Protein AF-0000000078947211 (afdb_homodimer)

Structure (mmCIF, N/CA/C/O backbone):
data_AF-0000000078947211-model_v1
#
loop_
_entity.id
_entity.type
_entity.pdbx_description
1 polymer 'BH2771 protein'
#
loop_
_atom_site.group_PDB
_atom_site.id
_atom_site.type_symbol
_atom_site.label_atom_id
_atom_site.label_alt_id
_atom_site.label_comp_id
_atom_site.label_asym_id
_atom_site.label_entity_id
_atom_site.label_seq_id
_atom_site.pdbx_PDB_ins_code
_atom_site.Cartn_x
_atom_site.Cartn_y
_atom_site.Cartn_z
_atom_site.occupancy
_atom_site.B_iso_or_equiv
_atom_site.auth_seq_id
_atom_site.auth_comp_id
_atom_site.auth_asym_id
_atom_site.auth_atom_id
_atom_site.pdbx_PDB_model_num
ATOM 1 N N . MET A 1 1 ? -11.117 28.406 33 1 51.12 1 MET A N 1
ATOM 2 C CA . MET A 1 1 ? -10.555 28.547 31.656 1 51.12 1 MET A CA 1
ATOM 3 C C . MET A 1 1 ? -9.172 29.188 31.703 1 51.12 1 MET A C 1
ATOM 5 O O . MET A 1 1 ? -9 30.266 32.281 1 51.12 1 MET A O 1
ATOM 9 N N . GLY A 1 2 ? -8.133 28.375 31.625 1 71.12 2 GLY A N 1
ATOM 10 C CA . GLY A 1 2 ? -6.816 28.703 32.156 1 71.12 2 GLY A CA 1
ATOM 11 C C . GLY A 1 2 ? -6.125 29.812 31.375 1 71.12 2 GLY A C 1
ATOM 12 O O . GLY A 1 2 ? -6.551 30.156 30.266 1 71.12 2 GLY A O 1
ATOM 13 N N . ARG A 1 3 ? -5.562 30.703 32.062 1 88.75 3 ARG A N 1
ATOM 14 C CA . ARG A 1 3 ? -4.703 31.797 31.609 1 88.75 3 ARG A CA 1
ATOM 15 C C . ARG A 1 3 ? -3.422 31.281 30.969 1 88.75 3 ARG A C 1
ATOM 17 O O . ARG A 1 3 ? -2.742 30.422 31.547 1 88.75 3 ARG A O 1
ATOM 24 N N . ILE A 1 4 ? -3.225 31.703 29.562 1 95.69 4 ILE A N 1
ATOM 25 C CA . ILE A 1 4 ? -1.987 31.328 28.891 1 95.69 4 ILE A CA 1
ATOM 26 C C . ILE A 1 4 ? -1.256 32.594 28.438 1 95.69 4 ILE A C 1
ATOM 28 O O . ILE A 1 4 ? -1.828 33.438 27.734 1 95.69 4 ILE A O 1
ATOM 32 N N . GLU A 1 5 ? -0.087 32.75 28.906 1 96.12 5 GLU A N 1
ATOM 33 C CA . GLU A 1 5 ? 0.726 33.906 28.531 1 96.12 5 GLU A CA 1
ATOM 34 C C . GLU A 1 5 ? 2.035 33.469 27.875 1 96.12 5 GLU A C 1
ATOM 36 O O . GLU A 1 5 ? 2.59 32.406 28.219 1 96.12 5 GLU A O 1
ATOM 41 N N . GLY A 1 6 ? 2.506 34.219 26.891 1 95.94 6 GLY A N 1
ATOM 42 C CA . GLY A 1 6 ? 3.768 33.938 26.234 1 95.94 6 GLY A CA 1
ATOM 43 C C . GLY A 1 6 ? 4.023 34.781 25.016 1 95.94 6 GLY A C 1
ATOM 44 O O . GLY A 1 6 ? 3.227 35.688 24.688 1 95.94 6 GLY A O 1
ATOM 45 N N . THR A 1 7 ? 5.16 34.656 24.422 1 97.88 7 THR A N 1
ATOM 46 C CA . THR A 1 7 ? 5.504 35.375 23.203 1 97.88 7 THR A CA 1
ATOM 47 C C . THR A 1 7 ? 4.891 34.656 21.984 1 97.88 7 THR A C 1
ATOM 49 O O . THR A 1 7 ? 4.953 33.438 21.859 1 97.88 7 THR A O 1
ATOM 52 N N . ALA A 1 8 ? 4.316 35.469 21.109 1 98.25 8 ALA A N 1
ATOM 53 C CA . ALA A 1 8 ? 3.68 34.938 19.906 1 98.25 8 ALA A CA 1
ATOM 54 C C . ALA A 1 8 ? 4.637 34.969 18.719 1 98.25 8 ALA A C 1
ATOM 56 O O . ALA A 1 8 ? 5.398 35.938 18.562 1 98.25 8 ALA A O 1
ATOM 57 N N . TYR A 1 9 ? 4.594 33.938 18.016 1 98.5 9 TYR A N 1
ATOM 58 C CA . TYR A 1 9 ? 5.293 33.844 16.734 1 98.5 9 TYR A CA 1
ATOM 59 C C . TYR A 1 9 ? 4.32 33.562 15.602 1 98.5 9 TYR A C 1
ATOM 61 O O . TYR A 1 9 ? 3.508 32.625 15.703 1 98.5 9 TYR A O 1
ATOM 69 N N . GLN A 1 10 ? 4.414 34.406 14.57 1 97.88 10 GLN A N 1
ATOM 70 C CA . GLN A 1 10 ? 3.404 34.344 13.523 1 97.88 10 GLN A CA 1
ATOM 71 C C . GLN A 1 10 ? 4.043 34.188 12.148 1 97.88 10 GLN A C 1
ATOM 73 O O . GLN A 1 10 ? 5.09 34.781 11.867 1 97.88 10 GLN A O 1
ATOM 78 N N . HIS A 1 11 ? 3.471 33.312 11.344 1 95.38 11 HIS A N 1
ATOM 79 C CA . HIS A 1 11 ? 3.793 33.188 9.93 1 95.38 11 HIS A CA 1
ATOM 80 C C . HIS A 1 11 ? 2.6 32.656 9.133 1 95.38 11 HIS A C 1
ATOM 82 O O . HIS A 1 11 ? 1.823 31.844 9.633 1 95.38 11 HIS A O 1
ATOM 88 N N . ARG A 1 12 ? 2.486 33.125 7.945 1 93 12 ARG A N 1
ATOM 89 C CA . ARG A 1 12 ? 1.36 32.719 7.105 1 93 12 ARG A CA 1
ATOM 90 C C . ARG A 1 12 ? 1.461 31.25 6.715 1 93 12 ARG A C 1
ATOM 92 O O . ARG A 1 12 ? 0.443 30.594 6.52 1 93 12 ARG A O 1
ATOM 99 N N . LYS A 1 13 ? 2.66 30.781 6.516 1 92.19 13 LYS A N 1
ATOM 100 C CA . LYS A 1 13 ? 2.916 29.375 6.207 1 92.19 13 LYS A CA 1
ATOM 101 C C . LYS A 1 13 ? 3.395 28.609 7.445 1 92.19 13 LYS A C 1
ATOM 103 O O . LYS A 1 13 ? 4.484 28.875 7.957 1 92.19 13 LYS A O 1
ATOM 108 N N . THR A 1 14 ? 2.578 27.656 7.855 1 94.31 14 THR A N 1
ATOM 109 C CA . THR A 1 14 ? 2.867 26.906 9.07 1 94.31 14 THR A CA 1
ATOM 110 C C . THR A 1 14 ? 4.215 26.203 8.961 1 94.31 14 THR A C 1
ATOM 112 O O . THR A 1 14 ? 4.98 26.156 9.93 1 94.31 14 THR A O 1
ATOM 115 N N . LYS A 1 15 ? 4.496 25.703 7.75 1 87.5 15 LYS A N 1
ATOM 116 C CA . LYS A 1 15 ? 5.754 25 7.547 1 87.5 15 LYS A CA 1
ATOM 117 C C . LYS A 1 15 ? 6.949 25.906 7.809 1 87.5 15 LYS A C 1
ATOM 119 O O . LYS A 1 15 ? 7.965 25.453 8.352 1 87.5 15 LYS A O 1
ATOM 124 N N . LYS A 1 16 ? 6.895 27.094 7.461 1 88.38 16 LYS A N 1
ATOM 125 C CA . LYS A 1 16 ? 7.969 28.062 7.684 1 88.38 16 LYS A CA 1
ATOM 126 C C . LYS A 1 16 ? 8.047 28.469 9.148 1 88.38 16 LYS A C 1
ATOM 128 O O . LYS A 1 16 ? 9.141 28.641 9.695 1 88.38 16 LYS A O 1
ATOM 133 N N . LEU A 1 17 ? 6.918 28.609 9.75 1 95.19 17 LEU A N 1
ATOM 134 C CA . LEU A 1 17 ? 6.883 28.953 11.172 1 95.19 17 LEU A CA 1
ATOM 135 C C . LEU A 1 17 ? 7.598 27.891 12.008 1 95.19 17 LEU A C 1
ATOM 137 O O . LEU A 1 17 ? 8.359 28.234 12.914 1 95.19 17 LEU A O 1
ATOM 141 N N . LEU A 1 18 ? 7.391 26.672 11.648 1 92.25 18 LEU A N 1
ATOM 142 C CA . LEU A 1 18 ? 7.895 25.547 12.43 1 92.25 18 LEU A CA 1
ATOM 143 C C . LEU A 1 18 ? 9.414 25.469 12.352 1 92.25 18 LEU A C 1
ATOM 145 O O . LEU A 1 18 ? 10.055 24.859 13.211 1 92.25 18 LEU A O 1
ATOM 149 N N . GLU A 1 19 ? 9.961 26.109 11.398 1 85.62 19 GLU A N 1
ATOM 150 C CA . GLU A 1 19 ? 11.414 26.109 11.25 1 85.62 19 GLU A CA 1
ATOM 151 C C . GLU A 1 19 ? 12.078 26.953 12.336 1 85.62 19 GLU A C 1
ATOM 153 O O . GLU A 1 19 ? 13.211 26.688 12.727 1 85.62 19 GLU A O 1
ATOM 158 N N . THR A 1 20 ? 11.359 27.953 12.828 1 91.12 20 THR A N 1
ATOM 159 C CA . THR A 1 20 ? 12 28.906 13.734 1 91.12 20 THR A CA 1
ATOM 160 C C . THR A 1 20 ? 11.211 29.016 15.039 1 91.12 20 THR A C 1
ATOM 162 O O . THR A 1 20 ? 11.617 29.734 15.953 1 91.12 20 THR A O 1
ATOM 165 N N . LEU A 1 21 ? 10.242 28.312 15.172 1 96.38 21 LEU A N 1
ATOM 166 C CA . LEU A 1 21 ? 9.344 28.422 16.312 1 96.38 21 LEU A CA 1
ATOM 167 C C . LEU A 1 21 ? 10.016 27.938 17.594 1 96.38 21 LEU A C 1
ATOM 169 O O . LEU A 1 21 ? 10.391 26.766 17.703 1 96.38 21 LEU A O 1
ATOM 173 N N . PRO A 1 22 ? 10.164 28.797 18.578 1 96.69 22 PRO A N 1
ATOM 174 C CA . PRO A 1 22 ? 10.742 28.375 19.859 1 96.69 22 PRO A CA 1
ATOM 175 C C . PRO A 1 22 ? 9.812 27.453 20.641 1 96.69 22 PRO A C 1
ATOM 177 O O . PRO A 1 22 ? 8.594 27.516 20.484 1 96.69 22 PRO A O 1
ATOM 180 N N . GLU A 1 23 ? 10.422 26.656 21.5 1 96.19 23 GLU A N 1
ATOM 181 C CA . GLU A 1 23 ? 9.617 25.828 22.391 1 96.19 23 GLU A CA 1
ATOM 182 C C . GLU A 1 23 ? 8.844 26.672 23.391 1 96.19 23 GLU A C 1
ATOM 184 O O . GLU A 1 23 ? 9.281 27.766 23.766 1 96.19 23 GLU A O 1
ATOM 189 N N . ARG A 1 24 ? 7.691 26.203 23.766 1 95.56 24 ARG A N 1
ATOM 190 C CA . ARG A 1 24 ? 6.855 26.781 24.812 1 95.56 24 ARG A CA 1
ATOM 191 C C . ARG A 1 24 ? 6.434 28.203 24.453 1 95.56 24 ARG A C 1
ATOM 193 O O . ARG A 1 24 ? 6.418 29.094 25.312 1 95.56 24 ARG A O 1
ATOM 200 N N . SER A 1 25 ? 6.305 28.469 23.219 1 97.75 25 SER A N 1
ATOM 201 C CA . SER A 1 25 ? 5.773 29.719 22.703 1 97.75 25 SER A CA 1
ATOM 202 C C . SER A 1 25 ? 4.32 29.578 22.266 1 97.75 25 SER A C 1
ATOM 204 O O . SER A 1 25 ? 3.721 28.516 22.438 1 97.75 25 SER A O 1
ATOM 206 N N . ILE A 1 26 ? 3.771 30.703 21.859 1 98.31 26 ILE A N 1
ATOM 207 C CA . ILE A 1 26 ? 2.428 30.688 21.281 1 98.31 26 ILE A CA 1
ATOM 208 C C . ILE A 1 26 ? 2.512 30.797 19.766 1 98.31 26 ILE A C 1
ATOM 210 O O . ILE A 1 26 ? 3.092 31.75 19.234 1 98.31 26 ILE A O 1
ATOM 214 N N . ALA A 1 27 ? 1.953 29.812 19.078 1 98.62 27 ALA A N 1
ATOM 215 C CA . ALA A 1 27 ? 1.996 29.797 17.609 1 98.62 27 ALA A CA 1
ATOM 216 C C . ALA A 1 27 ? 0.772 30.484 17.016 1 98.62 27 ALA A C 1
ATOM 218 O O . ALA A 1 27 ? -0.364 30.156 17.359 1 98.62 27 ALA A O 1
ATOM 219 N N . VAL A 1 28 ? 0.993 31.469 16.188 1 98.5 28 VAL A N 1
ATOM 220 C CA . VAL A 1 28 ? -0.066 32.125 15.43 1 98.5 28 VAL A CA 1
ATOM 221 C C . VAL A 1 28 ? 0.025 31.719 13.961 1 98.5 28 VAL A C 1
ATOM 223 O O . VAL A 1 28 ? 0.979 32.094 13.266 1 98.5 28 VAL A O 1
ATOM 226 N N . ILE A 1 29 ? -1.052 31 13.516 1 98.06 29 ILE A N 1
ATOM 227 C CA . ILE A 1 29 ? -0.973 30.406 12.188 1 98.06 29 ILE A CA 1
ATOM 228 C C . ILE A 1 29 ? -2.199 30.797 11.367 1 98.06 29 ILE A C 1
ATOM 230 O O . ILE A 1 29 ? -3.146 31.375 11.906 1 98.06 29 ILE A O 1
ATOM 234 N N . SER A 1 30 ? -2.074 30.688 10.07 1 96.94 30 SER A N 1
ATOM 235 C CA . SER A 1 30 ? -3.17 30.766 9.117 1 96.94 30 SER A CA 1
ATOM 236 C C . SER A 1 30 ? -3.27 29.484 8.289 1 96.94 30 SER A C 1
ATOM 238 O O . SER A 1 30 ? -2.775 29.422 7.16 1 96.94 30 SER A 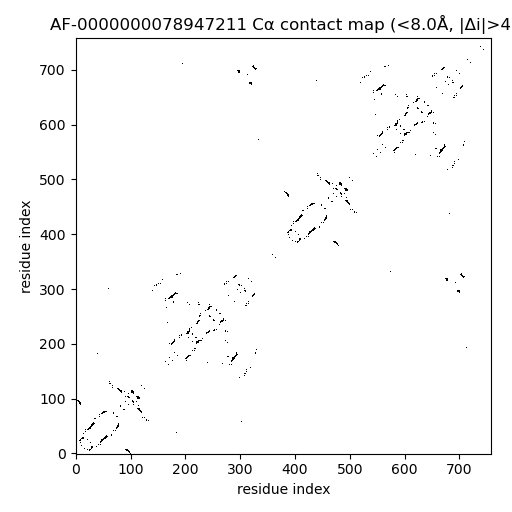O 1
ATOM 240 N N . HIS A 1 31 ? -3.936 28.516 8.914 1 96.25 31 HIS A N 1
ATOM 241 C CA . HIS A 1 31 ? -3.939 27.156 8.375 1 96.25 31 HIS A CA 1
ATOM 242 C C . HIS A 1 31 ? -5.32 26.531 8.484 1 96.25 31 HIS A C 1
ATOM 244 O O . HIS A 1 31 ? -5.691 26.016 9.547 1 96.25 31 HIS A O 1
ATOM 250 N N . GLU A 1 32 ? -6.008 26.594 7.367 1 94.94 32 GLU A N 1
ATOM 251 C CA . GLU A 1 32 ? -7.332 25.984 7.367 1 94.94 32 GLU A CA 1
ATOM 252 C C . GLU A 1 32 ? -7.234 24.469 7.418 1 94.94 32 GLU A C 1
ATOM 254 O O . GLU A 1 32 ? -6.477 23.859 6.66 1 94.94 32 GLU A O 1
ATOM 259 N N . ASN A 1 33 ? -8.008 23.891 8.383 1 94.69 33 ASN A N 1
ATOM 260 C CA . ASN A 1 33 ? -8.023 22.438 8.539 1 94.69 33 ASN A CA 1
ATOM 261 C C . ASN A 1 33 ? -6.625 21.891 8.82 1 94.69 33 ASN A C 1
ATOM 263 O O . ASN A 1 33 ? -6.066 21.156 8 1 94.69 33 ASN A O 1
ATOM 267 N N . LEU A 1 34 ? -6.223 22.219 9.992 1 95.62 34 LEU A N 1
ATOM 268 C CA . LEU A 1 34 ? -4.875 21.859 10.422 1 95.62 34 LEU A CA 1
ATOM 269 C C . LEU A 1 34 ? -4.609 20.375 10.227 1 95.62 34 LEU A C 1
ATOM 271 O O . LEU A 1 34 ? -5.383 19.531 10.688 1 95.62 34 LEU A O 1
ATOM 275 N N . ASP A 1 35 ? -3.521 20.047 9.492 1 93.44 35 ASP A N 1
ATOM 276 C CA . ASP A 1 35 ? -3.271 18.672 9.109 1 93.44 35 ASP A CA 1
ATOM 277 C C . ASP A 1 35 ? -2.332 17.984 10.094 1 93.44 35 ASP A C 1
ATOM 279 O O . ASP A 1 35 ? -1.853 18.609 11.039 1 93.44 35 ASP A O 1
ATOM 283 N N . SER A 1 36 ? -2.158 16.688 9.891 1 94.06 36 SER A N 1
ATOM 284 C CA . SER A 1 36 ? -1.403 15.859 10.82 1 94.06 36 SER A CA 1
ATOM 285 C C . SER A 1 36 ? 0.063 16.281 10.875 1 94.06 36 SER A C 1
ATOM 287 O O . SER A 1 36 ? 0.688 16.25 11.938 1 94.06 36 SER A O 1
ATOM 289 N N . LEU A 1 37 ? 0.599 16.688 9.742 1 91.06 37 LEU A N 1
ATOM 290 C CA . LEU A 1 37 ? 1.995 17.109 9.688 1 91.06 37 LEU A CA 1
ATOM 291 C C . LEU A 1 37 ? 2.223 18.359 10.539 1 91.06 37 LEU A C 1
ATOM 293 O O . LEU A 1 37 ? 3.195 18.438 11.289 1 91.06 37 LEU A O 1
ATOM 297 N N . ALA A 1 38 ? 1.366 19.281 10.359 1 94.31 38 ALA A N 1
ATOM 298 C CA . ALA A 1 38 ? 1.45 20.516 11.156 1 94.31 38 ALA A CA 1
ATOM 299 C C . ALA A 1 38 ? 1.294 20.203 12.641 1 94.31 38 ALA A C 1
ATOM 301 O O . ALA A 1 38 ? 2.023 20.766 13.469 1 94.31 38 ALA A O 1
ATOM 302 N N . VAL A 1 39 ? 0.391 19.375 12.961 1 96.81 39 VAL A N 1
ATOM 303 C CA . VAL A 1 39 ? 0.134 19 14.352 1 96.81 39 VAL A CA 1
ATOM 304 C C . VAL A 1 39 ? 1.38 18.344 14.945 1 96.81 39 VAL A C 1
ATOM 306 O O . VAL A 1 39 ? 1.782 18.672 16.062 1 96.81 39 VAL A O 1
ATOM 309 N N . GLU A 1 40 ? 1.954 17.453 14.211 1 94.31 40 GLU A N 1
ATOM 310 C CA . GLU A 1 40 ? 3.18 16.797 14.664 1 94.31 40 GLU A CA 1
ATOM 311 C C . GLU A 1 40 ? 4.277 17.828 14.938 1 94.31 40 GLU A C 1
ATOM 313 O O . GLU A 1 40 ? 4.992 17.734 15.938 1 94.31 40 GLU A O 1
ATOM 318 N N . GLY A 1 41 ? 4.418 18.781 14.086 1 93.56 41 GLY A N 1
ATOM 319 C CA . GLY A 1 41 ? 5.41 19.828 14.266 1 93.56 41 GLY A CA 1
ATOM 320 C C . GLY A 1 41 ? 5.156 20.688 15.492 1 93.56 41 GLY A C 1
ATOM 321 O O . GLY A 1 41 ? 6.086 21 16.234 1 93.56 41 GLY A O 1
ATOM 322 N N . LEU A 1 42 ? 3.932 21 15.68 1 97.19 42 LEU A N 1
ATOM 323 C CA . LEU A 1 42 ? 3.549 21.859 16.812 1 97.19 42 LEU A CA 1
ATOM 324 C C . LEU A 1 42 ? 3.713 21.109 18.125 1 97.19 42 LEU A C 1
ATOM 326 O O . LEU A 1 42 ? 4.133 21.703 19.125 1 97.19 42 LEU A O 1
ATOM 330 N N . LEU A 1 43 ? 3.41 19.844 18.109 1 96.25 43 LEU A N 1
ATOM 331 C CA . LEU A 1 43 ? 3.627 19.016 19.297 1 96.25 43 LEU A CA 1
ATOM 332 C C . LEU A 1 43 ? 5.109 18.938 19.641 1 96.25 43 LEU A C 1
ATOM 334 O O . LEU A 1 43 ? 5.492 19.047 20.797 1 96.25 43 LEU A O 1
ATOM 338 N N . ALA A 1 44 ? 5.875 18.766 18.609 1 93.25 44 ALA A N 1
ATOM 339 C CA . ALA A 1 44 ? 7.32 18.641 18.797 1 93.25 44 ALA A CA 1
ATOM 340 C C . ALA A 1 44 ? 7.902 19.906 19.422 1 93.25 44 ALA A C 1
ATOM 342 O O . ALA A 1 44 ? 8.867 19.844 20.188 1 93.25 44 ALA A O 1
ATOM 343 N N . ARG A 1 45 ? 7.277 21.031 19.156 1 95.81 45 ARG A N 1
ATOM 344 C CA . ARG A 1 45 ? 7.75 22.312 19.672 1 95.81 45 ARG A CA 1
ATOM 345 C C . ARG A 1 45 ? 7.129 22.609 21.031 1 95.81 45 ARG A C 1
ATOM 347 O O . ARG A 1 45 ? 7.434 23.641 21.656 1 95.81 45 ARG A O 1
ATOM 354 N N . GLN A 1 46 ? 6.266 21.766 21.484 1 96.5 46 GLN A N 1
ATOM 355 C CA . GLN A 1 46 ? 5.609 21.906 22.781 1 96.5 46 GLN A CA 1
ATOM 356 C C . GLN A 1 46 ? 5.031 23.312 22.953 1 96.5 46 GLN A C 1
ATOM 358 O O . GLN A 1 46 ? 5.277 23.969 23.969 1 96.5 46 GLN A O 1
ATOM 363 N N . VAL A 1 47 ? 4.395 23.766 22.016 1 97.94 47 VAL A N 1
ATOM 364 C CA . VAL A 1 47 ? 3.834 25.109 22.094 1 97.94 47 VAL A CA 1
ATOM 365 C C . VAL A 1 47 ? 2.822 25.172 23.234 1 97.94 47 VAL A C 1
ATOM 367 O O . VAL A 1 47 ? 2.217 24.172 23.609 1 97.94 47 VAL A O 1
ATOM 370 N N . LYS A 1 48 ? 2.641 26.391 23.75 1 97.19 48 LYS A N 1
ATOM 371 C CA . LYS A 1 48 ? 1.674 26.594 24.828 1 97.19 48 LYS A CA 1
ATOM 372 C C . LYS A 1 48 ? 0.25 26.656 24.281 1 97.19 48 LYS A C 1
ATOM 374 O O . LYS A 1 48 ? -0.691 26.203 24.938 1 97.19 48 LYS A O 1
ATOM 379 N N . ALA A 1 49 ? 0.173 27.297 23.188 1 98.12 49 ALA A N 1
ATOM 380 C CA . ALA A 1 49 ? -1.133 27.469 22.562 1 98.12 49 ALA A CA 1
ATOM 381 C C . ALA A 1 49 ? -0.986 27.75 21.062 1 98.12 49 ALA A C 1
ATOM 383 O O . ALA A 1 49 ? 0.092 28.125 20.594 1 98.12 49 ALA A O 1
ATOM 384 N N . ILE A 1 50 ? -2.043 27.484 20.391 1 98.5 50 ILE A N 1
ATOM 385 C CA . ILE A 1 50 ? -2.143 27.75 18.969 1 98.5 50 ILE A CA 1
ATOM 386 C C . ILE A 1 50 ? -3.297 28.719 18.703 1 98.5 50 ILE A C 1
ATOM 388 O O . ILE A 1 50 ? -4.426 28.484 19.141 1 98.5 50 ILE A O 1
ATOM 392 N N . VAL A 1 51 ? -3.016 29.812 18.094 1 98.25 51 VAL A N 1
ATOM 393 C CA . VAL A 1 51 ? -4.023 30.75 17.625 1 98.25 51 VAL A CA 1
ATOM 394 C C . VAL A 1 51 ? -4.082 30.734 16.094 1 98.25 51 VAL A C 1
ATOM 396 O O . VAL A 1 51 ? -3.117 31.109 15.422 1 98.25 51 VAL A O 1
ATOM 399 N N . ASN A 1 52 ? -5.215 30.281 15.586 1 98.31 52 ASN A N 1
ATOM 400 C CA . ASN A 1 52 ? -5.379 30.141 14.141 1 98.31 52 ASN A CA 1
ATOM 401 C C . ASN A 1 52 ? -6.266 31.25 13.578 1 98.31 52 ASN A C 1
ATOM 403 O O . ASN A 1 52 ? -7.348 31.516 14.102 1 98.31 52 ASN A O 1
ATOM 407 N N . LEU A 1 53 ? -5.797 31.859 12.555 1 97 53 LEU A N 1
ATOM 408 C CA . LEU A 1 53 ? -6.547 32.938 11.906 1 97 53 LEU A CA 1
ATOM 409 C C . LEU A 1 53 ? -7.621 32.375 10.984 1 97 53 LEU A C 1
ATOM 411 O O . LEU A 1 53 ? -8.523 33.094 10.555 1 97 53 LEU A O 1
ATOM 415 N N . CYS A 1 54 ? -7.535 31.062 10.672 1 95.81 54 CYS A N 1
ATOM 416 C CA . CYS A 1 54 ? -8.523 30.297 9.906 1 95.81 54 CYS A CA 1
ATOM 417 C C . CYS A 1 54 ? -9.188 29.234 10.781 1 95.81 54 CYS A C 1
ATOM 419 O O . CYS A 1 54 ? -8.859 29.109 11.961 1 95.81 54 CYS A O 1
ATOM 421 N N . SER A 1 55 ? -10.164 28.562 10.203 1 96.44 55 SER A N 1
ATOM 422 C CA . SER A 1 55 ? -10.781 27.469 10.938 1 96.44 55 SER A CA 1
ATOM 423 C C . SER A 1 55 ? -9.828 26.281 11.078 1 96.44 55 SER A C 1
ATOM 425 O O . SER A 1 55 ? -9.406 25.688 10.086 1 96.44 55 SER A O 1
ATOM 427 N N . THR A 1 56 ? -9.555 26 12.352 1 97.62 56 THR A N 1
ATOM 428 C CA . THR A 1 56 ? -8.641 24.891 12.633 1 97.62 56 THR A CA 1
ATOM 429 C C . THR A 1 56 ? -9.234 23.562 12.164 1 97.62 56 THR A C 1
ATOM 431 O O . THR A 1 56 ? -8.508 22.688 11.68 1 97.62 56 THR A O 1
ATOM 434 N N . MET A 1 57 ? -10.516 23.344 12.359 1 96.81 57 MET A N 1
ATOM 435 C CA . MET A 1 57 ? -11.297 22.203 11.883 1 96.81 57 MET A CA 1
ATOM 436 C C . MET A 1 57 ? -12.555 22.656 11.156 1 96.81 57 MET A C 1
ATOM 438 O O . MET A 1 57 ? -13.312 23.469 11.672 1 96.81 57 MET A O 1
ATOM 442 N N . ASN A 1 58 ? -12.75 22.141 9.953 1 93.31 58 ASN A N 1
ATOM 443 C CA . ASN A 1 58 ? -13.922 22.594 9.211 1 93.31 58 ASN A CA 1
ATOM 444 C C . ASN A 1 58 ? -14.906 21.453 8.969 1 93.31 58 ASN A C 1
ATOM 446 O O . ASN A 1 58 ? -15.914 21.641 8.281 1 93.31 58 ASN A O 1
ATOM 450 N N . GLY A 1 59 ? -14.555 20.219 9.398 1 94.06 59 GLY A N 1
ATOM 451 C CA . GLY A 1 59 ? -15.5 19.109 9.336 1 94.06 59 GLY A CA 1
ATOM 452 C C . GLY A 1 59 ? -15.469 18.375 8.016 1 94.06 59 GLY A C 1
ATOM 453 O O . GLY A 1 59 ? -16.391 17.609 7.703 1 94.06 59 GLY A O 1
ATOM 454 N N . THR A 1 60 ? -14.469 18.562 7.234 1 94.19 60 THR A N 1
ATOM 455 C CA . THR A 1 60 ? -14.352 17.891 5.945 1 94.19 60 THR A CA 1
ATOM 456 C C . THR A 1 60 ? -14.188 16.391 6.129 1 94.19 60 THR A C 1
ATOM 458 O O . THR A 1 60 ? -14.727 15.602 5.352 1 94.19 60 THR A O 1
ATOM 461 N N . PHE A 1 61 ? -13.469 16.031 7.059 1 94.12 61 PHE A N 1
ATOM 462 C CA . PHE A 1 61 ? -13.297 14.633 7.418 1 94.12 61 PHE A CA 1
ATOM 463 C C . PHE A 1 61 ? -13.062 14.477 8.914 1 94.12 61 PHE A C 1
ATOM 465 O O . PHE A 1 61 ? -12.625 15.422 9.578 1 94.12 61 PHE A O 1
ATOM 472 N N . ARG A 1 62 ? -13.422 13.344 9.406 1 94.44 62 ARG A N 1
ATOM 473 C CA . ARG A 1 62 ? -13.195 13.055 10.82 1 94.44 62 ARG A CA 1
ATOM 474 C C . ARG A 1 62 ? -11.719 12.844 11.117 1 94.44 62 ARG A C 1
ATOM 476 O O . ARG A 1 62 ? -11.016 12.18 10.344 1 94.44 62 ARG A O 1
ATOM 483 N N . HIS A 1 63 ? -11.273 13.422 12.172 1 93.19 63 HIS A N 1
ATOM 484 C CA . HIS A 1 63 ? -9.922 13.164 12.656 1 93.19 63 HIS A CA 1
ATOM 485 C C . HIS A 1 63 ? -9.773 13.578 14.117 1 93.19 63 HIS A C 1
ATOM 487 O O . HIS A 1 63 ? -10.656 14.242 14.672 1 93.19 63 HIS A O 1
ATOM 493 N N . ASP A 1 64 ? -8.672 13.172 14.672 1 93.25 64 ASP A N 1
ATOM 494 C CA . ASP A 1 64 ? -8.438 13.461 16.094 1 93.25 64 ASP A CA 1
ATOM 495 C C . ASP A 1 64 ? -7.164 14.281 16.281 1 93.25 64 ASP A C 1
ATOM 497 O O . ASP A 1 64 ? -6.586 14.297 17.359 1 93.25 64 ASP A O 1
ATOM 501 N N . PHE A 1 65 ? -6.719 14.961 15.281 1 95.81 65 PHE A N 1
ATOM 502 C CA . PHE A 1 65 ? -5.457 15.688 15.336 1 95.81 65 PHE A CA 1
ATOM 503 C C . PHE A 1 65 ? -5.5 16.75 16.422 1 95.81 65 PHE A C 1
ATOM 505 O O . PHE A 1 65 ? -4.555 16.891 17.203 1 95.81 65 PHE A O 1
ATOM 512 N N . ILE A 1 66 ? -6.598 17.453 16.469 1 97.56 66 ILE A N 1
ATOM 513 C CA . ILE A 1 66 ? -6.738 18.562 17.406 1 97.56 66 ILE A CA 1
ATOM 514 C C . ILE A 1 66 ? -6.902 18.031 18.828 1 97.56 66 ILE A C 1
ATOM 516 O O . ILE A 1 66 ? -6.387 18.609 19.781 1 97.56 66 ILE A O 1
ATOM 520 N N . TYR A 1 67 ? -7.609 16.969 18.906 1 96.75 67 TYR A N 1
ATOM 521 C CA . TYR A 1 67 ? -7.77 16.312 20.203 1 96.75 67 TYR A CA 1
ATOM 522 C C . TYR A 1 67 ? -6.418 15.922 20.797 1 96.75 67 TYR A C 1
ATOM 524 O O . TYR A 1 67 ? -6.203 16.031 22 1 96.75 67 TYR A O 1
ATOM 532 N N . GLN A 1 68 ? -5.566 15.461 20 1 95.62 68 GLN A N 1
ATOM 533 C CA . GLN A 1 68 ? -4.219 15.109 20.438 1 95.62 68 GLN A CA 1
ATOM 534 C C . GLN A 1 68 ? -3.51 16.312 21.062 1 95.62 68 GLN A C 1
ATOM 536 O O . GLN A 1 68 ? -2.809 16.172 22.062 1 95.62 68 GLN A O 1
ATOM 541 N N . LEU A 1 69 ? -3.646 17.453 20.422 1 97.5 69 LEU A N 1
ATOM 542 C CA . LEU A 1 69 ? -3.055 18.672 20.969 1 97.5 69 LEU A CA 1
ATOM 543 C C . LEU A 1 69 ? -3.613 18.984 22.344 1 97.5 69 LEU A C 1
ATOM 545 O O . LEU A 1 69 ? -2.857 19.297 23.266 1 97.5 69 LEU A O 1
ATOM 549 N N . LEU A 1 70 ? -4.863 18.859 22.484 1 97.12 70 LEU A N 1
ATOM 550 C CA . LEU A 1 70 ? -5.527 19.141 23.75 1 97.12 70 LEU A CA 1
ATOM 551 C C . LEU A 1 70 ? -5.055 18.203 24.844 1 97.12 70 LEU A C 1
ATOM 553 O O . LEU A 1 70 ? -4.859 18.609 26 1 97.12 70 LEU A O 1
ATOM 557 N N . GLN A 1 71 ? -4.852 16.984 24.484 1 95.94 71 GLN A N 1
ATOM 558 C CA . GLN A 1 71 ? -4.406 15.977 25.438 1 95.94 71 GLN A CA 1
ATOM 559 C C . GLN A 1 71 ? -3.006 16.297 25.953 1 95.94 71 GLN A C 1
ATOM 561 O O . GLN A 1 71 ? -2.666 15.953 27.094 1 95.94 71 GLN A O 1
ATOM 566 N N . GLU A 1 72 ? -2.273 16.969 25.188 1 96.06 72 GLU A N 1
ATOM 567 C CA . GLU A 1 72 ? -0.916 17.328 25.578 1 96.06 72 GLU A CA 1
ATOM 568 C C . GLU A 1 72 ? -0.896 18.688 26.297 1 96.06 72 GLU A C 1
ATOM 570 O O . GLU A 1 72 ? 0.174 19.234 26.547 1 96.06 72 GLU A O 1
ATOM 575 N N . GLY A 1 73 ? -2.062 19.219 26.5 1 95.5 73 GLY A N 1
ATOM 576 C CA . GLY A 1 73 ? -2.172 20.453 27.266 1 95.5 73 GLY A CA 1
ATOM 577 C C . GLY A 1 73 ? -2.025 21.688 26.406 1 95.5 73 GLY A C 1
ATOM 578 O O . GLY A 1 73 ? -1.826 22.797 26.922 1 95.5 73 GLY A O 1
ATOM 579 N N . ILE A 1 74 ? -2.057 21.578 25.156 1 97.25 74 ILE A N 1
ATOM 580 C CA . ILE A 1 74 ? -1.911 22.703 24.234 1 97.25 74 ILE A CA 1
ATOM 581 C C . ILE A 1 74 ? -3.285 23.297 23.922 1 97.25 74 ILE A C 1
ATOM 583 O O . ILE A 1 74 ? -4.164 22.594 23.406 1 97.25 74 ILE A O 1
ATOM 587 N N . GLY A 1 75 ? -3.49 24.578 24.234 1 96.44 75 GLY A N 1
ATOM 588 C CA . GLY A 1 75 ? -4.734 25.234 23.859 1 96.44 75 GLY A CA 1
ATOM 589 C C . GLY A 1 75 ? -4.816 25.547 22.375 1 96.44 75 GLY A C 1
ATOM 590 O O . GLY A 1 75 ? -3.816 25.922 21.766 1 96.44 75 GLY A O 1
ATOM 591 N N . VAL A 1 76 ? -5.996 25.328 21.812 1 98.06 76 VAL A N 1
ATOM 592 C CA . VAL A 1 76 ? -6.211 25.625 20.391 1 98.06 76 VAL A CA 1
ATOM 593 C C . VAL A 1 76 ? -7.375 26.594 20.234 1 98.06 76 VAL A C 1
ATOM 595 O O . VAL A 1 76 ? -8.469 26.344 20.734 1 98.06 76 VAL A O 1
ATOM 598 N N . TYR A 1 77 ? -7.094 27.688 19.531 1 97.88 77 TYR A N 1
ATOM 599 C CA . TYR A 1 77 ? -8.07 28.766 19.391 1 97.88 77 TYR A CA 1
ATOM 600 C C . TYR A 1 77 ? -8.18 29.219 17.953 1 97.88 77 TYR A C 1
ATOM 602 O O . TYR A 1 77 ? -7.176 29.312 17.234 1 97.88 77 TYR A O 1
ATOM 610 N N . ASP A 1 78 ? -9.406 29.453 17.547 1 98.06 78 ASP A N 1
ATOM 611 C CA . ASP A 1 78 ? -9.641 30.188 16.297 1 98.06 78 ASP A CA 1
ATOM 612 C C . ASP A 1 78 ? -9.977 31.656 16.594 1 98.06 78 ASP A C 1
ATOM 614 O O . ASP A 1 78 ? -10.68 31.953 17.547 1 98.06 78 ASP A O 1
ATOM 618 N N . VAL A 1 79 ? -9.508 32.469 15.695 1 97.69 79 VAL A N 1
ATOM 619 C CA . VAL A 1 79 ? -9.898 33.875 15.805 1 97.69 79 VAL A CA 1
ATOM 620 C C . VAL A 1 79 ? -11.312 34.062 15.25 1 97.69 79 VAL A C 1
ATOM 622 O O . VAL A 1 79 ? -11.555 33.844 14.055 1 97.69 79 VAL A O 1
ATOM 625 N N . ALA A 1 80 ? -12.172 34.406 16.125 1 96.69 80 ALA A N 1
ATOM 626 C CA . ALA A 1 80 ? -13.562 34.625 15.727 1 96.69 80 ALA A CA 1
ATOM 627 C C . ALA A 1 80 ? -13.773 36.031 15.156 1 96.69 80 ALA A C 1
ATOM 629 O O . ALA A 1 80 ? -14.531 36.188 14.203 1 96.69 80 ALA A O 1
ATOM 630 N N . GLU A 1 81 ? -13.117 36.938 15.859 1 96.25 81 GLU A N 1
ATOM 631 C CA . GLU A 1 81 ? -13.266 38.344 15.469 1 96.25 81 GLU A CA 1
ATOM 632 C C . GLU A 1 81 ? -12.008 39.125 15.789 1 96.25 81 GLU A C 1
ATOM 634 O O . GLU A 1 81 ? -11.461 39.031 16.891 1 96.25 81 GLU A O 1
ATOM 639 N N . VAL A 1 82 ? -11.617 39.906 14.797 1 96.31 82 VAL A N 1
ATOM 640 C CA . VAL A 1 82 ? -10.484 40.812 15.016 1 96.31 82 VAL A CA 1
ATOM 641 C C . VAL A 1 82 ? -10.992 42.188 15.492 1 96.31 82 VAL A C 1
ATOM 643 O O . VAL A 1 82 ? -11.93 42.719 14.906 1 96.31 82 VAL A O 1
ATOM 646 N N . LEU A 1 83 ? -10.398 42.688 16.5 1 94.62 83 LEU A N 1
ATOM 647 C CA . LEU A 1 83 ? -10.898 43.906 17.125 1 94.62 83 LEU A CA 1
ATOM 648 C C . LEU A 1 83 ? -9.938 45.062 16.891 1 94.62 83 LEU A C 1
ATOM 650 O O . LEU A 1 83 ? -10.156 46.188 17.406 1 94.62 83 LEU A O 1
ATOM 654 N N . THR A 1 84 ? -8.93 44.875 16.125 1 91.88 84 THR A N 1
ATOM 655 C CA . THR A 1 84 ? -8.008 45.938 15.812 1 91.88 84 THR A CA 1
ATOM 656 C C . THR A 1 84 ? -8.625 46.906 14.781 1 91.88 84 THR A C 1
ATOM 658 O O . THR A 1 84 ? -9.453 46.469 13.969 1 91.88 84 THR A O 1
ATOM 661 N N . PRO A 1 85 ? -8.203 48.156 14.805 1 89.88 85 PRO A N 1
ATOM 662 C CA . PRO A 1 85 ? -8.789 49.125 13.898 1 89.88 85 PRO A CA 1
ATOM 663 C C . PRO A 1 85 ? -8.594 48.781 12.43 1 89.88 85 PRO A C 1
ATOM 665 O O . PRO A 1 85 ? -9.477 49.031 11.609 1 89.88 85 PRO A O 1
ATOM 668 N N . ASN A 1 86 ? -7.492 48.156 11.961 1 90.94 86 ASN A N 1
ATOM 669 C CA . ASN A 1 86 ? -7.227 47.812 10.562 1 90.94 86 ASN A CA 1
ATOM 670 C C . ASN A 1 86 ? -7.668 46.406 10.234 1 90.94 86 ASN A C 1
ATOM 672 O O . ASN A 1 86 ? -7.426 45.906 9.133 1 90.94 86 ASN A O 1
ATOM 676 N N . ASN A 1 87 ? -8.227 45.812 11.227 1 91 87 ASN A N 1
ATOM 677 C CA . ASN A 1 87 ? -8.742 44.438 11.078 1 91 87 ASN A CA 1
ATOM 678 C C . ASN A 1 87 ? -7.621 43.469 10.758 1 91 87 ASN A C 1
ATOM 680 O O . ASN A 1 87 ? -7.816 42.531 9.969 1 91 87 ASN A O 1
ATOM 684 N N . GLU A 1 88 ? -6.465 43.75 11.188 1 91.62 88 GLU A N 1
ATOM 685 C CA . GLU A 1 88 ? -5.309 42.875 11.016 1 91.62 88 GLU A CA 1
ATOM 686 C C . GLU A 1 88 ? -4.68 42.531 12.352 1 91.62 88 GLU A C 1
ATOM 688 O O . GLU A 1 88 ? -4.734 43.312 13.305 1 91.62 88 GLU A O 1
ATOM 693 N N . LEU A 1 89 ? -4.203 41.312 12.375 1 93.75 89 LEU A N 1
ATOM 694 C CA . LEU A 1 89 ? -3.525 40.875 13.586 1 93.75 89 LEU A CA 1
ATOM 695 C C . LEU A 1 89 ? -2.043 40.625 13.32 1 93.75 89 LEU A C 1
ATOM 697 O O . LEU A 1 89 ? -1.681 39.688 12.594 1 93.75 89 LEU A O 1
ATOM 701 N N . GLU A 1 90 ? -1.225 41.5 13.734 1 93.12 90 GLU A N 1
ATOM 702 C CA . GLU A 1 90 ? 0.226 41.344 13.695 1 93.12 90 GLU A CA 1
ATOM 703 C C . GLU A 1 90 ? 0.792 41.062 15.078 1 93.12 90 GLU A C 1
ATOM 705 O O . GLU A 1 90 ? 1.051 42 15.852 1 93.12 90 GLU A O 1
ATOM 710 N N . LEU A 1 91 ? 1.148 39.844 15.305 1 96 91 LEU A N 1
ATOM 711 C CA . LEU A 1 91 ? 1.464 39.438 16.672 1 96 91 LEU A CA 1
ATOM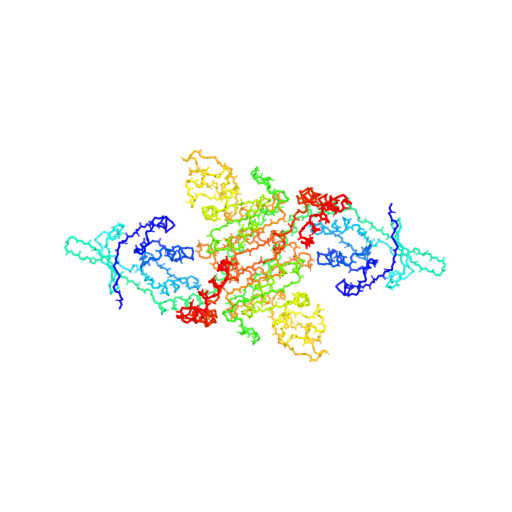 712 C C . LEU A 1 91 ? 2.896 38.906 16.766 1 96 91 LEU A C 1
ATOM 714 O O . LEU A 1 91 ? 3.377 38.594 17.859 1 96 91 LEU A O 1
ATOM 718 N N . ASN A 1 92 ? 3.588 38.812 15.648 1 97.12 92 ASN A N 1
ATOM 719 C CA . ASN A 1 92 ? 4.906 38.188 15.633 1 97.12 92 ASN A CA 1
ATOM 720 C C . ASN A 1 92 ? 5.871 38.906 16.578 1 97.12 92 ASN A C 1
ATOM 722 O O . ASN A 1 92 ? 6.129 40.094 16.438 1 97.12 92 ASN A O 1
ATOM 726 N N . GLY A 1 93 ? 6.359 38.156 17.516 1 96.12 93 GLY A N 1
ATOM 727 C CA . GLY A 1 93 ? 7.348 38.688 18.453 1 96.12 93 GLY A CA 1
ATOM 728 C C . GLY A 1 93 ? 6.73 39.406 19.641 1 96.12 93 GLY A C 1
ATOM 729 O O . GLY A 1 93 ? 7.441 39.844 20.547 1 96.12 93 GLY A O 1
ATOM 730 N N . LYS A 1 94 ? 5.5 39.438 19.75 1 96.31 94 LYS A N 1
ATOM 731 C CA . LYS A 1 94 ? 4.836 40.188 20.812 1 96.31 94 LYS A CA 1
ATOM 732 C C . LYS A 1 94 ? 4.414 39.281 21.953 1 96.31 94 LYS A C 1
ATOM 734 O O . LYS A 1 94 ? 4.168 38.094 21.734 1 96.31 94 LYS A O 1
ATOM 739 N N . LYS A 1 95 ? 4.367 39.875 23.047 1 97.12 95 LYS A N 1
ATOM 740 C CA . LYS A 1 95 ? 3.818 39.156 24.188 1 97.12 95 LYS A CA 1
ATOM 741 C C . LYS A 1 95 ? 2.293 39.219 24.188 1 97.12 95 LYS A C 1
ATOM 743 O O . LYS A 1 95 ? 1.698 40.281 24.047 1 97.12 95 LYS A O 1
ATOM 748 N N . VAL A 1 96 ? 1.707 38 24.359 1 97.5 96 VAL A N 1
ATOM 749 C CA . VAL A 1 96 ? 0.252 37.938 24.281 1 97.5 96 VAL A CA 1
ATOM 750 C C . VAL A 1 96 ? -0.302 37.156 25.469 1 97.5 96 VAL A C 1
ATOM 752 O O . VAL A 1 96 ? 0.434 36.438 26.125 1 97.5 96 VAL A O 1
ATOM 755 N N . LEU A 1 97 ? -1.522 37.469 25.719 1 96.88 97 LEU A N 1
ATOM 756 C CA . LEU A 1 97 ? -2.271 36.781 26.781 1 96.88 97 LEU A CA 1
ATOM 757 C C . LEU A 1 97 ? -3.604 36.25 26.266 1 96.88 97 LEU A C 1
ATOM 759 O O . LEU A 1 97 ? -4.344 36.969 25.594 1 96.88 97 LEU A O 1
ATOM 763 N N . LEU A 1 98 ? -3.805 34.969 26.438 1 96.88 98 LEU A N 1
ATOM 764 C CA . LEU A 1 98 ? -5.086 34.344 26.125 1 96.88 98 LEU A CA 1
ATOM 765 C C . LEU A 1 98 ? -5.906 34.125 27.391 1 96.88 98 LEU A C 1
ATOM 767 O O . LEU A 1 98 ? -5.477 33.406 28.297 1 96.88 98 LEU A O 1
ATOM 771 N N . ARG A 1 99 ? -7.074 34.75 27.453 1 94.06 99 ARG A N 1
ATOM 772 C CA . ARG A 1 99 ? -7.941 34.656 28.625 1 94.06 99 ARG A CA 1
ATOM 773 C C . ARG A 1 99 ? -9.406 34.844 28.234 1 94.06 99 ARG A C 1
ATOM 775 O O . ARG A 1 99 ? -9.75 35.75 27.484 1 94.06 99 ARG A O 1
ATOM 782 N N . GLU A 1 100 ? -10.32 34.031 28.828 1 86.5 100 GLU A N 1
ATOM 783 C CA . GLU A 1 100 ? -11.758 34.188 28.656 1 86.5 100 GLU A CA 1
ATOM 784 C C . GLU A 1 100 ? -12.133 34.312 27.172 1 86.5 100 GLU A C 1
ATOM 786 O O . GLU A 1 100 ? -12.852 35.219 26.781 1 86.5 100 GLU A O 1
ATOM 791 N N . ARG A 1 101 ? -11.57 33.594 26.297 1 91.44 101 ARG A N 1
ATOM 792 C CA . ARG A 1 101 ? -11.875 33.531 24.875 1 91.44 101 ARG A CA 1
ATOM 793 C C . ARG A 1 101 ? -11.477 34.844 24.172 1 91.44 101 ARG A C 1
ATOM 795 O O . ARG A 1 101 ? -12.18 35.312 23.266 1 91.44 101 ARG A O 1
ATOM 802 N N . SER A 1 102 ? -10.492 35.406 24.75 1 96.56 102 SER A N 1
ATOM 803 C CA . SER A 1 102 ? -9.992 36.656 24.156 1 96.56 102 SER A CA 1
ATOM 804 C C . SER A 1 102 ? -8.469 36.656 24.078 1 96.56 102 SER A C 1
ATOM 806 O O . SER A 1 102 ? -7.801 35.969 24.859 1 96.56 102 SER A O 1
ATOM 808 N N . LEU A 1 103 ? -8.023 37.375 23.078 1 97.69 103 LEU A N 1
ATOM 809 C CA . LEU A 1 103 ? -6.594 37.562 22.875 1 97.69 103 LEU A CA 1
ATOM 810 C C . LEU A 1 103 ? -6.168 39 23.219 1 97.69 103 LEU A C 1
ATOM 812 O O . LEU A 1 103 ? -6.777 39.938 22.75 1 97.69 103 LEU A O 1
ATOM 816 N N . PHE A 1 104 ? -5.219 39.062 24.109 1 97.19 104 PHE A N 1
ATOM 817 C CA . PHE A 1 104 ? -4.684 40.344 24.516 1 97.19 104 PHE A CA 1
ATOM 818 C C . PHE A 1 104 ? -3.225 40.5 24.094 1 97.19 104 PHE A C 1
ATOM 820 O O . PHE A 1 104 ? -2.482 39.5 24.062 1 97.19 104 PHE A O 1
ATOM 827 N N . VAL A 1 105 ? -2.834 41.688 23.688 1 96.62 105 VAL A N 1
ATOM 828 C CA . VAL A 1 105 ? -1.444 42 23.375 1 96.62 105 VAL A CA 1
ATOM 829 C C . VAL A 1 105 ? -0.879 42.969 24.391 1 96.62 105 VAL A C 1
ATOM 831 O O . VAL A 1 105 ? -1.565 43.906 24.797 1 96.62 105 VAL A O 1
ATOM 834 N N . ALA A 1 106 ? 0.348 42.656 24.766 1 94.75 106 ALA A N 1
ATOM 835 C CA . ALA A 1 106 ? 1.003 43.562 25.719 1 94.75 106 ALA A CA 1
ATOM 836 C C . ALA A 1 106 ? 1.338 44.906 25.078 1 94.75 106 ALA A C 1
ATOM 838 O O . ALA A 1 106 ? 1.778 44.938 23.922 1 94.75 106 ALA A O 1
ATOM 839 N N . SER A 1 107 ? 1.048 45.906 25.797 1 88.69 107 SER A N 1
ATOM 840 C CA . SER A 1 107 ? 1.373 47.281 25.422 1 88.69 107 SER A CA 1
ATOM 841 C C . SER A 1 107 ? 1.97 48.031 26.594 1 88.69 107 SER A C 1
ATOM 843 O O . SER A 1 107 ? 2.148 47.5 27.688 1 88.69 107 SER A O 1
ATOM 845 N N . GLU A 1 108 ? 2.473 49.219 26.344 1 87.12 108 GLU A N 1
ATOM 846 C CA . GLU A 1 108 ? 3.035 50.094 27.391 1 87.12 108 GLU A CA 1
ATOM 847 C C . GLU A 1 108 ? 2.039 50.281 28.531 1 87.12 108 GLU A C 1
ATOM 849 O O . GLU A 1 108 ? 2.436 50.469 29.688 1 87.12 108 GLU A O 1
ATOM 854 N N . LYS A 1 109 ? 0.806 50.375 28.281 1 88.25 109 LYS A N 1
ATOM 855 C CA . LYS A 1 109 ? -0.227 50.688 29.25 1 88.25 109 LYS A CA 1
ATOM 856 C C . LYS A 1 109 ? -0.881 49.406 29.797 1 88.25 109 LYS A C 1
ATOM 858 O O . LYS A 1 109 ? -1.918 49.5 30.453 1 88.25 109 LYS A O 1
ATOM 863 N N . GLY A 1 110 ? -0.323 48.344 29.438 1 91.12 110 GLY A N 1
ATOM 864 C CA . GLY A 1 110 ? -0.901 47.062 29.875 1 91.12 110 GLY A CA 1
ATOM 865 C C . GLY A 1 110 ? -1.29 46.188 28.719 1 91.12 110 GLY A C 1
ATOM 866 O O . GLY A 1 110 ? -0.611 46.156 27.688 1 91.12 110 GLY A O 1
ATOM 867 N N . TYR A 1 111 ? -2.307 45.281 28.922 1 92.75 111 TYR A N 1
ATOM 868 C CA . TYR A 1 111 ? -2.775 44.406 27.875 1 92.75 111 TYR A CA 1
ATOM 869 C C . TYR A 1 111 ? -3.992 44.969 27.172 1 92.75 111 TYR A C 1
ATOM 871 O O . TYR A 1 111 ? -4.914 45.469 27.812 1 92.75 111 TYR A O 1
ATOM 879 N N . ARG A 1 112 ? -3.961 44.969 25.906 1 94.25 112 ARG A N 1
ATOM 880 C CA . ARG A 1 112 ? -5.078 45.406 25.078 1 94.25 112 ARG A CA 1
ATOM 881 C C . ARG A 1 112 ? -5.742 44.25 24.359 1 94.25 112 ARG A C 1
ATOM 883 O O . ARG A 1 112 ? -5.062 43.406 23.766 1 94.25 112 ARG A O 1
ATOM 890 N N . LYS A 1 113 ? -7.055 44.281 24.469 1 95.31 113 LYS A N 1
ATOM 891 C CA . LYS A 1 113 ? -7.805 43.219 23.766 1 95.31 113 LYS A CA 1
ATOM 892 C C . LYS A 1 113 ? -7.77 43.438 22.25 1 95.31 113 LYS A C 1
ATOM 894 O O . LYS A 1 113 ? -8.109 44.531 21.766 1 95.31 113 LYS A O 1
ATOM 899 N N . VAL A 1 114 ? -7.367 42.344 21.547 1 96.88 114 VAL A N 1
ATOM 900 C CA . VAL A 1 114 ? -7.184 42.562 20.109 1 96.88 114 VAL A CA 1
ATOM 901 C C . VAL A 1 114 ? -8.047 41.594 19.312 1 96.88 114 VAL A C 1
ATOM 903 O O . VAL A 1 114 ? -8.25 41.781 18.109 1 96.88 114 VAL A O 1
ATOM 906 N N . ALA A 1 115 ? -8.594 40.562 19.906 1 97.81 115 ALA A N 1
ATOM 907 C CA . ALA A 1 115 ? -9.43 39.594 19.172 1 97.81 115 ALA A CA 1
ATOM 908 C C . ALA A 1 115 ? -10.289 38.781 20.125 1 97.81 115 ALA A C 1
ATOM 910 O O . ALA A 1 115 ? -9.961 38.656 21.297 1 97.81 115 ALA A O 1
ATOM 911 N N . ARG A 1 116 ? -11.406 38.312 19.594 1 97.62 116 ARG A N 1
ATOM 912 C CA . ARG A 1 116 ? -12.211 37.281 20.25 1 97.62 116 ARG A CA 1
ATOM 913 C C . ARG A 1 116 ? -11.867 35.906 19.703 1 97.62 116 ARG A C 1
ATOM 915 O O . ARG A 1 116 ? -11.625 35.75 18.516 1 97.62 116 ARG A O 1
ATOM 922 N N . LEU A 1 117 ? -11.828 34.938 20.672 1 97.75 117 LEU A N 1
ATOM 923 C CA . LEU A 1 117 ? -11.359 33.625 20.312 1 97.75 117 LEU A CA 1
ATOM 924 C C . LEU A 1 117 ? -12.453 32.594 20.5 1 97.75 117 LEU A C 1
ATOM 926 O O . LEU A 1 117 ? -13.352 32.75 21.328 1 97.75 117 LEU A O 1
ATOM 930 N N . GLN A 1 118 ? -12.453 31.656 19.703 1 97 118 GLN A N 1
ATOM 931 C CA . GLN A 1 118 ? -13.211 30.422 19.906 1 97 118 GLN A CA 1
ATOM 932 C C . GLN A 1 118 ? -12.281 29.266 20.297 1 97 118 GLN A C 1
ATOM 934 O O . GLN A 1 118 ? -11.344 28.938 19.562 1 97 118 GLN A O 1
ATOM 939 N N . LYS A 1 119 ? -12.562 28.719 21.406 1 96.5 119 LYS A N 1
ATOM 940 C CA . LYS A 1 119 ? -11.711 27.672 21.938 1 96.5 119 LYS A CA 1
ATOM 941 C C . LYS A 1 119 ? -12.195 26.281 21.5 1 96.5 119 LYS A C 1
ATOM 943 O O . LYS A 1 119 ? -13.406 26.047 21.438 1 96.5 119 LYS A O 1
ATOM 948 N N . TYR A 1 120 ? -11.25 25.453 21.156 1 97.19 120 TYR A N 1
ATOM 949 C CA . TYR A 1 120 ? -11.578 24.062 20.875 1 97.19 120 TYR A CA 1
ATOM 950 C C . TYR A 1 120 ? -11.531 23.234 22.156 1 97.19 120 TYR A C 1
ATOM 952 O O . TYR A 1 120 ? -10.656 23.422 23 1 97.19 120 TYR A O 1
ATOM 960 N N . ASP A 1 121 ? -12.484 22.406 22.391 1 96.25 121 ASP A N 1
ATOM 961 C CA . ASP A 1 121 ? -12.523 21.391 23.453 1 96.25 121 ASP A CA 1
ATOM 962 C C . ASP A 1 121 ? -13.086 20.078 22.922 1 96.25 121 ASP A C 1
ATOM 964 O O . ASP A 1 121 ? -13.328 19.922 21.734 1 96.25 121 ASP A O 1
ATOM 968 N N . ALA A 1 122 ? -13.195 19.141 23.797 1 96.94 122 ALA A N 1
ATOM 969 C CA . ALA A 1 122 ? -13.641 17.812 23.391 1 96.94 122 ALA A CA 1
ATOM 970 C C . ALA A 1 122 ? -15.023 17.875 22.75 1 96.94 122 ALA A C 1
ATOM 972 O O . ALA A 1 122 ? -15.297 17.172 21.781 1 96.94 122 ALA A O 1
ATOM 973 N N . ALA A 1 123 ? -15.836 18.688 23.281 1 97.25 123 ALA A N 1
ATOM 974 C CA . ALA A 1 123 ? -17.203 18.781 22.812 1 97.25 123 ALA A CA 1
ATOM 975 C C . ALA A 1 123 ? -17.266 19.391 21.406 1 97.25 123 ALA A C 1
ATOM 977 O O . ALA A 1 123 ? -18 18.906 20.547 1 97.25 123 ALA A O 1
ATOM 978 N N . THR A 1 124 ? -16.578 20.5 21.25 1 96.62 124 THR A N 1
ATOM 979 C CA . THR A 1 124 ? -16.547 21.141 19.938 1 96.62 124 THR A CA 1
ATOM 980 C C . THR A 1 124 ? -15.984 20.188 18.875 1 96.62 124 THR A C 1
ATOM 982 O O . THR A 1 124 ? -16.516 20.125 17.766 1 96.62 124 THR A O 1
ATOM 985 N N . ILE A 1 125 ? -14.977 19.438 19.203 1 98 125 ILE A N 1
ATOM 986 C CA . ILE A 1 125 ? -14.359 18.5 18.297 1 98 125 ILE A CA 1
ATOM 987 C C . ILE A 1 125 ? -15.352 17.391 17.938 1 98 125 ILE A C 1
ATOM 989 O O . ILE A 1 125 ? -15.5 17.016 16.781 1 98 125 ILE A O 1
ATOM 993 N N . ALA A 1 126 ? -16.031 16.906 18.906 1 97.62 126 ALA A N 1
ATOM 994 C CA . ALA A 1 126 ? -17.016 15.852 18.688 1 97.62 126 ALA A CA 1
ATOM 995 C C . ALA A 1 126 ? -18.125 16.312 17.75 1 97.62 126 ALA A C 1
ATOM 997 O O . ALA A 1 126 ? -18.578 15.562 16.891 1 97.62 126 ALA A O 1
ATOM 998 N N . GLN A 1 127 ? -18.547 17.516 17.984 1 97.75 127 GLN A N 1
ATOM 999 C CA . GLN A 1 127 ? -19.609 18.078 17.141 1 97.75 127 GLN A CA 1
ATOM 1000 C C . GLN A 1 127 ? -19.156 18.188 15.688 1 97.75 127 GLN A C 1
ATOM 1002 O O . GLN A 1 127 ? -19.906 17.844 14.773 1 97.75 127 GLN A O 1
ATOM 1007 N N . ILE A 1 128 ? -18 18.672 15.508 1 97.75 128 ILE A N 1
ATOM 1008 C CA . ILE A 1 128 ? -17.469 18.828 14.156 1 97.75 128 ILE A CA 1
ATOM 1009 C C . ILE A 1 128 ? -17.297 17.453 13.508 1 97.75 128 ILE A C 1
ATOM 1011 O O . ILE A 1 128 ? -17.625 17.281 12.336 1 97.75 128 ILE A O 1
ATOM 1015 N N . ASN A 1 129 ? -16.844 16.469 14.227 1 97.56 129 ASN A N 1
ATOM 1016 C CA . ASN A 1 129 ? -16.656 15.117 13.711 1 97.56 129 ASN A CA 1
ATOM 1017 C C . ASN A 1 129 ? -17.984 14.445 13.391 1 97.56 129 ASN A C 1
ATOM 1019 O O . ASN A 1 129 ? -18.078 13.656 12.453 1 97.56 129 ASN A O 1
ATOM 1023 N N . GLN A 1 130 ? -18.938 14.773 14.172 1 97.38 130 GLN A N 1
ATOM 1024 C CA . GLN A 1 130 ? -20.266 14.258 13.875 1 97.38 130 GLN A CA 1
ATOM 1025 C C . GLN A 1 130 ? -20.766 14.773 12.531 1 97.38 130 GLN A C 1
ATOM 1027 O O . GLN A 1 130 ? -21.391 14.031 11.766 1 97.38 130 GLN A O 1
ATOM 1032 N N . LYS A 1 131 ? -20.547 15.992 12.312 1 96.88 131 LYS A N 1
ATOM 1033 C CA . LYS A 1 131 ? -20.906 16.578 11.016 1 96.88 131 LYS A CA 1
ATOM 1034 C C . LYS A 1 131 ? -20.125 15.906 9.883 1 96.88 131 LYS A C 1
ATOM 1036 O O . LYS A 1 131 ? -20.688 15.602 8.828 1 96.88 131 LYS A O 1
ATOM 1041 N N . ALA A 1 132 ? -18.844 15.719 10.086 1 96.62 132 ALA A N 1
ATOM 1042 C CA . ALA A 1 132 ? -18.016 15.023 9.102 1 96.62 132 ALA A CA 1
ATOM 1043 C C . ALA A 1 132 ? -18.578 13.641 8.789 1 96.62 132 ALA A C 1
ATOM 1045 O O . ALA A 1 132 ? -18.609 13.227 7.629 1 96.62 132 ALA A O 1
ATOM 1046 N N . ASP A 1 133 ? -19 12.922 9.812 1 95.81 133 ASP A N 1
ATOM 1047 C CA . ASP A 1 133 ? -19.578 11.594 9.648 1 95.81 133 ASP A CA 1
ATOM 1048 C C . ASP A 1 133 ? -20.859 11.648 8.82 1 95.81 133 ASP A C 1
ATOM 1050 O O . ASP A 1 133 ? -21.109 10.781 7.98 1 95.81 133 ASP A O 1
ATOM 1054 N N . ALA A 1 134 ? -21.641 12.633 9.031 1 96.44 134 ALA A N 1
ATOM 1055 C CA . ALA A 1 134 ? -22.906 12.789 8.32 1 96.44 134 ALA A CA 1
ATOM 1056 C C . ALA A 1 134 ? -22.672 13.047 6.836 1 96.44 134 ALA A C 1
ATOM 1058 O O . ALA A 1 134 ? -23.469 12.617 5.996 1 96.44 134 ALA A O 1
ATOM 1059 N N . ASP A 1 135 ? -21.594 13.672 6.562 1 96.56 135 ASP A N 1
ATOM 1060 C CA . ASP A 1 135 ? -21.312 14.055 5.184 1 96.56 135 ASP A CA 1
ATOM 1061 C C . ASP A 1 135 ? -20.422 13.031 4.504 1 96.56 135 ASP A C 1
ATOM 1063 O O . ASP A 1 135 ? -20.062 13.195 3.334 1 96.56 135 ASP A O 1
ATOM 1067 N N . PHE A 1 136 ? -20.078 12.047 5.195 1 96.75 136 PHE A N 1
ATOM 1068 C CA . PHE A 1 136 ? -19.078 11.102 4.723 1 96.75 136 PHE A CA 1
ATOM 1069 C C . PHE A 1 136 ? -19.516 10.453 3.414 1 96.75 136 PHE A C 1
ATOM 1071 O O . PHE A 1 136 ? -18.75 10.375 2.459 1 96.75 136 PHE A O 1
ATOM 1078 N N . ALA A 1 137 ? -20.734 9.969 3.334 1 97.06 137 ALA A N 1
ATOM 1079 C CA . ALA A 1 137 ? -21.219 9.242 2.168 1 97.06 137 ALA A CA 1
ATOM 1080 C C . ALA A 1 137 ? -21.094 10.078 0.9 1 97.06 137 ALA A C 1
ATOM 1082 O O . ALA A 1 137 ? -20.531 9.625 -0.1 1 97.06 137 ALA A O 1
ATOM 1083 N N . GLU A 1 138 ? -21.531 11.25 0.962 1 97.25 138 GLU A N 1
ATOM 1084 C CA . GLU A 1 138 ? -21.484 12.148 -0.185 1 97.25 138 GLU A CA 1
ATOM 1085 C C . GLU A 1 138 ? -20.047 12.539 -0.522 1 97.25 138 GLU A C 1
ATOM 1087 O O . GLU A 1 138 ? -19.672 12.562 -1.693 1 97.25 138 GLU A O 1
ATOM 1092 N N . ARG A 1 139 ? -19.281 12.836 0.471 1 97.12 139 ARG A N 1
ATOM 1093 C CA . ARG A 1 139 ? -17.906 13.273 0.272 1 97.12 139 ARG A CA 1
ATOM 1094 C C . ARG A 1 139 ? -17.062 12.148 -0.33 1 97.12 139 ARG A C 1
ATOM 1096 O O . ARG A 1 139 ? -16.266 12.391 -1.243 1 97.12 139 ARG A O 1
ATOM 1103 N N . PHE A 1 140 ? -17.219 10.922 0.169 1 97.81 140 PHE A N 1
ATOM 1104 C CA . PHE A 1 140 ? -16.453 9.789 -0.341 1 97.81 140 PHE A CA 1
ATOM 1105 C C . PHE A 1 140 ? -16.828 9.5 -1.791 1 97.81 140 PHE A C 1
ATOM 1107 O O . PHE A 1 140 ? -15.953 9.25 -2.623 1 97.81 140 PHE A O 1
ATOM 1114 N N . THR A 1 141 ? -18.094 9.539 -2.09 1 97.81 141 THR A N 1
ATOM 1115 C CA . THR A 1 141 ? -18.562 9.305 -3.453 1 97.81 141 THR A CA 1
ATOM 1116 C C . THR A 1 141 ? -18 10.367 -4.398 1 97.81 141 THR A C 1
ATOM 1118 O O . THR A 1 141 ? -17.531 10.047 -5.492 1 97.81 141 THR A O 1
ATOM 1121 N N . SER A 1 142 ? -18.031 11.578 -3.961 1 97.94 142 SER A N 1
ATOM 1122 C CA . SER A 1 142 ? -17.5 12.672 -4.781 1 97.94 142 SER A CA 1
ATOM 1123 C C . SER A 1 142 ? -16 12.523 -5.004 1 97.94 142 SER A C 1
ATOM 1125 O O . SER A 1 142 ? -15.508 12.789 -6.102 1 97.94 142 SER A O 1
ATOM 1127 N N . PHE A 1 143 ? -15.352 12.234 -3.979 1 98.12 143 PHE A N 1
ATOM 1128 C CA . PHE A 1 143 ? -13.914 12.008 -4.07 1 98.12 143 PHE A CA 1
ATOM 1129 C C . PHE A 1 143 ? -13.602 10.906 -5.07 1 98.12 143 PHE A C 1
ATOM 1131 O O . PHE A 1 143 ? -12.711 11.047 -5.91 1 98.12 143 PHE A O 1
ATOM 1138 N N . PHE A 1 144 ? -14.336 9.789 -4.988 1 98 144 PHE A N 1
ATOM 1139 C CA . PHE A 1 144 ? -14.188 8.664 -5.906 1 98 144 PHE A CA 1
ATOM 1140 C C . PHE A 1 144 ? -14.445 9.102 -7.34 1 98 144 PHE A C 1
ATOM 1142 O O . PHE A 1 144 ? -13.656 8.797 -8.242 1 98 144 PHE A O 1
ATOM 1149 N N . GLU A 1 145 ? -15.469 9.789 -7.527 1 97.44 145 GLU A N 1
ATOM 1150 C CA . GLU A 1 145 ? -15.844 10.227 -8.867 1 97.44 145 GLU A CA 1
ATOM 1151 C C . GLU A 1 145 ? -14.805 11.172 -9.453 1 97.44 145 GLU A C 1
ATOM 1153 O O . GLU A 1 145 ? -14.461 11.07 -10.633 1 97.44 145 GLU A O 1
ATOM 1158 N N . ASN A 1 146 ? -14.383 12.07 -8.648 1 97.75 146 ASN A N 1
ATOM 1159 C CA . ASN A 1 146 ? -13.32 12.969 -9.094 1 97.75 146 ASN A CA 1
ATOM 1160 C C . ASN A 1 146 ? -12.062 12.203 -9.484 1 97.75 146 ASN A C 1
ATOM 1162 O O . ASN A 1 146 ? -11.461 12.469 -10.523 1 97.75 146 ASN A O 1
ATOM 1166 N N . THR A 1 147 ? -11.695 11.312 -8.625 1 97.62 147 THR A N 1
ATOM 1167 C CA . THR A 1 147 ? -10.523 10.477 -8.891 1 97.62 147 THR A CA 1
ATOM 1168 C C . THR A 1 147 ? -10.672 9.758 -10.227 1 97.62 147 THR A C 1
ATOM 1170 O O . THR A 1 147 ? -9.734 9.727 -11.023 1 97.62 147 THR A O 1
ATOM 1173 N N . TRP A 1 148 ? -11.797 9.312 -10.461 1 95.19 148 TRP A N 1
ATOM 1174 C CA . TRP A 1 148 ? -12.062 8.547 -11.672 1 95.19 148 TRP A CA 1
ATOM 1175 C C . TRP A 1 148 ? -12.016 9.445 -12.906 1 95.19 148 TRP A C 1
ATOM 1177 O O . TRP A 1 148 ? -11.445 9.07 -13.938 1 95.19 148 TRP A O 1
ATOM 1187 N N . ASP A 1 149 ? -12.625 10.523 -12.844 1 95.81 149 ASP A N 1
ATOM 1188 C CA . ASP A 1 149 ? -12.672 11.461 -13.961 1 95.81 149 ASP A CA 1
ATOM 1189 C C . ASP A 1 149 ? -11.266 11.852 -14.406 1 95.81 149 ASP A C 1
ATOM 1191 O O . ASP A 1 149 ? -10.984 11.914 -15.609 1 95.81 149 ASP A O 1
ATOM 1195 N N . TYR A 1 150 ? -10.477 12.016 -13.492 1 96.12 150 TYR A N 1
ATOM 1196 C CA . TYR A 1 150 ? -9.094 12.359 -13.82 1 96.12 150 TYR A CA 1
ATOM 1197 C C . TYR A 1 150 ? -8.328 11.141 -14.312 1 96.12 150 TYR A C 1
ATOM 1199 O O . TYR A 1 150 ? -7.566 11.227 -15.273 1 96.12 150 TYR A O 1
ATOM 1207 N N . ALA A 1 151 ? -8.5 10.023 -13.688 1 96.88 151 ALA A N 1
ATOM 1208 C CA . ALA A 1 151 ? -7.754 8.82 -14.039 1 96.88 151 ALA A CA 1
ATOM 1209 C C . ALA A 1 151 ? -8.055 8.383 -15.469 1 96.88 151 ALA A C 1
ATOM 1211 O O . ALA A 1 151 ? -7.172 7.891 -16.172 1 96.88 151 ALA A O 1
ATOM 1212 N N . LYS A 1 152 ? -9.273 8.523 -15.867 1 95.31 152 LYS A N 1
ATOM 1213 C CA . LYS A 1 152 ? -9.688 8.148 -17.219 1 95.31 152 LYS A CA 1
ATOM 1214 C C . LYS A 1 152 ? -8.883 8.922 -18.266 1 95.31 152 LYS A C 1
ATOM 1216 O O . LYS A 1 152 ? -8.562 8.383 -19.328 1 95.31 152 LYS A O 1
ATOM 1221 N N . ASN A 1 153 ? -8.602 10.109 -17.938 1 93.75 153 ASN A N 1
ATOM 1222 C CA . ASN A 1 153 ? -7.867 10.953 -18.875 1 93.75 153 ASN A CA 1
ATOM 1223 C C . ASN A 1 153 ? -6.359 10.781 -18.719 1 93.75 153 ASN A C 1
ATOM 1225 O O . ASN A 1 153 ? -5.598 11.125 -19.625 1 93.75 153 ASN A O 1
ATOM 1229 N N . GLU A 1 154 ? -5.988 10.234 -17.625 1 94.56 154 GLU A N 1
ATOM 1230 C CA . GLU A 1 154 ? -4.566 10.18 -17.312 1 94.56 154 GLU A CA 1
ATOM 1231 C C . GLU A 1 154 ? -3.998 8.789 -17.578 1 94.56 154 GLU A C 1
ATOM 1233 O O . GLU A 1 154 ? -2.779 8.609 -17.656 1 94.56 154 GLU A O 1
ATOM 1238 N N . VAL A 1 155 ? -4.801 7.77 -17.797 1 96.81 155 VAL A N 1
ATOM 1239 C CA . VAL A 1 155 ? -4.383 6.375 -17.891 1 96.81 155 VAL A CA 1
ATOM 1240 C C . VAL A 1 155 ? -3.453 6.203 -19.094 1 96.81 155 VAL A C 1
ATOM 1242 O O . VAL A 1 155 ? -2.531 5.387 -19.062 1 96.81 155 VAL A O 1
ATOM 1245 N N . ALA A 1 156 ? -3.547 7.004 -20.094 1 95.19 156 ALA A N 1
ATOM 1246 C CA . ALA A 1 156 ? -2.73 6.914 -21.312 1 95.19 156 ALA A CA 1
ATOM 1247 C C . ALA A 1 156 ? -1.257 7.156 -21 1 95.19 156 ALA A C 1
ATOM 1249 O O . ALA A 1 156 ? -0.375 6.582 -21.641 1 95.19 156 ALA A O 1
ATOM 1250 N N . TYR A 1 157 ? -0.966 7.969 -19.969 1 93.94 157 TYR A N 1
ATOM 1251 C CA . TYR A 1 157 ? 0.407 8.266 -19.578 1 93.94 157 TYR A CA 1
ATOM 1252 C C . TYR A 1 157 ? 1.091 7.027 -19.016 1 93.94 157 TYR A C 1
ATOM 1254 O O . TYR A 1 157 ? 2.32 6.977 -18.906 1 93.94 157 TYR A O 1
ATOM 1262 N N . PHE A 1 158 ? 0.344 6.012 -18.688 1 96.81 158 PHE A N 1
ATOM 1263 C CA . PHE A 1 158 ? 0.881 4.836 -18.016 1 96.81 158 PHE A CA 1
ATOM 1264 C C . PHE A 1 158 ? 1.026 3.67 -18.984 1 96.81 158 PHE A C 1
ATOM 1266 O O . PHE A 1 158 ? 1.385 2.562 -18.578 1 96.81 158 PHE A O 1
ATOM 1273 N N . THR A 1 159 ? 0.769 3.863 -20.266 1 96 159 THR A N 1
ATOM 1274 C CA . THR A 1 159 ? 0.693 2.748 -21.203 1 96 159 THR A CA 1
ATOM 1275 C C . THR A 1 159 ? 1.962 2.664 -22.047 1 96 159 THR A C 1
ATOM 1277 O O . THR A 1 159 ? 2.168 1.688 -22.766 1 96 159 THR A O 1
ATOM 1280 N N . GLU A 1 160 ? 2.793 3.656 -21.953 1 93.62 160 GLU A N 1
ATOM 1281 C CA . GLU A 1 160 ? 4.047 3.666 -22.703 1 93.62 160 GLU A CA 1
ATOM 1282 C C . GLU A 1 160 ? 5.211 4.102 -21.812 1 93.62 160 GLU A C 1
ATOM 1284 O O . GLU A 1 160 ? 5.043 4.945 -20.922 1 93.62 160 GLU A O 1
ATOM 1289 N N . LYS A 1 161 ? 6.305 3.514 -22.125 1 93.44 161 LYS A N 1
ATOM 1290 C CA . LYS A 1 161 ? 7.512 3.906 -21.391 1 93.44 161 LYS A CA 1
ATOM 1291 C C . LYS A 1 161 ? 7.875 5.359 -21.672 1 93.44 161 LYS A C 1
ATOM 1293 O O . LYS A 1 161 ? 8.008 5.758 -22.844 1 93.44 161 LYS A O 1
ATOM 1298 N N . PRO A 1 162 ? 8.016 6.117 -20.594 1 95.38 162 PRO A N 1
ATOM 1299 C CA . PRO A 1 162 ? 8.43 7.508 -20.812 1 95.38 162 PRO A CA 1
ATOM 1300 C C . PRO A 1 162 ? 9.922 7.648 -21.094 1 95.38 162 PRO A C 1
ATOM 1302 O O . PRO A 1 162 ? 10.664 6.668 -21 1 95.38 162 PRO A O 1
ATOM 1305 N N . MET A 1 163 ? 10.211 8.891 -21.547 1 94.94 163 MET A N 1
ATOM 1306 C CA . MET A 1 163 ? 11.641 9.203 -21.578 1 94.94 163 MET A CA 1
ATOM 1307 C C . MET A 1 163 ? 12.195 9.32 -20.156 1 94.94 163 MET A C 1
ATOM 1309 O O . MET A 1 163 ? 11.859 10.258 -19.438 1 94.94 163 MET A O 1
ATOM 1313 N N . ILE A 1 164 ? 13.039 8.461 -19.844 1 96.75 164 ILE A N 1
ATOM 1314 C CA . ILE A 1 164 ? 13.57 8.398 -18.484 1 96.75 164 ILE A CA 1
ATOM 1315 C C . ILE A 1 164 ? 14.695 9.422 -18.328 1 96.75 164 ILE A C 1
ATOM 1317 O O . ILE A 1 164 ? 15.664 9.414 -19.078 1 96.75 164 ILE A O 1
ATOM 1321 N N . PRO A 1 165 ? 14.492 10.312 -17.297 1 97.19 165 PRO A N 1
ATOM 1322 C CA . PRO A 1 165 ? 15.609 11.211 -17.016 1 97.19 165 PRO A CA 1
ATOM 1323 C C . PRO A 1 165 ? 16.891 10.469 -16.656 1 97.19 165 PRO A C 1
ATOM 1325 O O . PRO A 1 165 ? 16.844 9.414 -16.016 1 97.19 165 PRO A O 1
ATOM 1328 N N . ASP A 1 166 ? 18.047 11.062 -16.922 1 96.31 166 ASP A N 1
ATOM 1329 C CA . ASP A 1 166 ? 19.344 10.422 -16.734 1 96.31 166 ASP A CA 1
ATOM 1330 C C . ASP A 1 166 ? 19.562 10.039 -15.273 1 96.31 166 ASP A C 1
ATOM 1332 O O . ASP A 1 166 ? 20.125 8.977 -14.984 1 96.31 166 ASP A O 1
ATOM 1336 N N . LEU A 1 167 ? 19.141 10.852 -14.438 1 96.62 167 LEU A N 1
ATOM 1337 C CA . LEU A 1 167 ? 19.438 10.609 -13.031 1 96.62 167 LEU A CA 1
ATOM 1338 C C . LEU A 1 167 ? 18.734 9.352 -12.539 1 96.62 167 LEU A C 1
ATOM 1340 O O . LEU A 1 167 ? 19.094 8.805 -11.492 1 96.62 167 LEU A O 1
ATOM 1344 N N . PHE A 1 168 ? 17.766 8.789 -13.289 1 97.5 168 PHE A N 1
ATOM 1345 C CA . PHE A 1 168 ? 17.031 7.602 -12.859 1 97.5 168 PHE A CA 1
ATOM 1346 C C . PHE A 1 168 ? 17.656 6.336 -13.422 1 97.5 168 PHE A C 1
ATOM 1348 O O . PHE A 1 168 ? 17.266 5.223 -13.055 1 97.5 168 PHE A O 1
ATOM 1355 N N . ASN A 1 169 ? 18.625 6.395 -14.25 1 96.38 169 ASN A N 1
ATOM 1356 C CA . ASN A 1 169 ? 19.297 5.223 -14.812 1 96.38 169 ASN A CA 1
ATOM 1357 C C . ASN A 1 169 ? 19.891 4.344 -13.727 1 96.38 169 ASN A C 1
ATOM 1359 O O . ASN A 1 169 ? 19.984 3.125 -13.883 1 96.38 169 ASN A O 1
ATOM 1363 N N . VAL A 1 170 ? 20.203 4.949 -12.633 1 96.12 170 VAL A N 1
ATOM 1364 C CA . VAL A 1 170 ? 20.859 4.242 -11.531 1 96.12 170 VAL A CA 1
ATOM 1365 C C . VAL A 1 170 ? 19.859 3.312 -10.852 1 96.12 170 VAL A C 1
ATOM 1367 O O . VAL A 1 170 ? 20.25 2.4 -10.117 1 96.12 170 VAL A O 1
ATOM 1370 N N . CYS A 1 171 ? 18.609 3.443 -11.117 1 97.12 171 CYS A N 1
ATOM 1371 C CA . CYS A 1 171 ? 17.578 2.682 -10.43 1 97.12 171 CYS A CA 1
ATOM 1372 C C . CYS A 1 171 ? 17.422 1.297 -11.047 1 97.12 171 CYS A C 1
ATOM 1374 O O . CYS A 1 171 ? 16.828 0.404 -10.438 1 97.12 171 CYS A O 1
ATOM 1376 N N . LYS A 1 172 ? 17.891 1.102 -12.266 1 96.81 172 LYS A N 1
ATOM 1377 C CA . LYS A 1 172 ? 17.688 -0.157 -12.977 1 96.81 172 LYS A CA 1
ATOM 1378 C C . LYS A 1 172 ? 18.266 -1.333 -12.195 1 96.81 172 LYS A C 1
ATOM 1380 O O . LYS A 1 172 ? 19.438 -1.342 -11.859 1 96.81 172 LYS A O 1
ATOM 1385 N N . GLY A 1 173 ? 17.359 -2.291 -11.898 1 95.44 173 GLY A N 1
ATOM 1386 C CA . GLY A 1 173 ? 17.781 -3.516 -11.242 1 95.44 173 GLY A CA 1
ATOM 1387 C C . GLY A 1 173 ? 18.094 -3.32 -9.766 1 95.44 173 GLY A C 1
ATOM 1388 O O . GLY A 1 173 ? 18.641 -4.215 -9.125 1 95.44 173 GLY A O 1
ATOM 1389 N N . ARG A 1 174 ? 17.766 -2.143 -9.219 1 96.88 174 ARG A N 1
ATOM 1390 C CA . ARG A 1 174 ? 18.109 -1.835 -7.836 1 96.88 174 ARG A CA 1
ATOM 1391 C C . ARG A 1 174 ? 16.859 -1.66 -6.98 1 96.88 174 ARG A C 1
ATOM 1393 O O . ARG A 1 174 ? 15.758 -1.494 -7.512 1 96.88 174 ARG A O 1
ATOM 1400 N N . GLN A 1 175 ? 17.094 -1.891 -5.734 1 97.62 175 GLN A N 1
ATOM 1401 C CA . GLN A 1 175 ? 16.047 -1.502 -4.785 1 97.62 175 GLN A CA 1
ATOM 1402 C C . GLN A 1 175 ? 16.062 0.005 -4.547 1 97.62 175 GLN A C 1
ATOM 1404 O O . GLN A 1 175 ? 17.125 0.633 -4.555 1 97.62 175 GLN A O 1
ATOM 1409 N N . VAL A 1 176 ? 14.906 0.548 -4.387 1 98.44 176 VAL A N 1
ATOM 1410 C CA . VAL A 1 176 ? 14.766 1.998 -4.285 1 98.44 176 VAL A CA 1
ATOM 1411 C C . VAL A 1 176 ? 13.922 2.355 -3.068 1 98.44 176 VAL A C 1
ATOM 1413 O O . VAL A 1 176 ? 12.859 1.767 -2.85 1 98.44 176 VAL A O 1
ATOM 1416 N N . LEU A 1 177 ? 14.461 3.246 -2.254 1 98.56 177 LEU A N 1
ATOM 1417 C CA . LEU A 1 177 ? 13.703 3.861 -1.168 1 98.56 177 LEU A CA 1
ATOM 1418 C C . LEU A 1 177 ? 13.156 5.223 -1.587 1 98.56 177 LEU A C 1
ATOM 1420 O O . LEU A 1 177 ? 13.914 6.082 -2.049 1 98.56 177 LEU A O 1
ATOM 1424 N N . ILE A 1 178 ? 11.859 5.395 -1.506 1 98.81 178 ILE A N 1
ATOM 1425 C CA . ILE A 1 178 ? 11.211 6.676 -1.766 1 98.81 178 ILE A CA 1
ATOM 1426 C C . ILE A 1 178 ? 10.602 7.215 -0.475 1 98.81 178 ILE A C 1
ATOM 1428 O O . ILE A 1 178 ? 9.727 6.578 0.119 1 98.81 178 ILE A O 1
ATOM 1432 N N . VAL A 1 179 ? 11.062 8.391 -0.083 1 98.69 179 VAL A N 1
ATOM 1433 C CA . VAL A 1 179 ? 10.625 8.969 1.182 1 98.69 179 VAL A CA 1
ATOM 1434 C C . VAL A 1 179 ? 9.883 10.281 0.92 1 98.69 179 VAL A C 1
ATOM 1436 O O . VAL A 1 179 ? 10.414 11.172 0.25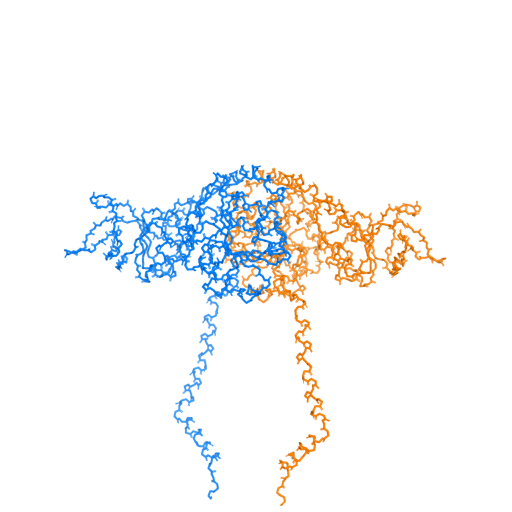 1 98.69 179 VAL A O 1
ATOM 1439 N N . ALA A 1 180 ? 8.68 10.312 1.377 1 97.94 180 ALA A N 1
ATOM 1440 C CA . ALA A 1 180 ? 7.891 11.547 1.374 1 97.94 180 ALA A CA 1
ATOM 1441 C C . ALA A 1 180 ? 7.594 12.008 2.797 1 97.94 180 ALA A C 1
ATOM 1443 O O . ALA A 1 180 ? 7.988 11.352 3.766 1 97.94 180 ALA A O 1
ATOM 1444 N N . ARG A 1 181 ? 6.996 13.172 2.871 1 94.25 181 ARG A N 1
ATOM 1445 C CA . ARG A 1 181 ? 6.887 13.836 4.168 1 94.25 181 ARG A CA 1
ATOM 1446 C C . ARG A 1 181 ? 5.457 13.773 4.695 1 94.25 181 ARG A C 1
ATOM 1448 O O . ARG A 1 181 ? 4.859 14.812 5.004 1 94.25 181 ARG A O 1
ATOM 1455 N N . TYR A 1 182 ? 4.949 12.594 4.863 1 93.44 182 TYR A N 1
ATOM 1456 C CA . TYR A 1 182 ? 3.699 12.438 5.598 1 93.44 182 TYR A CA 1
ATOM 1457 C C . TYR A 1 182 ? 3.963 12.203 7.082 1 93.44 182 TYR A C 1
ATOM 1459 O O . TYR A 1 182 ? 5.09 11.898 7.477 1 93.44 182 TYR A O 1
ATOM 1467 N N . ALA A 1 183 ? 2.912 12.406 7.883 1 90.69 183 ALA A N 1
ATOM 1468 C CA . ALA A 1 183 ? 3.037 12.328 9.336 1 90.69 183 ALA A CA 1
ATOM 1469 C C . ALA A 1 183 ? 3.67 11.008 9.758 1 90.69 183 ALA A C 1
ATOM 1471 O O . ALA A 1 183 ? 3.324 9.945 9.227 1 90.69 183 ALA A O 1
ATOM 1472 N N . GLY A 1 184 ? 4.695 11.109 10.594 1 93.94 184 GLY A N 1
ATOM 1473 C CA . GLY A 1 184 ? 5.316 9.938 11.195 1 93.94 184 GLY A CA 1
ATOM 1474 C C . GLY A 1 184 ? 6.449 9.367 10.359 1 93.94 184 GLY A C 1
ATOM 1475 O O . GLY A 1 184 ? 7.07 8.375 10.742 1 93.94 184 GLY A O 1
ATOM 1476 N N . PHE A 1 185 ? 6.812 10 9.273 1 96.31 185 PHE A N 1
ATOM 1477 C CA . PHE A 1 185 ? 7.75 9.375 8.344 1 96.31 185 PHE A CA 1
ATOM 1478 C C . PHE A 1 185 ? 9.125 9.234 8.984 1 96.31 185 PHE A C 1
ATOM 1480 O O . PHE A 1 185 ? 9.844 8.266 8.719 1 96.31 185 PHE A O 1
ATOM 1487 N N . GLU A 1 186 ? 9.523 10.219 9.852 1 95.31 186 GLU A N 1
ATOM 1488 C CA . GLU A 1 186 ? 10.836 10.117 10.477 1 95.31 186 GLU A CA 1
ATOM 1489 C C . GLU A 1 186 ? 10.898 8.938 11.438 1 95.31 186 GLU A C 1
ATOM 1491 O O . GLU A 1 186 ? 11.922 8.242 11.508 1 95.31 186 GLU A O 1
ATOM 1496 N N . GLN A 1 187 ? 9.836 8.734 12.156 1 95.06 187 GLN A N 1
ATOM 1497 C CA . GLN A 1 187 ? 9.758 7.57 13.031 1 95.06 187 GLN A CA 1
ATOM 1498 C C . GLN A 1 187 ? 9.797 6.273 12.219 1 95.06 187 GLN A C 1
ATOM 1500 O O . GLN A 1 187 ? 10.43 5.301 12.633 1 95.06 187 GLN A O 1
ATOM 1505 N N . ASP A 1 188 ? 9.133 6.254 11.133 1 96.5 188 ASP A N 1
ATOM 1506 C CA . ASP A 1 188 ? 9.133 5.086 10.25 1 96.5 188 ASP A CA 1
ATOM 1507 C C . ASP A 1 188 ? 10.547 4.789 9.742 1 96.5 188 ASP A C 1
ATOM 1509 O O . ASP A 1 188 ? 10.969 3.633 9.719 1 96.5 188 ASP A O 1
ATOM 1513 N N . LEU A 1 189 ? 11.242 5.848 9.383 1 96.44 189 LEU A N 1
ATOM 1514 C CA . LEU A 1 189 ? 12.609 5.691 8.891 1 96.44 189 LEU A CA 1
ATOM 1515 C C . LEU A 1 189 ? 13.508 5.102 9.977 1 96.44 189 LEU A C 1
ATOM 1517 O O . LEU A 1 189 ? 14.383 4.281 9.68 1 96.44 189 LEU A O 1
ATOM 1521 N N . ALA A 1 190 ? 13.266 5.504 11.109 1 94.44 190 ALA A N 1
ATOM 1522 C CA . ALA A 1 190 ? 14.094 5.078 12.227 1 94.44 190 ALA A CA 1
ATOM 1523 C C . ALA A 1 190 ? 13.984 3.574 12.453 1 94.44 190 ALA A C 1
ATOM 1525 O O . ALA A 1 190 ? 14.953 2.928 12.859 1 94.44 190 ALA A O 1
ATOM 1526 N N . VAL A 1 191 ? 12.867 2.98 12.156 1 92 191 VAL A N 1
ATOM 1527 C CA . VAL A 1 191 ? 12.625 1.559 12.359 1 92 191 VAL A CA 1
ATOM 1528 C C . VAL A 1 191 ? 13.57 0.735 11.492 1 92 191 VAL A C 1
ATOM 1530 O O . VAL A 1 191 ? 14.094 -0.292 11.93 1 92 191 VAL A O 1
ATOM 1533 N N . PHE A 1 192 ? 13.82 1.209 10.25 1 90.62 192 PHE A N 1
ATOM 1534 C CA . PHE A 1 192 ? 14.617 0.435 9.305 1 90.62 192 PHE A CA 1
ATOM 1535 C C . PHE A 1 192 ? 15.898 1.182 8.93 1 90.62 192 PHE A C 1
ATOM 1537 O O . PHE A 1 192 ? 16.438 0.986 7.844 1 90.62 192 PHE A O 1
ATOM 1544 N N . LYS A 1 193 ? 16.297 2.012 9.805 1 91.19 193 LYS A N 1
ATOM 1545 C CA . LYS A 1 193 ? 17.422 2.883 9.484 1 91.19 193 LYS A CA 1
ATOM 1546 C C . LYS A 1 193 ? 18.625 2.068 9.047 1 91.19 193 LYS A C 1
ATOM 1548 O O . LYS A 1 193 ? 19.25 2.361 8.016 1 91.19 193 LYS A O 1
ATOM 1553 N N . LYS A 1 194 ? 18.922 1.026 9.711 1 90.44 194 LYS A N 1
ATOM 1554 C CA . LYS A 1 194 ? 20.094 0.21 9.422 1 90.44 194 LYS A CA 1
ATOM 1555 C C . LYS A 1 194 ? 19.984 -0.444 8.047 1 90.44 194 LYS A C 1
ATOM 1557 O O . LYS A 1 194 ? 20.906 -0.357 7.234 1 90.44 194 LYS A O 1
ATOM 1562 N N . GLU A 1 195 ? 18.875 -1.027 7.75 1 90.94 195 GLU A N 1
ATOM 1563 C CA . GLU A 1 195 ? 18.672 -1.747 6.496 1 90.94 195 GLU A CA 1
ATOM 1564 C C . GLU A 1 195 ? 18.562 -0.783 5.316 1 90.94 195 GLU A C 1
ATOM 1566 O O . GLU A 1 195 ? 19.062 -1.062 4.23 1 90.94 195 GLU A O 1
ATOM 1571 N N . LEU A 1 196 ? 17.969 0.332 5.602 1 89.56 196 LEU A N 1
ATOM 1572 C CA . LEU A 1 196 ? 17.719 1.289 4.531 1 89.56 196 LEU A CA 1
ATOM 1573 C C . LEU A 1 196 ? 18.953 2.113 4.223 1 89.56 196 LEU A C 1
ATOM 1575 O O . LEU A 1 196 ? 19.031 2.77 3.184 1 89.56 196 LEU A O 1
ATOM 1579 N N . SER A 1 197 ? 19.922 2.029 5.109 1 89.38 197 SER A N 1
ATOM 1580 C CA . SER A 1 197 ? 21.156 2.791 4.922 1 89.38 197 SER A CA 1
ATOM 1581 C C . SER A 1 197 ? 22.141 2.047 4.02 1 89.38 197 SER A C 1
ATOM 1583 O O . SER A 1 197 ? 23.172 2.598 3.625 1 89.38 197 SER A O 1
ATOM 1585 N N . LYS A 1 198 ? 21.766 0.884 3.689 1 90.19 198 LYS A N 1
ATOM 1586 C CA . LYS A 1 198 ? 22.641 0.093 2.826 1 90.19 198 LYS A CA 1
ATOM 1587 C C . LYS A 1 198 ? 22.906 0.815 1.51 1 90.19 198 LYS A C 1
ATOM 1589 O O . LYS A 1 198 ? 22.016 1.454 0.95 1 90.19 198 LYS A O 1
ATOM 1594 N N . ARG A 1 199 ? 24.078 0.644 0.968 1 83.06 199 ARG A N 1
ATOM 1595 C CA . ARG A 1 199 ? 24.562 1.401 -0.183 1 83.06 199 ARG A CA 1
ATOM 1596 C C . ARG A 1 199 ? 23.875 0.942 -1.466 1 83.06 199 ARG A C 1
ATOM 1598 O O . ARG A 1 199 ? 23.734 1.716 -2.416 1 83.06 199 ARG A O 1
ATOM 1605 N N . ASN A 1 200 ? 23.469 -0.19 -1.423 1 89.75 200 ASN A N 1
ATOM 1606 C CA . ASN A 1 200 ? 22.906 -0.729 -2.654 1 89.75 200 ASN A CA 1
ATOM 1607 C C . ASN A 1 200 ? 21.453 -0.302 -2.84 1 89.75 200 ASN A C 1
ATOM 1609 O O . ASN A 1 200 ? 20.859 -0.574 -3.879 1 89.75 200 ASN A O 1
ATOM 1613 N N . ILE A 1 201 ? 20.953 0.412 -1.9 1 96.56 201 ILE A N 1
ATOM 1614 C CA . ILE A 1 201 ? 19.594 0.935 -2.016 1 96.56 201 ILE A CA 1
ATOM 1615 C C . ILE A 1 201 ? 19.641 2.395 -2.463 1 96.56 201 ILE A C 1
ATOM 1617 O O . ILE A 1 201 ? 20.297 3.223 -1.828 1 96.56 201 ILE A O 1
ATOM 1621 N N . ILE A 1 202 ? 19 2.68 -3.584 1 98.12 202 ILE A N 1
ATOM 1622 C CA . ILE A 1 202 ? 18.922 4.059 -4.051 1 98.12 202 ILE A CA 1
ATOM 1623 C C . ILE A 1 202 ? 17.891 4.828 -3.219 1 98.12 202 ILE A C 1
ATOM 1625 O O . ILE A 1 202 ? 16.766 4.363 -3.031 1 98.12 202 ILE A O 1
ATOM 1629 N N . LYS A 1 203 ? 18.297 5.973 -2.705 1 98.5 203 LYS A N 1
ATOM 1630 C CA . LYS A 1 203 ? 17.438 6.746 -1.818 1 98.5 203 LYS A CA 1
ATOM 1631 C C . LYS A 1 203 ? 16.938 8.016 -2.506 1 98.5 203 LYS A C 1
ATOM 1633 O O . LYS A 1 203 ? 17.734 8.891 -2.854 1 98.5 203 LYS A O 1
ATOM 1638 N N . ILE A 1 204 ? 15.609 8.109 -2.662 1 98.75 204 ILE A N 1
ATOM 1639 C CA . ILE A 1 204 ? 14.961 9.258 -3.285 1 98.75 204 ILE A CA 1
ATOM 1640 C C . ILE A 1 204 ? 14.141 10.023 -2.244 1 98.75 204 ILE A C 1
ATOM 1642 O O . ILE A 1 204 ? 13.273 9.445 -1.592 1 98.75 204 ILE A O 1
ATOM 1646 N N . ALA A 1 205 ? 14.406 11.273 -2.068 1 98.75 205 ALA A N 1
ATOM 1647 C CA . ALA A 1 205 ? 13.617 12.141 -1.194 1 98.75 205 ALA A CA 1
ATOM 1648 C C . ALA A 1 205 ? 12.648 12.992 -2 1 98.75 205 ALA A C 1
ATOM 1650 O O . ALA A 1 205 ? 13.016 13.555 -3.035 1 98.75 205 ALA A O 1
ATOM 1651 N N . VAL A 1 206 ? 11.438 13.031 -1.52 1 98.38 206 VAL A N 1
ATOM 1652 C CA . VAL A 1 206 ? 10.445 13.898 -2.135 1 98.38 206 VAL A CA 1
ATOM 1653 C C . VAL A 1 206 ? 10.32 15.195 -1.332 1 98.38 206 VAL A C 1
ATOM 1655 O O . VAL A 1 206 ? 9.844 15.18 -0.197 1 98.38 206 VAL A O 1
ATOM 1658 N N . ASP A 1 207 ? 10.727 16.219 -1.883 1 95.19 207 ASP A N 1
ATOM 1659 C CA . ASP A 1 207 ? 10.641 17.562 -1.325 1 95.19 207 ASP A CA 1
ATOM 1660 C C . ASP A 1 207 ? 11.188 17.609 0.098 1 95.19 207 ASP A C 1
ATOM 1662 O O . ASP A 1 207 ? 12.328 17.203 0.341 1 95.19 207 ASP A O 1
ATOM 1666 N N . GLY A 1 208 ? 10.398 18.078 0.998 1 93.75 208 GLY A N 1
ATOM 1667 C CA . GLY A 1 208 ? 10.836 18.359 2.355 1 93.75 208 GLY A CA 1
ATOM 1668 C C . GLY A 1 208 ? 11.289 17.109 3.1 1 93.75 208 GLY A C 1
ATOM 1669 O O . GLY A 1 208 ? 11.961 17.203 4.129 1 93.75 208 GLY A O 1
ATOM 1670 N N . ALA A 1 209 ? 11.047 15.953 2.572 1 97.19 209 ALA A N 1
ATOM 1671 C CA . ALA A 1 209 ? 11.516 14.727 3.215 1 97.19 209 ALA A CA 1
ATOM 1672 C C . ALA A 1 209 ? 13.039 14.656 3.23 1 97.19 209 ALA A C 1
ATOM 1674 O O . ALA A 1 209 ? 13.625 13.969 4.07 1 97.19 209 ALA A O 1
ATOM 1675 N N . ALA A 1 210 ? 13.617 15.383 2.346 1 97.94 210 ALA A N 1
ATOM 1676 C CA . ALA A 1 210 ? 15.07 15.391 2.25 1 97.94 210 ALA A CA 1
ATOM 1677 C C . ALA A 1 210 ? 15.703 15.859 3.557 1 97.94 210 ALA A C 1
ATOM 1679 O O . ALA A 1 210 ? 16.625 15.227 4.07 1 97.94 210 ALA A O 1
ATOM 1680 N N . ASP A 1 211 ? 15.18 16.906 4.086 1 95.5 211 ASP A N 1
ATOM 1681 C CA . ASP A 1 211 ? 15.711 17.438 5.344 1 95.5 211 ASP A CA 1
ATOM 1682 C C . ASP A 1 211 ? 15.562 16.406 6.469 1 95.5 211 ASP A C 1
ATOM 1684 O O . ASP A 1 211 ? 16.484 16.234 7.273 1 95.5 211 ASP A O 1
ATOM 1688 N N . GLY A 1 212 ? 14.398 15.773 6.523 1 94.44 212 GLY A N 1
ATOM 1689 C CA . GLY A 1 212 ? 14.164 14.758 7.539 1 94.44 212 GLY A CA 1
ATOM 1690 C C . GLY A 1 212 ? 15.086 13.562 7.422 1 94.44 212 GLY A C 1
ATOM 1691 O O . GLY A 1 212 ? 15.562 13.039 8.43 1 94.44 212 GLY A O 1
ATOM 1692 N N . MET A 1 213 ? 15.336 13.164 6.219 1 97.25 213 MET A N 1
ATOM 1693 C CA . MET A 1 213 ? 16.25 12.047 5.977 1 97.25 213 MET A CA 1
ATOM 1694 C C . MET A 1 213 ? 17.656 12.375 6.469 1 97.25 213 MET A C 1
ATOM 1696 O O . MET A 1 213 ? 18.281 11.562 7.141 1 97.25 213 MET A O 1
ATOM 1700 N N . ILE A 1 214 ? 18.047 13.555 6.188 1 95.88 214 ILE A N 1
ATOM 1701 C CA . ILE A 1 214 ? 19.375 13.977 6.613 1 95.88 214 ILE A CA 1
ATOM 1702 C C . ILE A 1 214 ? 19.438 14 8.141 1 95.88 214 ILE A C 1
ATOM 1704 O O . ILE A 1 214 ? 20.422 13.539 8.727 1 95.88 214 ILE A O 1
ATOM 1708 N N . ARG A 1 215 ? 18.375 14.453 8.758 1 92.38 215 ARG A N 1
ATOM 1709 C CA . ARG A 1 215 ? 18.328 14.484 10.211 1 92.38 215 ARG A CA 1
ATOM 1710 C C . ARG A 1 215 ? 18.438 13.078 10.797 1 92.38 215 ARG A C 1
ATOM 1712 O O . ARG A 1 215 ? 18.969 12.883 11.891 1 92.38 215 ARG A O 1
ATOM 1719 N N . GLN A 1 216 ? 17.984 12.102 10.062 1 92.5 216 GLN A N 1
ATOM 1720 C CA . GLN A 1 216 ? 18.016 10.719 10.508 1 92.5 216 GLN A CA 1
ATOM 1721 C C . GLN A 1 216 ? 19.328 10.039 10.094 1 92.5 216 GLN A C 1
ATOM 1723 O O . GLN A 1 216 ? 19.5 8.836 10.297 1 92.5 216 GLN A O 1
ATOM 1728 N N . GLY A 1 217 ? 20.141 10.773 9.445 1 92.31 217 GLY A N 1
ATOM 1729 C CA . GLY A 1 217 ? 21.422 10.227 9.031 1 92.31 217 GLY A CA 1
ATOM 1730 C C . GLY A 1 217 ? 21.344 9.438 7.742 1 92.31 217 GLY A C 1
ATOM 1731 O O . GLY A 1 217 ? 22.203 8.586 7.473 1 92.31 217 GLY A O 1
ATOM 1732 N N . LEU A 1 218 ? 20.328 9.609 7 1 95.31 218 LEU A N 1
ATOM 1733 C CA . LEU A 1 218 ? 20.141 8.961 5.707 1 95.31 218 LEU A CA 1
ATOM 1734 C C . LEU A 1 218 ? 20.203 9.977 4.57 1 95.31 218 LEU A C 1
ATOM 1736 O O . LEU A 1 218 ? 19.188 10.547 4.176 1 95.31 218 LEU A O 1
ATOM 1740 N N . LYS A 1 219 ? 21.297 10.117 4.008 1 95.44 219 LYS A N 1
ATOM 1741 C CA . LYS A 1 219 ? 21.438 11.086 2.928 1 95.44 219 LYS A CA 1
ATOM 1742 C C . LYS A 1 219 ? 20.781 10.586 1.646 1 95.44 219 LYS A C 1
ATOM 1744 O O . LYS A 1 219 ? 21.125 9.516 1.144 1 95.44 219 LYS A O 1
ATOM 1749 N N . PRO A 1 220 ? 19.906 11.328 1.091 1 97.75 220 PRO A N 1
ATOM 1750 C CA . PRO A 1 220 ? 19.312 10.922 -0.183 1 97.75 220 PRO A CA 1
ATOM 1751 C C . PRO A 1 220 ? 20.312 10.953 -1.339 1 97.75 220 PRO A C 1
ATOM 1753 O O . PRO A 1 220 ? 21.25 11.758 -1.327 1 97.75 220 PRO A O 1
ATOM 1756 N N . ASP A 1 221 ? 20.062 10.086 -2.303 1 97.81 221 ASP A N 1
ATOM 1757 C CA . ASP A 1 221 ? 20.828 10.117 -3.547 1 97.81 221 ASP A CA 1
ATOM 1758 C C . ASP A 1 221 ? 20.281 11.164 -4.504 1 97.81 221 ASP A C 1
ATOM 1760 O O . ASP A 1 221 ? 21.016 11.711 -5.328 1 97.81 221 ASP A O 1
ATOM 1764 N N . MET A 1 222 ? 19.031 11.484 -4.414 1 98.19 222 MET A N 1
ATOM 1765 C CA . MET A 1 222 ? 18.391 12.484 -5.266 1 98.19 222 MET A CA 1
ATOM 1766 C C . MET A 1 222 ? 17.172 13.078 -4.586 1 98.19 222 MET A C 1
ATOM 1768 O O . MET A 1 222 ? 16.609 12.477 -3.668 1 98.19 222 MET A O 1
ATOM 1772 N N . ILE A 1 223 ? 16.781 14.25 -5.027 1 98.44 223 ILE A N 1
ATOM 1773 C CA . ILE A 1 223 ? 15.57 14.945 -4.57 1 98.44 223 ILE A CA 1
ATOM 1774 C C . ILE A 1 223 ? 14.625 15.164 -5.75 1 98.44 223 ILE A C 1
ATOM 1776 O O . ILE A 1 223 ? 15.062 15.523 -6.844 1 98.44 223 ILE A O 1
ATOM 1780 N N . ILE A 1 224 ? 13.352 14.852 -5.484 1 98.12 224 ILE A N 1
ATOM 1781 C CA . ILE A 1 224 ? 12.32 15.094 -6.484 1 98.12 224 ILE A CA 1
ATOM 1782 C C . ILE A 1 224 ? 11.234 16 -5.906 1 98.12 224 ILE A C 1
ATOM 1784 O O . ILE A 1 224 ? 10.844 15.852 -4.746 1 98.12 224 ILE A O 1
ATOM 1788 N N . GLY A 1 225 ? 10.797 16.969 -6.637 1 96.5 225 GLY A N 1
ATOM 1789 C CA . GLY A 1 225 ? 9.672 17.781 -6.203 1 96.5 225 GLY A CA 1
ATOM 1790 C C . GLY A 1 225 ? 9.727 19.203 -6.73 1 96.5 225 GLY A C 1
ATOM 1791 O O . GLY A 1 225 ? 10.281 19.453 -7.801 1 96.5 225 GLY A O 1
ATOM 1792 N N . ASP A 1 226 ? 9.062 20.109 -6.078 1 92.38 226 ASP A N 1
ATOM 1793 C CA . ASP A 1 226 ? 9.109 21.516 -6.461 1 92.38 226 ASP A CA 1
ATOM 1794 C C . ASP A 1 226 ? 10.07 22.297 -5.566 1 92.38 226 ASP A C 1
ATOM 1796 O O . ASP A 1 226 ? 10.203 23.516 -5.703 1 92.38 226 ASP A O 1
ATOM 1800 N N . MET A 1 227 ? 10.695 21.734 -4.617 1 92.88 227 MET A N 1
ATOM 1801 C CA . MET A 1 227 ? 11.836 22.219 -3.844 1 92.88 227 MET A CA 1
ATOM 1802 C C . MET A 1 227 ? 11.414 23.328 -2.883 1 92.88 227 MET A C 1
ATOM 1804 O O . MET A 1 227 ? 12.258 23.984 -2.277 1 92.88 227 MET A O 1
ATOM 1808 N N . ASP A 1 228 ? 10.141 23.484 -2.682 1 87.56 228 ASP A N 1
ATOM 1809 C CA . ASP A 1 228 ? 9.695 24.641 -1.905 1 87.56 228 ASP A CA 1
ATOM 1810 C C . ASP A 1 228 ? 9.836 24.375 -0.407 1 87.56 228 ASP A C 1
ATOM 1812 O O . ASP A 1 228 ? 9.898 25.312 0.39 1 87.56 228 ASP A O 1
ATOM 1816 N N . SER A 1 229 ? 9.961 23.125 -0.046 1 88.81 229 SER A N 1
ATOM 1817 C CA . SER A 1 229 ? 9.992 22.797 1.375 1 88.81 229 SER A CA 1
ATOM 1818 C C . SER A 1 229 ? 11.352 22.219 1.777 1 88.81 229 SER A C 1
ATOM 1820 O O . SER A 1 229 ? 11.477 21.609 2.84 1 88.81 229 SER A O 1
ATOM 1822 N N . VAL A 1 230 ? 12.305 22.391 0.929 1 94.12 230 VAL A N 1
ATOM 1823 C CA . VAL A 1 230 ? 13.648 21.875 1.209 1 94.12 230 VAL A CA 1
ATOM 1824 C C . VAL A 1 230 ? 14.57 23.031 1.601 1 94.12 230 VAL A C 1
ATOM 1826 O O . VAL A 1 230 ? 14.531 24.109 0.985 1 94.12 230 VAL A O 1
ATOM 1829 N N . THR A 1 231 ? 15.359 22.828 2.619 1 93.44 231 THR A N 1
ATOM 1830 C CA . THR A 1 231 ? 16.297 23.859 3.031 1 93.44 231 THR A CA 1
ATOM 1831 C C . THR A 1 231 ? 17.375 24.062 1.973 1 93.44 231 THR A C 1
ATOM 1833 O O . THR A 1 231 ? 17.688 23.156 1.208 1 93.44 231 THR A O 1
ATOM 1836 N N . GLU A 1 232 ? 17.922 25.312 1.961 1 95 232 GLU A N 1
ATOM 1837 C CA . GLU A 1 232 ? 19 25.609 1.02 1 95 232 GLU A CA 1
ATOM 1838 C C . GLU A 1 232 ? 20.188 24.688 1.255 1 95 232 GLU A C 1
ATOM 1840 O O . GLU A 1 232 ? 20.812 24.219 0.302 1 95 232 GLU A O 1
ATOM 1845 N N . GLN A 1 233 ? 20.516 24.469 2.449 1 95.75 233 GLN A N 1
ATOM 1846 C CA . GLN A 1 233 ? 21.641 23.625 2.805 1 95.75 233 GLN A CA 1
ATOM 1847 C C . GLN A 1 233 ? 21.484 22.219 2.213 1 95.75 233 GLN A C 1
ATOM 1849 O O . GLN A 1 233 ? 22.422 21.672 1.64 1 95.75 233 GLN A O 1
ATOM 1854 N N . THR A 1 234 ? 20.328 21.703 2.303 1 96.88 234 THR A N 1
ATOM 1855 C CA . THR A 1 234 ? 20.031 20.359 1.79 1 96.88 234 THR A CA 1
ATOM 1856 C C . THR A 1 234 ? 20.078 20.344 0.265 1 96.88 234 THR A C 1
ATOM 1858 O O . THR A 1 234 ? 20.609 19.406 -0.337 1 96.88 234 THR A O 1
ATOM 1861 N N . LEU A 1 235 ? 19.562 21.344 -0.362 1 97.19 235 LEU A N 1
ATOM 1862 C CA . LEU A 1 235 ? 19.562 21.453 -1.817 1 97.19 235 LEU A CA 1
ATOM 1863 C C . LEU A 1 235 ? 21 21.469 -2.361 1 97.19 235 LEU A C 1
ATOM 1865 O O . LEU A 1 235 ? 21.266 20.906 -3.422 1 97.19 235 LEU A O 1
ATOM 1869 N N . ARG A 1 236 ? 21.844 22.094 -1.635 1 96.94 236 ARG A N 1
ATOM 1870 C CA . ARG A 1 236 ? 23.234 22.188 -2.064 1 96.94 236 ARG A CA 1
ATOM 1871 C C . ARG A 1 236 ? 23.969 20.891 -1.83 1 96.94 236 ARG A C 1
ATOM 1873 O O . ARG A 1 236 ? 24.875 20.531 -2.592 1 96.94 236 ARG A O 1
ATOM 1880 N N . ALA A 1 237 ? 23.531 20.188 -0.86 1 96.5 237 ALA A N 1
ATOM 1881 C CA . ALA A 1 237 ? 24.219 18.953 -0.454 1 96.5 237 ALA A CA 1
ATOM 1882 C C . ALA A 1 237 ? 23.875 17.797 -1.383 1 96.5 237 ALA A C 1
ATOM 1884 O O . ALA A 1 237 ? 24.625 16.828 -1.474 1 96.5 237 ALA A O 1
ATOM 1885 N N . ILE A 1 238 ? 22.812 17.797 -2.07 1 97.19 238 ILE A N 1
ATOM 1886 C CA . ILE A 1 238 ? 22.344 16.719 -2.924 1 97.19 238 ILE A CA 1
ATOM 1887 C C . ILE A 1 238 ? 22.453 17.125 -4.391 1 97.19 238 ILE A C 1
ATOM 1889 O O . ILE A 1 238 ? 21.672 17.938 -4.871 1 97.19 238 ILE A O 1
ATOM 1893 N N . PRO A 1 239 ? 23.312 16.547 -5.113 1 94.06 239 PRO A N 1
ATOM 1894 C CA . PRO A 1 239 ? 23.609 17.031 -6.469 1 94.06 239 PRO A CA 1
ATOM 1895 C C . PRO A 1 239 ? 22.531 16.625 -7.477 1 94.06 239 PRO A C 1
ATOM 1897 O O . PRO A 1 239 ? 22.359 17.297 -8.5 1 94.06 239 PRO A O 1
ATOM 1900 N N . LYS A 1 240 ? 21.844 15.555 -7.309 1 97.69 240 LYS A N 1
ATOM 1901 C CA . LYS A 1 240 ? 20.828 15.094 -8.258 1 97.69 240 LYS A CA 1
ATOM 1902 C C . LYS A 1 240 ? 19.438 15.586 -7.867 1 97.69 240 LYS A C 1
ATOM 1904 O O . LYS A 1 240 ? 18.922 15.211 -6.816 1 97.69 240 LYS A O 1
ATOM 1909 N N . ARG A 1 241 ? 18.922 16.438 -8.711 1 97.94 241 ARG A N 1
ATOM 1910 C CA . ARG A 1 241 ? 17.609 17.047 -8.445 1 97.94 241 ARG A CA 1
ATOM 1911 C C . ARG A 1 241 ? 16.703 16.953 -9.664 1 97.94 241 ARG A C 1
ATOM 1913 O O . ARG A 1 241 ? 17.141 17.203 -10.797 1 97.94 241 ARG A O 1
ATOM 1920 N N . LEU A 1 242 ? 15.484 16.484 -9.445 1 97.88 242 LEU A N 1
ATOM 1921 C CA . LEU A 1 242 ? 14.461 16.453 -10.484 1 97.88 242 LEU A CA 1
ATOM 1922 C C . LEU A 1 242 ? 13.273 17.328 -10.117 1 97.88 242 LEU A C 1
ATOM 1924 O O . LEU A 1 242 ? 12.602 17.078 -9.117 1 97.88 242 LEU A O 1
ATOM 1928 N N . VAL A 1 243 ? 13.016 18.312 -10.945 1 97.06 243 VAL A N 1
ATOM 1929 C CA . VAL A 1 243 ? 11.891 19.219 -10.703 1 97.06 243 VAL A CA 1
ATOM 1930 C C . VAL A 1 243 ? 10.641 18.656 -11.383 1 97.06 243 VAL A C 1
ATOM 1932 O O . VAL A 1 243 ? 10.648 18.375 -12.586 1 97.06 243 VAL A O 1
ATOM 1935 N N . HIS A 1 244 ? 9.609 18.453 -10.578 1 95 244 HIS A N 1
ATOM 1936 C CA . HIS A 1 244 ? 8.305 18.047 -11.078 1 95 244 HIS A CA 1
ATOM 1937 C C . HIS A 1 244 ? 7.629 19.203 -11.82 1 95 244 HIS A C 1
ATOM 1939 O O . HIS A 1 244 ? 7.242 20.203 -11.211 1 95 244 HIS A O 1
ATOM 1945 N N . GLN A 1 245 ? 7.523 19.031 -13.117 1 91.62 245 GLN A N 1
ATOM 1946 C CA . GLN A 1 245 ? 6.855 20.016 -13.969 1 91.62 245 GLN A CA 1
ATOM 1947 C C . GLN A 1 245 ? 5.391 19.641 -14.195 1 91.62 245 GLN A C 1
ATOM 1949 O O . GLN A 1 245 ? 5.082 18.484 -14.508 1 91.62 245 GLN A O 1
ATOM 1954 N N . TYR A 1 246 ? 4.59 20.688 -14.031 1 84.56 246 TYR A N 1
ATOM 1955 C CA . TYR A 1 246 ? 3.184 20.438 -14.328 1 84.56 246 TYR A CA 1
ATOM 1956 C C . TYR A 1 246 ? 2.949 20.375 -15.836 1 84.56 246 TYR A C 1
ATOM 1958 O O . TYR A 1 246 ? 3.744 20.906 -16.609 1 84.56 246 TYR A O 1
ATOM 1966 N N . ILE A 1 247 ? 1.831 19.75 -16.156 1 81.69 247 ILE A N 1
ATOM 1967 C CA . ILE A 1 247 ? 1.545 19.516 -17.562 1 81.69 247 ILE A CA 1
ATOM 1968 C C . ILE A 1 247 ? 1.344 20.844 -18.281 1 81.69 247 ILE A C 1
ATOM 1970 O O . ILE A 1 247 ? 1.656 20.969 -19.469 1 81.69 247 ILE A O 1
ATOM 1974 N N . ASN A 1 248 ? 0.968 21.812 -17.531 1 82.94 248 ASN A N 1
ATOM 1975 C CA . ASN A 1 248 ? 0.762 23.125 -18.141 1 82.94 248 ASN A CA 1
ATOM 1976 C C . ASN A 1 248 ? 2.076 23.875 -18.297 1 82.94 248 ASN A C 1
ATOM 1978 O O . ASN A 1 248 ? 2.086 25.031 -18.75 1 82.94 248 ASN A O 1
ATOM 1982 N N . GLY A 1 249 ? 3.17 23.281 -17.906 1 79.81 249 GLY A N 1
ATOM 1983 C CA . GLY A 1 249 ? 4.48 23.859 -18.141 1 79.81 249 GLY A CA 1
ATOM 1984 C C . GLY A 1 249 ? 5.055 24.547 -16.906 1 79.81 249 GLY A C 1
ATOM 1985 O O . GLY A 1 249 ? 6.242 24.859 -16.859 1 79.81 249 GLY A O 1
ATOM 1986 N N . GLY A 1 250 ? 4.227 24.812 -15.977 1 82.69 250 GLY A N 1
ATOM 1987 C CA . GLY A 1 250 ? 4.715 25.438 -14.758 1 82.69 250 GLY A CA 1
ATOM 1988 C C . GLY A 1 250 ? 5.656 24.547 -13.969 1 82.69 250 GLY A C 1
ATOM 1989 O O . GLY A 1 250 ? 5.422 23.344 -13.844 1 82.69 250 GLY A O 1
ATOM 1990 N N . ALA A 1 251 ? 6.828 25.203 -13.586 1 84.44 251 ALA A N 1
ATOM 1991 C CA . ALA A 1 251 ? 7.812 24.516 -12.766 1 84.44 251 ALA A CA 1
ATOM 1992 C C . ALA A 1 251 ? 8.352 25.438 -11.664 1 84.44 251 ALA A C 1
ATOM 1994 O O . ALA A 1 251 ? 9.469 25.938 -11.766 1 84.44 251 ALA A O 1
ATOM 1995 N N . PRO A 1 252 ? 7.625 25.516 -10.617 1 82.62 252 PRO A N 1
ATOM 1996 C CA . PRO A 1 252 ? 8.023 26.438 -9.555 1 82.62 252 PRO A CA 1
ATOM 1997 C C . PRO A 1 252 ? 9.398 26.125 -8.984 1 82.62 252 PRO A C 1
ATOM 1999 O O . PRO A 1 252 ? 10.148 27.047 -8.625 1 82.62 252 PRO A O 1
ATOM 2002 N N . GLY A 1 253 ? 9.758 24.953 -8.984 1 89.62 253 GLY A N 1
ATOM 2003 C CA . GLY A 1 253 ? 11.023 24.531 -8.406 1 89.62 253 GLY A CA 1
ATOM 2004 C C . GLY A 1 253 ? 12.227 25.031 -9.188 1 89.62 253 GLY A C 1
ATOM 2005 O O . GLY A 1 253 ? 13.297 25.234 -8.609 1 89.62 253 GLY A O 1
ATOM 2006 N N . ILE A 1 254 ? 12.031 25.281 -10.477 1 92.25 254 ILE A N 1
ATOM 2007 C CA . ILE A 1 254 ? 13.141 25.688 -11.328 1 92.25 254 ILE A CA 1
ATOM 2008 C C . ILE A 1 254 ? 13.578 27.094 -10.969 1 92.25 254 ILE A C 1
ATOM 2010 O O . ILE A 1 254 ? 14.781 27.391 -10.914 1 92.25 254 ILE A O 1
ATOM 2014 N N . LYS A 1 255 ? 12.664 27.938 -10.727 1 91.56 255 LYS A N 1
ATOM 2015 C CA . LYS A 1 255 ? 12.977 29.312 -10.367 1 91.56 255 LYS A CA 1
ATOM 2016 C C . LYS A 1 255 ? 13.789 29.375 -9.078 1 91.56 255 LYS A C 1
ATOM 2018 O O . LYS A 1 255 ? 14.758 30.125 -8.984 1 91.56 255 LYS A O 1
ATOM 2023 N N . ARG A 1 256 ? 13.352 28.609 -8.172 1 93.06 256 ARG A N 1
ATOM 2024 C CA . ARG A 1 256 ? 14.062 28.594 -6.895 1 93.06 256 ARG A CA 1
ATOM 2025 C C . ARG A 1 256 ? 15.484 28.078 -7.066 1 93.06 256 ARG A C 1
ATOM 2027 O O . ARG A 1 256 ? 16.438 28.656 -6.531 1 93.06 256 ARG A O 1
ATOM 2034 N N . LEU A 1 257 ? 15.656 27.047 -7.789 1 95.88 257 LEU A N 1
ATOM 2035 C CA . LEU A 1 257 ? 16.969 26.453 -7.984 1 95.88 257 LEU A CA 1
ATOM 2036 C C . LEU A 1 257 ? 17.891 27.391 -8.773 1 95.88 257 LEU A C 1
ATOM 2038 O O . LEU A 1 257 ? 19.062 27.531 -8.445 1 95.88 257 LEU A O 1
ATOM 2042 N N . GLN A 1 258 ? 17.328 28.047 -9.734 1 94.94 258 GLN A N 1
ATOM 2043 C CA . GLN A 1 258 ? 18.094 29 -10.516 1 94.94 258 GLN A CA 1
ATOM 2044 C C . GLN A 1 258 ? 18.594 30.156 -9.633 1 94.94 258 GLN A C 1
ATOM 2046 O O . GLN A 1 258 ? 19.734 30.594 -9.766 1 94.94 258 GLN A O 1
ATOM 2051 N N . ALA A 1 259 ? 17.766 30.562 -8.828 1 95.06 259 ALA A N 1
ATOM 2052 C CA . ALA A 1 259 ? 18.125 31.641 -7.91 1 95.06 259 ALA A CA 1
ATOM 2053 C C . ALA A 1 259 ? 19.25 31.219 -6.984 1 95.06 259 ALA A C 1
ATOM 2055 O O . ALA A 1 259 ? 20.062 32.062 -6.559 1 95.06 259 ALA A O 1
ATOM 2056 N N . LEU A 1 260 ? 19.391 29.969 -6.688 1 95.88 260 LEU A N 1
ATOM 2057 C CA . LEU A 1 260 ? 20.422 29.438 -5.809 1 95.88 260 LEU A CA 1
ATOM 2058 C C . LEU A 1 260 ? 21.656 29.031 -6.605 1 95.88 260 LEU A C 1
ATOM 2060 O O . LEU A 1 260 ? 22.656 28.578 -6.035 1 95.88 260 LEU A O 1
ATOM 2064 N N . GLY A 1 261 ? 21.578 29.109 -7.938 1 96.75 261 GLY A N 1
ATOM 2065 C CA . GLY A 1 261 ? 22.672 28.703 -8.797 1 96.75 261 GLY A CA 1
ATOM 2066 C C . GLY A 1 261 ? 22.797 27.203 -8.938 1 96.75 261 GLY A C 1
ATOM 2067 O O . GLY A 1 261 ? 23.891 26.688 -9.156 1 96.75 261 GLY A O 1
ATOM 2068 N N . LEU A 1 262 ? 21.734 26.531 -8.742 1 97.06 262 LEU A N 1
ATOM 2069 C CA . LEU A 1 262 ? 21.734 25.062 -8.805 1 97.06 262 LEU A CA 1
ATOM 2070 C C . LEU A 1 262 ? 21.062 24.578 -10.078 1 97.06 262 LEU A C 1
ATOM 2072 O O . LEU A 1 262 ? 20.203 25.266 -10.641 1 97.06 262 LEU A O 1
ATOM 2076 N N . THR A 1 263 ? 21.438 23.406 -10.539 1 95.5 263 THR A N 1
ATOM 2077 C CA . THR A 1 263 ? 20.875 22.797 -11.742 1 95.5 263 THR A CA 1
ATOM 2078 C C . THR A 1 263 ? 19.953 21.641 -11.383 1 95.5 263 THR A C 1
ATOM 2080 O O . THR A 1 263 ? 20.016 21.109 -10.273 1 95.5 263 THR A O 1
ATOM 2083 N N . ALA A 1 264 ? 19.047 21.312 -12.305 1 95.94 264 ALA A N 1
ATOM 2084 C CA . ALA A 1 264 ? 18.125 20.203 -12.125 1 95.94 264 ALA A CA 1
ATOM 2085 C C . ALA A 1 264 ? 17.578 19.719 -13.461 1 95.94 264 ALA A C 1
ATOM 2087 O O . ALA A 1 264 ? 17.594 20.453 -14.445 1 95.94 264 ALA A O 1
ATOM 2088 N N . GLU A 1 265 ? 17.25 18.438 -13.523 1 95.06 265 GLU A N 1
ATOM 2089 C CA . GLU A 1 265 ? 16.406 17.938 -14.609 1 95.06 265 GLU A CA 1
ATOM 2090 C C . GLU A 1 265 ? 14.93 18.188 -14.328 1 95.06 265 GLU A C 1
ATOM 2092 O O . GLU A 1 265 ? 14.539 18.406 -13.172 1 95.06 265 GLU A O 1
ATOM 2097 N N . THR A 1 266 ? 14.125 18.312 -15.414 1 94.56 266 THR A N 1
ATOM 2098 C CA . THR A 1 266 ? 12.688 18.5 -15.266 1 94.56 266 THR A CA 1
ATOM 2099 C C . THR A 1 266 ? 11.914 17.328 -15.875 1 94.56 266 THR A C 1
ATOM 2101 O O . THR A 1 266 ? 12.414 16.656 -16.781 1 94.56 266 THR A O 1
ATOM 2104 N N . PHE A 1 267 ? 10.766 17.047 -15.32 1 95.69 267 PHE A N 1
ATOM 2105 C CA . PHE A 1 267 ? 9.898 15.992 -15.844 1 95.69 267 PHE A CA 1
ATOM 2106 C C . PHE A 1 267 ? 8.43 16.375 -15.703 1 95.69 267 PHE A C 1
ATOM 2108 O O . PHE A 1 267 ? 7.938 16.562 -14.594 1 95.69 267 PHE A O 1
ATOM 2115 N N . PRO A 1 268 ? 7.746 16.531 -16.859 1 94.19 268 PRO A N 1
ATOM 2116 C CA . PRO A 1 268 ? 6.309 16.797 -16.797 1 94.19 268 PRO A CA 1
ATOM 2117 C C . PRO A 1 268 ? 5.484 15.578 -16.391 1 94.19 268 PRO A C 1
ATOM 2119 O O . PRO A 1 268 ? 5.68 14.492 -16.953 1 94.19 268 PRO A O 1
ATOM 2122 N N . PHE A 1 269 ? 4.707 15.703 -15.508 1 92.5 269 PHE A N 1
ATOM 2123 C CA . PHE A 1 269 ? 3.891 14.562 -15.094 1 92.5 269 PHE A CA 1
ATOM 2124 C C . PHE A 1 269 ? 2.604 15.031 -14.43 1 92.5 269 PHE A C 1
ATOM 2126 O O . PHE A 1 269 ? 2.557 16.125 -13.859 1 92.5 269 PHE A O 1
ATOM 2133 N N . ILE A 1 270 ? 1.727 14.117 -14.641 1 88.06 270 ILE A N 1
ATOM 2134 C CA . ILE A 1 270 ? 0.447 14.297 -13.961 1 88.06 270 ILE A CA 1
ATOM 2135 C C . ILE A 1 270 ? 0.564 13.844 -12.508 1 88.06 270 ILE A C 1
ATOM 2137 O O . ILE A 1 270 ? 1.55 13.203 -12.125 1 88.06 270 ILE A O 1
ATOM 2141 N N . GLY A 1 271 ? -0.136 14.406 -11.555 1 89.94 271 GLY A N 1
ATOM 2142 C CA . GLY A 1 271 ? -0.206 13.922 -10.18 1 89.94 271 GLY A CA 1
ATOM 2143 C C . GLY A 1 271 ? 0.707 14.688 -9.234 1 89.94 271 GLY A C 1
ATOM 2144 O O . GLY A 1 271 ? 1.022 15.852 -9.477 1 89.94 271 GLY A O 1
ATOM 2145 N N . THR A 1 272 ? 1.158 13.898 -8.164 1 93.5 272 THR A N 1
ATOM 2146 C CA . THR A 1 272 ? 1.994 14.492 -7.125 1 93.5 272 THR A CA 1
ATOM 2147 C C . THR A 1 272 ? 3.465 14.156 -7.359 1 93.5 272 THR A C 1
ATOM 2149 O O . THR A 1 272 ? 3.793 13.336 -8.219 1 93.5 272 THR A O 1
ATOM 2152 N N . SER A 1 273 ? 4.367 14.844 -6.602 1 95.88 273 SER A N 1
ATOM 2153 C CA . SER A 1 273 ? 5.789 14.539 -6.691 1 95.88 273 SER A CA 1
ATOM 2154 C C . SER A 1 273 ? 6.082 13.117 -6.207 1 95.88 273 SER A C 1
ATOM 2156 O O . SER A 1 273 ? 7.008 12.469 -6.695 1 95.88 273 SER A O 1
ATOM 2158 N N . GLU A 1 274 ? 5.293 12.625 -5.27 1 97.44 274 GLU A N 1
ATOM 2159 C CA . GLU A 1 274 ? 5.383 11.227 -4.863 1 97.44 274 GLU A CA 1
ATOM 2160 C C . GLU A 1 274 ? 5.133 10.289 -6.043 1 97.44 274 GLU A C 1
ATOM 2162 O O . GLU A 1 274 ? 5.855 9.312 -6.23 1 97.44 274 GLU A O 1
ATOM 2167 N N . ASP A 1 275 ? 4.137 10.617 -6.828 1 97.31 275 ASP A N 1
ATOM 2168 C CA . ASP A 1 275 ? 3.766 9.812 -7.988 1 97.31 275 ASP A CA 1
ATOM 2169 C C . ASP A 1 275 ? 4.891 9.789 -9.023 1 97.31 275 ASP A C 1
ATOM 2171 O O . ASP A 1 275 ? 5.176 8.742 -9.609 1 97.31 275 ASP A O 1
ATOM 2175 N N . VAL A 1 276 ? 5.5 10.953 -9.195 1 97.44 276 VAL A N 1
ATOM 2176 C CA . VAL A 1 276 ? 6.609 11.039 -10.141 1 97.44 276 VAL A CA 1
ATOM 2177 C C . VAL A 1 276 ? 7.723 10.086 -9.719 1 97.44 276 VAL A C 1
ATOM 2179 O O . VAL A 1 276 ? 8.266 9.352 -10.555 1 97.44 276 VAL A O 1
ATOM 2182 N N . ALA A 1 277 ? 8.023 10.102 -8.477 1 98.5 277 ALA A N 1
ATOM 2183 C CA . ALA A 1 277 ? 9.094 9.25 -7.953 1 98.5 277 ALA A CA 1
ATOM 2184 C C . ALA A 1 277 ? 8.781 7.777 -8.188 1 98.5 277 ALA A C 1
ATOM 2186 O O . ALA A 1 277 ? 9.625 7.027 -8.68 1 98.5 277 ALA A O 1
ATOM 2187 N N . VAL A 1 278 ? 7.57 7.332 -7.895 1 98.5 278 VAL A N 1
ATOM 2188 C CA . VAL A 1 278 ? 7.152 5.941 -8.047 1 98.5 278 VAL A CA 1
ATOM 2189 C C . VAL A 1 278 ? 7.129 5.57 -9.531 1 98.5 278 VAL A C 1
ATOM 2191 O O . VAL A 1 278 ? 7.637 4.516 -9.922 1 98.5 278 VAL A O 1
ATOM 2194 N N . TYR A 1 279 ? 6.551 6.465 -10.32 1 98.38 279 TYR A N 1
ATOM 2195 C CA . TYR A 1 279 ? 6.379 6.254 -11.758 1 98.38 279 TYR A CA 1
ATOM 2196 C C . TYR A 1 279 ? 7.723 6.062 -12.445 1 98.38 279 TYR A C 1
ATOM 2198 O O . TYR A 1 279 ? 7.922 5.09 -13.172 1 98.38 279 TYR A O 1
ATOM 2206 N N . LEU A 1 280 ? 8.625 6.949 -12.148 1 98.44 280 LEU A N 1
ATOM 2207 C CA . LEU A 1 280 ? 9.922 6.91 -12.812 1 98.44 280 LEU A CA 1
ATOM 2208 C C . LEU A 1 280 ? 10.766 5.754 -12.297 1 98.44 280 LEU A C 1
ATOM 2210 O O . LEU A 1 280 ? 11.484 5.109 -13.062 1 98.44 280 LEU A O 1
ATOM 2214 N N . ALA A 1 281 ? 10.727 5.496 -10.984 1 98.56 281 ALA A N 1
ATOM 2215 C CA . ALA A 1 281 ? 11.461 4.355 -10.445 1 98.56 281 ALA A CA 1
ATOM 2216 C C . ALA A 1 281 ? 10.977 3.049 -11.07 1 98.56 281 ALA A C 1
ATOM 2218 O O . ALA A 1 281 ? 11.781 2.189 -11.43 1 98.56 281 ALA A O 1
ATOM 2219 N N . TYR A 1 282 ? 9.68 2.887 -11.297 1 98.06 282 TYR A N 1
ATOM 2220 C CA . TYR A 1 282 ? 9.086 1.702 -11.898 1 98.06 282 TYR A CA 1
ATOM 2221 C C . TYR A 1 282 ? 9.562 1.525 -13.336 1 98.06 282 TYR A C 1
ATOM 2223 O O . TYR A 1 282 ? 10.078 0.465 -13.695 1 98.06 282 TYR A O 1
ATOM 2231 N N . TRP A 1 283 ? 9.445 2.564 -14.086 1 97.62 283 TRP A N 1
ATOM 2232 C CA . TRP A 1 283 ? 9.742 2.482 -15.508 1 97.62 283 TRP A CA 1
ATOM 2233 C C . TRP A 1 283 ? 11.242 2.402 -15.758 1 97.62 283 TRP A C 1
ATOM 2235 O O . TRP A 1 283 ? 11.68 1.965 -16.812 1 97.62 283 TRP A O 1
ATOM 2245 N N . SER A 1 284 ? 12 2.902 -14.773 1 97.75 284 SER A N 1
ATOM 2246 C CA . SER A 1 284 ? 13.453 2.787 -14.891 1 97.75 284 SER A CA 1
ATOM 2247 C C . SER A 1 284 ? 13.914 1.348 -14.68 1 97.75 284 SER A C 1
ATOM 2249 O O . SER A 1 284 ? 15.07 1.015 -14.945 1 97.75 284 SER A O 1
ATOM 2251 N N . GLY A 1 285 ? 13.023 0.501 -14.148 1 96.5 285 GLY A N 1
ATOM 2252 C CA . GLY A 1 285 ? 13.359 -0.905 -13.984 1 96.5 285 GLY A CA 1
ATOM 2253 C C . GLY A 1 285 ? 13.797 -1.255 -12.578 1 96.5 285 GLY A C 1
ATOM 2254 O O . GLY A 1 285 ? 14.531 -2.229 -12.375 1 96.5 285 GLY A O 1
ATOM 2255 N N . ALA A 1 286 ? 13.422 -0.424 -11.602 1 97.75 286 ALA A N 1
ATOM 2256 C CA . ALA A 1 286 ? 13.727 -0.763 -10.219 1 97.75 286 ALA A CA 1
ATOM 2257 C C . ALA A 1 286 ? 13.195 -2.15 -9.859 1 97.75 286 ALA A C 1
ATOM 2259 O O . ALA A 1 286 ? 12.109 -2.535 -10.289 1 97.75 286 ALA A O 1
ATOM 2260 N N . GLU A 1 287 ? 13.992 -2.887 -9.078 1 96.19 287 GLU A N 1
ATOM 2261 C CA . GLU A 1 287 ? 13.609 -4.234 -8.664 1 96.19 287 GLU A CA 1
ATOM 2262 C C . GLU A 1 287 ? 12.477 -4.195 -7.645 1 96.19 287 GLU A C 1
ATOM 2264 O O . GLU A 1 287 ? 11.547 -5.008 -7.707 1 96.19 287 GLU A O 1
ATOM 2269 N N . HIS A 1 288 ? 12.641 -3.318 -6.738 1 97.56 288 HIS A N 1
ATOM 2270 C CA . HIS A 1 288 ? 11.664 -3.193 -5.664 1 97.56 288 HIS A CA 1
ATOM 2271 C C . HIS A 1 288 ? 11.656 -1.78 -5.086 1 97.56 288 HIS A C 1
ATOM 2273 O O . HIS A 1 288 ? 12.695 -1.121 -5.035 1 97.56 288 HIS A O 1
ATOM 2279 N N . LEU A 1 289 ? 10.469 -1.317 -4.66 1 98.56 289 LEU A N 1
ATOM 2280 C CA . LEU A 1 289 ? 10.297 0.023 -4.109 1 98.56 289 LEU A CA 1
ATOM 2281 C C . LEU A 1 289 ? 9.844 -0.04 -2.656 1 98.56 289 LEU A C 1
ATOM 2283 O O . LEU A 1 289 ? 8.867 -0.723 -2.338 1 98.56 289 LEU A O 1
ATOM 2287 N N . TYR A 1 290 ? 10.555 0.605 -1.81 1 98.38 290 TYR A N 1
ATOM 2288 C CA . TYR A 1 290 ? 10.133 0.844 -0.436 1 98.38 290 TYR A CA 1
ATOM 2289 C C . TYR A 1 290 ? 9.617 2.27 -0.263 1 98.38 290 TYR A C 1
ATOM 2291 O O . TYR A 1 290 ? 10.352 3.23 -0.511 1 98.38 290 TYR A O 1
ATOM 2299 N N . LEU A 1 291 ? 8.383 2.393 0.164 1 98.62 291 LEU A N 1
ATOM 2300 C CA . LEU A 1 291 ? 7.789 3.709 0.367 1 98.62 291 LEU A CA 1
ATOM 2301 C C . LEU A 1 291 ? 7.707 4.047 1.852 1 98.62 291 LEU A C 1
ATOM 2303 O O . LEU A 1 291 ? 7.305 3.209 2.662 1 98.62 291 LEU A O 1
ATOM 2307 N N . VAL A 1 292 ? 8.141 5.207 2.174 1 98.19 292 VAL A N 1
ATOM 2308 C CA . VAL A 1 292 ? 7.992 5.754 3.52 1 98.19 292 VAL A CA 1
ATOM 2309 C C . VAL A 1 292 ? 7.371 7.145 3.449 1 98.19 292 VAL A C 1
ATOM 2311 O O . VAL A 1 292 ? 7.848 8.008 2.709 1 98.19 292 VAL A O 1
ATOM 2314 N N . GLY A 1 293 ? 6.309 7.293 4.164 1 97.25 293 GLY A N 1
ATOM 2315 C CA . GLY A 1 293 ? 5.703 8.609 4.262 1 97.25 293 GLY A CA 1
ATOM 2316 C C . GLY A 1 293 ? 4.91 8.992 3.025 1 97.25 293 GLY A C 1
ATOM 2317 O O . GLY A 1 293 ? 4.621 10.172 2.807 1 97.25 293 GLY A O 1
ATOM 2318 N N . CYS A 1 294 ? 4.543 8.062 2.162 1 97.69 294 CYS A N 1
ATOM 2319 C CA . CYS A 1 294 ? 3.764 8.328 0.961 1 97.69 294 CYS A CA 1
ATOM 2320 C C . CYS A 1 294 ? 2.271 8.195 1.24 1 97.69 294 CYS A C 1
ATOM 2322 O O . CYS A 1 294 ? 1.841 7.25 1.901 1 97.69 294 CYS A O 1
ATOM 2324 N N . ARG A 1 295 ? 1.55 9.141 0.783 1 95.81 295 ARG A N 1
ATOM 2325 C CA . ARG A 1 295 ? 0.105 9.141 0.993 1 95.81 295 ARG A CA 1
ATOM 2326 C C . ARG A 1 295 ? -0.588 8.172 0.039 1 95.81 295 ARG A C 1
ATOM 2328 O O . ARG A 1 295 ? -0.19 8.047 -1.121 1 95.81 295 ARG A O 1
ATOM 2335 N N . PHE A 1 296 ? -1.542 7.43 0.553 1 95.56 296 PHE A N 1
ATOM 2336 C CA . PHE A 1 296 ? -2.396 6.586 -0.274 1 95.56 296 PHE A CA 1
ATOM 2337 C C . PHE A 1 296 ? -3.736 6.336 0.409 1 95.56 296 PHE A C 1
ATOM 2339 O O . PHE A 1 296 ? -4.004 5.23 0.878 1 95.56 296 PHE A O 1
ATOM 2346 N N . GLY A 1 297 ? -4.586 7.277 0.49 1 95.69 297 GLY A N 1
ATOM 2347 C CA . GLY A 1 297 ? -5.906 7.16 1.084 1 95.69 297 GLY A CA 1
ATOM 2348 C C . GLY A 1 297 ? -6.738 8.422 0.942 1 95.69 297 GLY A C 1
ATOM 2349 O O . GLY A 1 297 ? -6.195 9.523 0.837 1 95.69 297 GLY A O 1
ATOM 2350 N N . TYR A 1 298 ? -7.914 8.148 1.103 1 96.25 298 TYR A N 1
ATOM 2351 C CA . TYR A 1 298 ? -8.938 9.18 0.976 1 96.25 298 TYR A CA 1
ATOM 2352 C C . TYR A 1 298 ? -8.688 10.312 1.965 1 96.25 298 TYR A C 1
ATOM 2354 O O . TYR A 1 298 ? -8.602 11.484 1.573 1 96.25 298 TYR A O 1
ATOM 2362 N N . LYS A 1 299 ? -8.516 10.055 3.158 1 95.5 299 LYS A N 1
ATOM 2363 C CA . LYS A 1 299 ? -8.352 11.055 4.203 1 95.5 299 LYS A CA 1
ATOM 2364 C C . LYS A 1 299 ? -7.043 11.82 4.035 1 95.5 299 LYS A C 1
ATOM 2366 O O . LYS A 1 299 ? -7 13.039 4.23 1 95.5 299 LYS A O 1
ATOM 2371 N N . GLU A 1 300 ? -6.043 11.156 3.67 1 95.56 300 GLU A N 1
ATOM 2372 C CA . GLU A 1 300 ? -4.73 11.773 3.5 1 95.56 300 GLU A CA 1
ATOM 2373 C C . GLU A 1 300 ? -4.754 12.82 2.389 1 95.56 300 GLU A C 1
ATOM 2375 O O . GLU A 1 300 ? -4.117 13.867 2.502 1 95.56 300 GLU A O 1
ATOM 2380 N N . PHE A 1 301 ? -5.469 12.477 1.376 1 96.56 301 PHE A N 1
ATOM 2381 C CA . PHE A 1 301 ? -5.535 13.422 0.262 1 96.56 301 PHE A CA 1
ATOM 2382 C C . PHE A 1 301 ? -6.414 14.617 0.614 1 96.56 301 PHE A C 1
ATOM 2384 O O . PHE A 1 301 ? -6.102 15.75 0.248 1 96.56 301 PHE A O 1
ATOM 2391 N N . LEU A 1 302 ? -7.449 14.367 1.352 1 94.81 302 LEU A N 1
ATOM 2392 C CA . LEU A 1 302 ? -8.273 15.484 1.806 1 94.81 302 LEU A CA 1
ATOM 2393 C C . LEU A 1 302 ? -7.473 16.406 2.723 1 94.81 302 LEU A C 1
ATOM 2395 O O . LEU A 1 302 ? -7.637 17.625 2.674 1 94.81 302 LEU A O 1
ATOM 2399 N N . GLU A 1 303 ? -6.676 15.766 3.508 1 92.19 303 GLU A N 1
ATOM 2400 C CA . GLU A 1 303 ? -5.824 16.547 4.406 1 92.19 303 GLU A CA 1
ATOM 2401 C C . GLU A 1 303 ? -4.941 17.516 3.629 1 92.19 303 GLU A C 1
ATOM 2403 O O . GLU A 1 303 ? -4.641 18.609 4.109 1 92.19 303 GLU A O 1
ATOM 2408 N N . LYS A 1 304 ? -4.602 17.156 2.5 1 89.31 304 LYS A N 1
ATOM 2409 C CA . LYS A 1 304 ? -3.727 17.984 1.665 1 89.31 304 LYS A CA 1
ATOM 2410 C C . LYS A 1 304 ? -4.535 18.922 0.78 1 89.31 304 LYS A C 1
ATOM 2412 O O . LYS A 1 304 ? -3.975 19.625 -0.067 1 89.31 304 LYS A O 1
ATOM 2417 N N . GLY A 1 305 ? -5.793 18.875 0.926 1 90.12 305 GLY A N 1
ATOM 2418 C CA . GLY A 1 305 ? -6.652 19.766 0.152 1 90.12 305 GLY A CA 1
ATOM 2419 C C . GLY A 1 305 ? -6.906 19.266 -1.259 1 90.12 305 GLY A C 1
ATOM 2420 O O . GLY A 1 305 ? -7.219 20.047 -2.154 1 90.12 305 GLY A O 1
ATOM 2421 N N . ARG A 1 306 ? -6.676 17.984 -1.438 1 93.06 306 ARG A N 1
ATOM 2422 C CA . ARG A 1 306 ? -6.914 17.391 -2.746 1 93.06 306 ARG A CA 1
ATOM 2423 C C . ARG A 1 306 ? -8.258 16.672 -2.785 1 93.06 306 ARG A C 1
ATOM 2425 O O . ARG A 1 306 ? -8.656 16.031 -1.811 1 93.06 306 ARG A O 1
ATOM 2432 N N . SER A 1 307 ? -8.906 16.766 -3.988 1 95.06 307 SER A N 1
ATOM 2433 C CA . SER A 1 307 ? -10.242 16.203 -4.125 1 95.06 307 SER A CA 1
ATOM 2434 C C . SER A 1 307 ? -10.211 14.844 -4.805 1 95.06 307 SER A C 1
ATOM 2436 O O . SER A 1 307 ? -11.258 14.266 -5.109 1 95.06 307 SER A O 1
ATOM 2438 N N . GLY A 1 308 ? -9.031 14.375 -5.109 1 95.88 308 GLY A N 1
ATOM 2439 C CA . GLY A 1 308 ? -8.852 13.086 -5.75 1 95.88 308 GLY A CA 1
ATOM 2440 C C . GLY A 1 308 ? -7.426 12.57 -5.66 1 95.88 308 GLY A C 1
ATOM 2441 O O . GLY A 1 308 ? -6.555 13.227 -5.09 1 95.88 308 GLY A O 1
ATOM 2442 N N . MET A 1 309 ? -7.273 11.383 -6.156 1 97.56 309 MET A N 1
ATOM 2443 C CA . MET A 1 309 ? -5.969 10.734 -6.062 1 97.56 309 MET A CA 1
ATOM 2444 C C . MET A 1 309 ? -5.672 9.922 -7.32 1 97.56 309 MET A C 1
ATOM 2446 O O . MET A 1 309 ? -5.109 8.828 -7.238 1 97.56 309 MET A O 1
ATOM 2450 N N . ALA A 1 310 ? -6.023 10.422 -8.461 1 97.19 310 ALA A N 1
ATOM 2451 C CA . ALA A 1 310 ? -5.965 9.703 -9.734 1 97.19 310 ALA A CA 1
ATOM 2452 C C . ALA A 1 310 ? -4.543 9.234 -10.031 1 97.19 310 ALA A C 1
ATOM 2454 O O . ALA A 1 310 ? -4.316 8.047 -10.273 1 97.19 310 ALA A O 1
ATOM 2455 N N . GLY A 1 311 ? -3.578 10.156 -9.953 1 96.31 311 GLY A N 1
ATOM 2456 C CA . GLY A 1 311 ? -2.195 9.805 -10.242 1 96.31 311 GLY A CA 1
ATOM 2457 C C . GLY A 1 311 ? -1.651 8.734 -9.32 1 96.31 311 GLY A C 1
ATOM 2458 O O . GLY A 1 311 ? -1.017 7.781 -9.781 1 96.31 311 GLY A O 1
ATOM 2459 N N . SER A 1 312 ? -1.945 8.867 -8.039 1 97.12 312 SER A N 1
ATOM 2460 C CA . SER A 1 312 ? -1.463 7.902 -7.055 1 97.12 312 SER A CA 1
ATOM 2461 C C . SER A 1 312 ? -2.086 6.527 -7.277 1 97.12 312 SER A C 1
ATOM 2463 O O . SER A 1 312 ? -1.412 5.504 -7.137 1 97.12 312 SER A O 1
ATOM 2465 N N . LEU A 1 313 ? -3.34 6.523 -7.598 1 97.38 313 LEU A N 1
ATOM 2466 C CA . LEU A 1 313 ? -4.047 5.277 -7.859 1 97.38 313 LEU A CA 1
ATOM 2467 C C . LEU A 1 313 ? -3.439 4.551 -9.055 1 97.38 313 LEU A C 1
ATOM 2469 O O . LEU A 1 313 ? -3.191 3.344 -8.992 1 97.38 313 LEU A O 1
ATOM 2473 N N . LEU A 1 314 ? -3.191 5.234 -10.102 1 97.88 314 LEU A N 1
ATOM 2474 C CA . LEU A 1 314 ? -2.633 4.641 -11.305 1 97.88 314 LEU A CA 1
ATOM 2475 C C . LEU A 1 314 ? -1.205 4.16 -11.07 1 97.88 314 LEU A C 1
ATOM 2477 O O . LEU A 1 314 ? -0.814 3.096 -11.555 1 97.88 314 LEU A O 1
ATOM 2481 N N . CYS A 1 315 ? -0.45 4.918 -10.297 1 97.75 315 CYS A N 1
ATOM 2482 C CA . CYS A 1 315 ? 0.911 4.512 -9.961 1 97.75 315 CYS A CA 1
ATOM 2483 C C . CYS A 1 315 ? 0.912 3.199 -9.18 1 97.75 315 CYS A C 1
ATOM 2485 O O . CYS A 1 315 ? 1.694 2.297 -9.484 1 97.75 315 CYS A O 1
ATOM 2487 N N . ARG A 1 316 ? 0.017 3.129 -8.25 1 97.31 316 ARG A N 1
ATOM 2488 C CA . ARG A 1 316 ? -0.023 1.93 -7.414 1 97.31 316 ARG A CA 1
ATOM 2489 C C . ARG A 1 316 ? -0.579 0.741 -8.195 1 97.31 316 ARG A C 1
ATOM 2491 O O . ARG A 1 316 ? -0.138 -0.394 -8 1 97.31 316 ARG A O 1
ATOM 2498 N N . MET A 1 317 ? -1.521 0.968 -9.039 1 97.75 317 MET A N 1
ATOM 2499 C CA . MET A 1 317 ? -2.041 -0.087 -9.906 1 97.75 317 MET A CA 1
ATOM 2500 C C . MET A 1 317 ? -0.934 -0.665 -10.781 1 97.75 317 MET A C 1
ATOM 2502 O O . MET A 1 317 ? -0.835 -1.883 -10.938 1 97.75 317 MET A O 1
ATOM 2506 N N . GLN A 1 318 ? -0.108 0.191 -11.266 1 97.56 318 GLN A N 1
ATOM 2507 C CA . GLN A 1 318 ? 0.936 -0.214 -12.195 1 97.56 318 GLN A CA 1
ATOM 2508 C C . GLN A 1 318 ? 2.105 -0.869 -11.469 1 97.56 318 GLN A C 1
ATOM 2510 O O . GLN A 1 318 ? 2.604 -1.912 -11.891 1 97.56 318 GLN A O 1
ATOM 2515 N N . ALA A 1 319 ? 2.488 -0.332 -10.305 1 97.44 319 ALA A N 1
ATOM 2516 C CA . ALA A 1 319 ? 3.742 -0.727 -9.672 1 97.44 319 ALA A CA 1
ATOM 2517 C C . ALA A 1 319 ? 3.486 -1.582 -8.438 1 97.44 319 ALA A C 1
ATOM 2519 O O . ALA A 1 319 ? 4.426 -2.014 -7.762 1 97.44 319 ALA A O 1
ATOM 2520 N N . GLY A 1 320 ? 2.268 -1.883 -8.148 1 96.19 320 GLY A N 1
ATOM 2521 C CA . GLY A 1 320 ? 1.869 -2.455 -6.867 1 96.19 320 GLY A CA 1
ATOM 2522 C C . GLY A 1 320 ? 2.627 -3.723 -6.523 1 96.19 320 GLY A C 1
ATOM 2523 O O . GLY A 1 320 ? 2.969 -3.949 -5.359 1 96.19 320 GLY A O 1
ATOM 2524 N N . GLU A 1 321 ? 2.996 -4.535 -7.484 1 94.44 321 GLU A N 1
ATOM 2525 C CA . GLU A 1 321 ? 3.631 -5.824 -7.223 1 94.44 321 GLU A CA 1
ATOM 2526 C C . GLU A 1 321 ? 5.047 -5.645 -6.684 1 94.44 321 GLU A C 1
ATOM 2528 O O . GLU A 1 321 ? 5.609 -6.566 -6.094 1 94.44 321 GLU A O 1
ATOM 2533 N N . ARG A 1 322 ? 5.551 -4.422 -6.824 1 96.56 322 ARG A N 1
ATOM 2534 C CA . ARG A 1 322 ? 6.934 -4.164 -6.434 1 96.56 322 ARG A CA 1
ATOM 2535 C C . ARG A 1 322 ? 6.996 -3.211 -5.246 1 96.56 322 ARG A C 1
ATOM 2537 O O . ARG A 1 322 ? 8.055 -2.645 -4.953 1 96.56 322 ARG A O 1
ATOM 2544 N N . ILE A 1 323 ? 5.906 -3.014 -4.57 1 98.19 323 ILE A N 1
ATOM 2545 C CA . ILE A 1 323 ? 5.898 -1.951 -3.57 1 98.19 323 ILE A CA 1
ATOM 2546 C C . ILE A 1 323 ? 5.723 -2.553 -2.178 1 98.19 323 ILE A C 1
ATOM 2548 O O . ILE A 1 323 ? 4.859 -3.406 -1.97 1 98.19 323 ILE A O 1
ATOM 2552 N N . THR A 1 324 ? 6.605 -2.207 -1.311 1 98.12 324 THR A N 1
ATOM 2553 C CA . THR A 1 324 ? 6.398 -2.268 0.132 1 98.12 324 THR A CA 1
ATOM 2554 C C . THR A 1 324 ? 6.113 -0.879 0.696 1 98.12 324 THR A C 1
ATOM 2556 O O . THR A 1 324 ? 6.902 0.048 0.506 1 98.12 324 THR A O 1
ATOM 2559 N N . ASP A 1 325 ? 4.957 -0.72 1.314 1 98.25 325 ASP A N 1
ATOM 2560 C CA . ASP A 1 325 ? 4.59 0.575 1.879 1 98.25 325 ASP A CA 1
ATOM 2561 C C . ASP A 1 325 ? 4.738 0.574 3.398 1 98.25 325 ASP A C 1
ATOM 2563 O O . ASP A 1 325 ? 3.891 0.032 4.109 1 98.25 325 ASP A O 1
ATOM 2567 N N . LEU A 1 326 ? 5.707 1.296 3.902 1 97.81 326 LEU A N 1
ATOM 2568 C CA . LEU A 1 326 ? 6.117 1.193 5.297 1 97.81 326 LEU A CA 1
ATOM 2569 C C . LEU A 1 326 ? 5.48 2.297 6.137 1 97.81 326 LEU A C 1
ATOM 2571 O O . LEU A 1 326 ? 5.844 2.486 7.301 1 97.81 326 LEU A O 1
ATOM 2575 N N . LYS A 1 327 ? 4.543 2.975 5.57 1 97.31 327 LYS A N 1
ATOM 2576 C CA . LYS A 1 327 ? 3.852 4.027 6.305 1 97.31 327 LYS A CA 1
ATOM 2577 C C . LYS A 1 327 ? 3.199 3.48 7.57 1 97.31 327 LYS A C 1
ATOM 2579 O O . LYS A 1 327 ? 2.41 2.533 7.508 1 97.31 327 LYS A O 1
ATOM 2584 N N . GLY A 1 328 ? 3.602 4.055 8.711 1 96.44 328 GLY A N 1
ATOM 2585 C CA . GLY A 1 328 ? 2.988 3.693 9.977 1 96.44 328 GLY A CA 1
ATOM 2586 C C . GLY A 1 328 ? 3.682 2.535 10.664 1 96.44 328 GLY A C 1
ATOM 2587 O O . GLY A 1 328 ? 3.273 2.115 11.75 1 96.44 328 GLY A O 1
ATOM 2588 N N . ILE A 1 329 ? 4.797 2.041 10.133 1 96.88 329 ILE A N 1
ATOM 2589 C CA . ILE A 1 329 ? 5.449 0.845 10.648 1 96.88 329 ILE A CA 1
ATOM 2590 C C . ILE A 1 329 ? 5.938 1.097 12.07 1 96.88 329 ILE A C 1
ATOM 2592 O O . ILE A 1 329 ? 6.039 0.165 12.875 1 96.88 329 ILE A O 1
ATOM 2596 N N . HIS A 1 330 ? 6.207 2.33 12.43 1 95.75 330 HIS A N 1
ATOM 2597 C CA . HIS A 1 330 ? 6.703 2.65 13.766 1 95.75 330 HIS A CA 1
ATOM 2598 C C . HIS A 1 330 ? 5.684 2.281 14.836 1 95.75 330 HIS A C 1
ATOM 2600 O O . HIS A 1 330 ? 6.043 2.066 15.992 1 95.75 330 HIS A O 1
ATOM 2606 N N . ARG A 1 331 ? 4.449 2.199 14.492 1 94.12 331 ARG A N 1
ATOM 2607 C CA . ARG A 1 331 ? 3.373 1.896 15.43 1 94.12 331 ARG A CA 1
ATOM 2608 C C . ARG A 1 331 ? 3.51 0.481 15.984 1 94.12 331 ARG A C 1
ATOM 2610 O O . ARG A 1 331 ? 2.99 0.174 17.062 1 94.12 331 ARG A O 1
ATOM 2617 N N . LEU A 1 332 ? 4.145 -0.346 15.195 1 93.19 332 LEU A N 1
ATOM 2618 C CA . LEU A 1 332 ? 4.355 -1.729 15.609 1 93.19 332 LEU A CA 1
ATOM 2619 C C . LEU A 1 332 ? 5.254 -1.797 16.844 1 93.19 332 LEU A C 1
ATOM 2621 O O . LEU A 1 332 ? 5.23 -2.785 17.578 1 93.19 332 LEU A O 1
ATOM 2625 N N . TYR A 1 333 ? 6.047 -0.821 17.078 1 88.69 333 TYR A N 1
ATOM 2626 C CA . TYR A 1 333 ? 7.043 -0.826 18.156 1 88.69 333 TYR A CA 1
ATOM 2627 C C . TYR A 1 333 ? 6.609 0.068 19.312 1 88.69 333 TYR A C 1
ATOM 2629 O O . TYR A 1 333 ? 7.32 0.185 20.312 1 88.69 333 TYR A O 1
ATOM 2637 N N . ARG A 1 334 ? 5.625 0.757 19.062 1 72.25 334 ARG A N 1
ATOM 2638 C CA . ARG A 1 334 ? 5.152 1.632 20.125 1 72.25 334 ARG A CA 1
ATOM 2639 C C . ARG A 1 334 ? 4.621 0.821 21.312 1 72.25 334 ARG A C 1
ATOM 2641 O O . ARG A 1 334 ? 3.934 -0.184 21.109 1 72.25 334 ARG A O 1
ATOM 2648 N N . HIS A 1 335 ? 5.586 0.654 22.375 1 55.97 335 HIS A N 1
ATOM 2649 C CA . HIS A 1 335 ? 5.191 0.04 23.625 1 55.97 335 HIS A CA 1
ATOM 2650 C C . HIS A 1 335 ? 3.908 0.665 24.172 1 55.97 335 HIS A C 1
ATOM 2652 O O . HIS A 1 335 ? 3.793 1.89 24.25 1 55.97 335 HIS A O 1
ATOM 2658 N N . HIS A 1 336 ? 2.846 0.18 23.859 1 49.03 336 HIS A N 1
ATOM 2659 C CA . HIS A 1 336 ? 1.746 0.625 24.703 1 49.03 336 HIS A CA 1
ATOM 2660 C C . HIS A 1 336 ? 2.184 0.733 26.172 1 49.03 336 HIS A C 1
ATOM 2662 O O . HIS A 1 336 ? 2.635 -0.25 26.766 1 49.03 336 HIS A O 1
ATOM 2668 N N . GLN A 1 337 ? 2.703 1.809 26.547 1 41.31 337 GLN A N 1
ATOM 2669 C CA . GLN A 1 337 ? 2.975 2.168 27.938 1 41.31 337 GLN A CA 1
ATOM 2670 C C . GLN A 1 337 ? 2.01 1.467 28.891 1 41.31 337 GLN A C 1
ATOM 2672 O O . GLN A 1 337 ? 2.178 1.528 30.109 1 41.31 337 GLN A O 1
ATOM 2677 N N . GLN A 1 338 ? 0.871 1.073 28.578 1 39.19 338 GLN A N 1
ATOM 2678 C CA . GLN A 1 338 ? 0.099 0.648 29.75 1 39.19 338 GLN A CA 1
ATOM 2679 C C . GLN A 1 338 ? 0.767 -0.531 30.453 1 39.19 338 GLN A C 1
ATOM 2681 O O . GLN A 1 338 ? 0.637 -0.691 31.656 1 39.19 338 GLN A O 1
ATOM 2686 N N . GLU A 1 339 ? 1.354 -1.483 29.672 1 38.47 339 GLU A N 1
ATOM 2687 C CA . GLU A 1 339 ? 1.597 -2.689 30.453 1 38.47 339 GLU A CA 1
ATOM 2688 C C . GLU A 1 339 ? 2.963 -2.641 31.141 1 38.47 339 GLU A C 1
ATOM 2690 O O . GLU A 1 339 ? 3.197 -3.336 32.125 1 38.47 339 GLU A O 1
ATOM 2695 N N . MET A 1 340 ? 3.961 -2.031 30.609 1 37.69 340 MET A N 1
ATOM 2696 C CA . MET A 1 340 ? 5.234 -2.176 31.312 1 37.69 340 MET A CA 1
ATOM 2697 C C . MET A 1 340 ? 5.293 -1.262 32.531 1 37.69 340 MET A C 1
ATOM 2699 O O . MET A 1 340 ? 6.289 -1.251 33.25 1 37.69 340 MET A O 1
ATOM 2703 N N . GLY A 1 341 ? 4.512 -0.233 32.625 1 35.59 341 GLY A N 1
ATOM 2704 C CA . GLY A 1 341 ? 4.617 0.541 33.844 1 35.59 341 GLY A CA 1
ATOM 2705 C C . GLY A 1 341 ? 4.461 -0.301 35.125 1 35.59 341 GLY A C 1
ATOM 2706 O O . GLY A 1 341 ? 5.016 0.03 36.156 1 35.59 341 GLY A O 1
ATOM 2707 N N . SER A 1 342 ? 3.521 -1.268 35.094 1 36.47 342 SER A N 1
ATOM 2708 C CA . SER A 1 342 ? 3.271 -1.892 36.375 1 36.47 342 SER A CA 1
ATOM 2709 C C . SER A 1 342 ? 4.352 -2.91 36.719 1 36.47 342 SER A C 1
ATOM 2711 O O . SER A 1 342 ? 4.699 -3.088 37.906 1 36.47 342 SER A O 1
ATOM 2713 N N . GLU A 1 343 ? 4.898 -3.57 35.656 1 36.91 343 GLU A N 1
ATOM 2714 C CA . GLU A 1 343 ? 5.668 -4.703 36.156 1 36.91 343 GLU A CA 1
ATOM 2715 C C . GLU A 1 343 ? 7.109 -4.297 36.469 1 36.91 343 GLU A C 1
ATOM 2717 O O . GLU A 1 343 ? 7.758 -4.898 37.312 1 36.91 343 GLU A O 1
ATOM 2722 N N . TRP A 1 344 ? 7.652 -3.289 35.688 1 35.88 344 TRP A N 1
ATOM 2723 C CA . TRP A 1 344 ? 9.055 -3.016 35.969 1 35.88 344 TRP A CA 1
ATOM 2724 C C . TRP A 1 344 ? 9.195 -2.094 37.188 1 35.88 344 TRP A C 1
ATOM 2726 O O . TRP A 1 344 ? 10.289 -1.913 37.719 1 35.88 344 TRP A O 1
ATOM 2736 N N . MET A 1 345 ? 8.141 -1.328 37.5 1 32.62 345 MET A N 1
ATOM 2737 C CA . MET A 1 345 ? 8.281 -0.552 38.719 1 32.62 345 MET A CA 1
ATOM 2738 C C . MET A 1 345 ? 8.492 -1.469 39.938 1 32.62 345 MET A C 1
ATOM 2740 O O . MET A 1 345 ? 9.188 -1.104 40.875 1 32.62 345 MET A O 1
ATOM 2744 N N . TRP A 1 346 ? 7.832 -2.639 39.812 1 34.59 346 TRP A N 1
ATOM 2745 C CA . TRP A 1 346 ? 7.918 -3.465 41 1 34.59 346 TRP A CA 1
ATOM 2746 C C . TRP A 1 346 ? 9.266 -4.184 41.062 1 34.59 346 TRP A C 1
ATOM 2748 O O . TRP A 1 346 ? 9.672 -4.652 42.125 1 34.59 346 TRP A O 1
ATOM 2758 N N . ARG A 1 347 ? 9.805 -4.457 39.844 1 37 347 ARG A N 1
ATOM 2759 C CA . ARG A 1 347 ? 10.969 -5.324 39.969 1 37 347 ARG A CA 1
ATOM 2760 C C . ARG A 1 347 ? 12.211 -4.523 40.375 1 37 347 ARG A C 1
ATOM 2762 O O . ARG A 1 347 ? 13.219 -5.094 40.781 1 37 347 ARG A O 1
ATOM 2769 N N . LEU A 1 348 ? 12.156 -3.318 39.875 1 34.38 348 LEU A N 1
ATOM 2770 C CA . LEU A 1 348 ? 13.336 -2.537 40.219 1 34.38 348 LEU A CA 1
ATOM 2771 C C . LEU A 1 348 ? 13.305 -2.135 41.688 1 34.38 348 LEU A C 1
ATOM 2773 O O . LEU A 1 348 ? 14.234 -1.501 42.188 1 34.38 348 LEU A O 1
ATOM 2777 N N . ALA A 1 349 ? 12.148 -2.35 42.219 1 35.03 349 ALA A N 1
ATOM 2778 C CA . ALA A 1 349 ? 12.117 -1.984 43.625 1 35.03 349 ALA A CA 1
ATOM 2779 C C . ALA A 1 349 ? 13.109 -2.822 44.438 1 35.03 349 ALA A C 1
ATOM 2781 O O . ALA A 1 349 ? 13.742 -2.32 45.344 1 35.03 349 ALA A O 1
ATOM 2782 N N . PRO A 1 350 ? 13.125 -4.156 43.906 1 38.12 350 PRO A N 1
ATOM 2783 C CA . PRO A 1 350 ? 13.93 -4.91 44.875 1 38.12 350 PRO A CA 1
ATOM 2784 C C . PRO A 1 350 ? 15.422 -4.57 44.781 1 38.12 350 PRO A C 1
ATOM 2786 O O . PRO A 1 350 ? 16.156 -4.773 45.75 1 38.12 350 PRO A O 1
ATOM 2789 N N . VAL A 1 351 ? 15.812 -4.172 43.562 1 39.31 351 VAL A N 1
ATOM 2790 C CA . VAL A 1 351 ? 17.25 -4.012 43.469 1 39.31 351 VAL A CA 1
ATOM 2791 C C . VAL A 1 351 ? 17.703 -2.791 44.25 1 39.31 351 VAL A C 1
ATOM 2793 O O . VAL A 1 351 ? 18.797 -2.762 44.812 1 39.31 351 VAL A O 1
ATOM 2796 N N . GLY A 1 352 ? 16.828 -1.788 44.188 1 35.72 352 GLY A N 1
ATOM 2797 C CA . GLY A 1 352 ? 17.141 -0.633 45.031 1 35.72 352 GLY A CA 1
ATOM 2798 C C . GLY A 1 352 ? 17.188 -0.959 46.5 1 35.72 352 GLY A C 1
ATOM 2799 O O . GLY A 1 352 ? 17.891 -0.287 47.281 1 35.72 352 GLY A O 1
ATOM 2800 N N . ALA A 1 353 ? 16.328 -1.894 46.844 1 37.16 353 ALA A N 1
ATOM 2801 C CA . ALA A 1 353 ? 16.312 -2.264 48.25 1 37.16 353 ALA A CA 1
ATOM 2802 C C . ALA A 1 353 ? 17.609 -2.992 48.625 1 37.16 353 ALA A C 1
ATOM 2804 O O . ALA A 1 353 ? 18.094 -2.865 49.75 1 37.16 353 ALA A O 1
ATOM 2805 N N . CYS A 1 354 ? 18.109 -3.762 47.625 1 38.41 354 CYS A N 1
ATOM 2806 C CA . CYS A 1 354 ? 19.312 -4.496 47.969 1 38.41 354 CYS A CA 1
ATOM 2807 C C . CYS A 1 354 ? 20.5 -3.551 48.125 1 38.41 354 CYS A C 1
ATOM 2809 O O . CYS A 1 354 ? 21.438 -3.83 48.875 1 38.41 354 CYS A O 1
ATOM 2811 N N . SER A 1 355 ? 20.469 -2.494 47.281 1 38.88 355 SER A N 1
ATOM 2812 C CA . SER A 1 355 ? 21.609 -1.583 47.406 1 38.88 355 SER A CA 1
ATOM 2813 C C . SER A 1 355 ? 21.594 -0.828 48.719 1 38.88 355 SER A C 1
ATOM 2815 O O . SER A 1 355 ? 22.641 -0.484 49.281 1 38.88 355 SER A O 1
ATOM 2817 N N . VAL A 1 356 ? 20.359 -0.564 49.219 1 40.72 356 VAL A N 1
ATOM 2818 C CA . VAL A 1 356 ? 20.281 0.095 50.5 1 40.72 356 VAL A CA 1
ATOM 2819 C C . VAL A 1 356 ? 20.812 -0.835 51.594 1 40.72 356 VAL A C 1
ATOM 2821 O O . VAL A 1 356 ? 21.359 -0.376 52.594 1 40.72 356 VAL A O 1
ATOM 2824 N N . LEU A 1 357 ? 20.562 -2.166 51.312 1 41.09 357 LEU A N 1
ATOM 2825 C CA . LEU A 1 357 ? 21.062 -3.109 52.312 1 41.09 357 LEU A CA 1
ATOM 2826 C C . LEU A 1 357 ? 22.578 -3.115 52.344 1 41.09 357 LEU A C 1
ATOM 2828 O O . LEU A 1 357 ? 23.188 -3.271 53.406 1 41.09 357 LEU A O 1
ATOM 2832 N N . LEU A 1 358 ? 23.156 -3.033 51.156 1 45.06 358 LEU A N 1
ATOM 2833 C CA . LEU A 1 358 ? 24.609 -3.088 51.125 1 45.06 358 LEU A CA 1
ATOM 2834 C C . LEU A 1 358 ? 25.219 -1.815 51.688 1 45.06 358 LEU A C 1
ATOM 2836 O O . LEU A 1 358 ? 26.375 -1.816 52.125 1 45.06 358 LEU A O 1
ATOM 2840 N N . LEU A 1 359 ? 24.484 -0.696 51.625 1 43.5 359 LEU A N 1
ATOM 2841 C CA . LEU A 1 359 ? 24.984 0.555 52.188 1 43.5 359 LEU A CA 1
ATOM 2842 C C . LEU A 1 359 ? 24.766 0.582 53.719 1 43.5 359 LEU A C 1
ATOM 2844 O O . LEU A 1 359 ? 24.984 1.611 54.344 1 43.5 359 LEU A O 1
ATOM 2848 N N . HIS A 1 360 ? 24.031 -0.505 54.281 1 44.69 360 HIS A N 1
ATOM 2849 C CA . HIS A 1 360 ? 23.891 -0.482 55.719 1 44.69 360 HIS A CA 1
ATOM 2850 C C . HIS A 1 360 ? 25.25 -0.653 56.406 1 44.69 360 HIS A C 1
ATOM 2852 O O . HIS A 1 360 ? 26.047 -1.501 56 1 44.69 360 HIS A O 1
ATOM 2858 N N . PRO A 1 361 ? 25.656 0.282 57.25 1 47.84 361 PRO A N 1
ATOM 2859 C CA . PRO A 1 361 ? 26.953 0.352 57.906 1 47.84 361 PRO A CA 1
ATOM 2860 C C . PRO A 1 361 ? 27.422 -1 58.438 1 47.84 361 PRO A C 1
ATOM 2862 O O . PRO A 1 361 ? 28.625 -1.232 58.594 1 47.84 361 PRO A O 1
ATOM 2865 N N . ARG A 1 362 ? 26.469 -1.814 58.812 1 48.28 362 ARG A N 1
ATOM 2866 C CA . ARG A 1 362 ? 26.859 -3.068 59.469 1 48.28 362 ARG A CA 1
ATOM 2867 C C . ARG A 1 362 ? 27.375 -4.062 58.438 1 48.28 362 ARG A C 1
ATOM 2869 O O . ARG A 1 362 ? 28.266 -4.875 58.719 1 48.28 362 ARG A O 1
ATOM 2876 N N . VAL A 1 363 ? 26.734 -3.988 57.281 1 49.31 363 VAL A N 1
ATOM 2877 C CA . VAL A 1 363 ? 27.172 -4.922 56.25 1 49.31 363 VAL A CA 1
ATOM 2878 C C . VAL A 1 363 ? 28.562 -4.52 55.75 1 49.31 363 VAL A C 1
ATOM 2880 O O . VAL A 1 363 ? 29.391 -5.383 55.469 1 49.31 363 VAL A O 1
ATOM 2883 N N . ALA A 1 364 ? 28.875 -3.15 55.688 1 50.69 364 ALA A N 1
ATOM 2884 C CA . ALA A 1 364 ? 30.219 -2.688 55.375 1 50.69 364 ALA A CA 1
ATOM 2885 C C . ALA A 1 364 ? 31.234 -3.26 56.344 1 50.69 364 ALA A C 1
ATOM 2887 O O . ALA A 1 364 ? 32.344 -3.627 55.969 1 50.69 364 ALA A O 1
ATOM 2888 N N . PHE A 1 365 ? 30.781 -3.324 57.656 1 52.47 365 PHE A N 1
ATOM 2889 C CA . PHE A 1 365 ? 31.641 -3.855 58.719 1 52.47 365 PHE A CA 1
ATOM 2890 C C . PHE A 1 365 ? 31.984 -5.312 58.438 1 52.47 365 PHE A C 1
ATOM 2892 O O . PHE A 1 365 ? 33.156 -5.715 58.531 1 52.47 365 PHE A O 1
ATOM 2899 N N . VAL A 1 366 ? 30.953 -6.074 57.969 1 53.38 366 VAL A N 1
ATOM 2900 C CA . VAL A 1 366 ? 31.203 -7.492 57.719 1 53.38 366 VAL A CA 1
ATOM 2901 C C . VAL A 1 366 ? 32.094 -7.668 56.5 1 53.38 366 VAL A C 1
ATOM 2903 O O . VAL A 1 366 ? 33.031 -8.477 56.531 1 53.38 366 VAL A O 1
ATOM 2906 N N . ILE A 1 367 ? 31.906 -6.773 55.562 1 54.59 367 ILE A N 1
ATOM 2907 C CA . ILE A 1 367 ? 32.75 -6.879 54.375 1 54.59 367 ILE A CA 1
ATOM 2908 C C . ILE A 1 367 ? 34.188 -6.453 54.719 1 54.59 367 ILE A C 1
ATOM 2910 O O . ILE A 1 367 ? 35.156 -7.086 54.281 1 54.59 367 ILE A O 1
ATOM 2914 N N . SER A 1 368 ? 34.281 -5.359 55.594 1 55.44 368 SER A N 1
ATOM 2915 C CA . SER A 1 368 ? 35.625 -4.969 56.062 1 55.44 368 SER A CA 1
ATOM 2916 C C . SER A 1 368 ? 36.281 -6.09 56.844 1 55.44 368 SER A C 1
ATOM 2918 O O . SER A 1 368 ? 37.5 -6.301 56.719 1 55.44 368 SER A O 1
ATOM 2920 N N . LEU A 1 369 ? 35.469 -6.801 57.594 1 53.09 369 LEU A N 1
ATOM 2921 C CA . LEU A 1 369 ? 36.031 -7.918 58.375 1 53.09 369 LEU A CA 1
ATOM 2922 C C . LEU A 1 369 ? 36.469 -9.047 57.438 1 53.09 369 LEU A C 1
ATOM 2924 O O . LEU A 1 369 ? 37.531 -9.633 57.625 1 53.09 369 LEU A O 1
ATOM 2928 N N . LEU A 1 370 ? 35.625 -9.281 56.438 1 50.59 370 LEU A N 1
ATOM 2929 C CA . LEU A 1 370 ? 35.969 -10.336 55.5 1 50.59 370 LEU A CA 1
ATOM 2930 C C . LEU A 1 370 ? 37.188 -9.938 54.688 1 50.59 370 LEU A C 1
ATOM 2932 O O . LEU A 1 370 ? 38.062 -10.758 54.406 1 50.59 370 LEU A O 1
ATOM 2936 N N . TRP A 1 371 ? 37.25 -8.633 54.281 1 49.12 371 TRP A N 1
ATOM 2937 C CA . TRP A 1 371 ? 38.406 -8.141 53.562 1 49.12 371 TRP A CA 1
ATOM 2938 C C . TRP A 1 371 ? 39.656 -8.211 54.438 1 49.12 371 TRP A C 1
ATOM 2940 O O . TRP A 1 371 ? 40.719 -8.625 53.938 1 49.12 371 TRP A O 1
ATOM 2950 N N . SER A 1 372 ? 39.531 -7.734 55.719 1 50 372 SER A N 1
ATOM 2951 C CA . SER A 1 372 ? 40.688 -7.836 56.594 1 50 372 SER A CA 1
ATOM 2952 C C . SER A 1 372 ? 41.125 -9.289 56.781 1 50 372 SER A C 1
ATOM 2954 O O . SER A 1 372 ? 42.312 -9.57 56.938 1 50 372 SER A O 1
ATOM 2956 N N . TRP A 1 373 ? 40.094 -10.141 56.906 1 46.91 373 TRP A N 1
ATOM 2957 C CA . TRP A 1 373 ? 40.438 -11.547 57.031 1 46.91 373 TRP A CA 1
ATOM 2958 C C . TRP A 1 373 ? 41.188 -12.031 55.781 1 46.91 373 TRP A C 1
ATOM 2960 O O . TRP A 1 373 ? 42.188 -12.758 55.906 1 46.91 373 TRP A O 1
ATOM 2970 N N . VAL A 1 374 ? 40.625 -11.594 54.656 1 47.06 374 VAL A N 1
ATOM 2971 C CA . VAL A 1 374 ? 41.312 -12.047 53.438 1 47.06 374 VAL A CA 1
ATOM 2972 C C . VAL A 1 374 ? 42.688 -11.398 53.312 1 47.06 374 VAL A C 1
ATOM 2974 O O . VAL A 1 374 ? 43.656 -12.055 52.938 1 47.06 374 VAL A O 1
ATOM 2977 N N . MET A 1 375 ? 42.719 -10.078 53.625 1 45.78 375 MET A N 1
ATOM 2978 C CA . MET A 1 375 ? 44.031 -9.469 53.438 1 45.78 375 MET A CA 1
ATOM 2979 C C . MET A 1 375 ? 44.938 -9.734 54.656 1 45.78 375 MET A C 1
ATOM 2981 O O . MET A 1 375 ? 46.062 -9.273 54.688 1 45.78 375 MET A O 1
ATOM 2985 N N . GLY A 1 376 ? 44.344 -9.891 55.844 1 43.88 376 GLY A N 1
ATOM 2986 C CA . GLY A 1 376 ? 45.219 -9.984 57 1 43.88 376 GLY A CA 1
ATOM 2987 C C . GLY A 1 376 ? 46.25 -11.102 56.906 1 43.88 376 GLY A C 1
ATOM 2988 O O . GLY A 1 376 ? 45.875 -12.242 56.594 1 43.88 376 GLY A O 1
ATOM 2989 N N . GLY A 1 377 ? 47.406 -10.672 56.562 1 35.84 377 GLY A N 1
ATOM 2990 C CA . GLY A 1 377 ? 48.719 -11.281 56.656 1 35.84 377 GLY A CA 1
ATOM 2991 C C . GLY A 1 377 ? 48.938 -12.07 57.906 1 35.84 377 GLY A C 1
ATOM 2992 O O . GLY A 1 377 ? 48.25 -11.859 58.906 1 35.84 377 GLY A O 1
ATOM 2993 N N . PHE A 1 378 ? 49.594 -13.195 57.969 1 31.73 378 PHE A N 1
ATOM 2994 C CA . PHE A 1 378 ? 50.406 -13.914 58.938 1 31.73 378 PHE A CA 1
ATOM 2995 C C . PHE A 1 378 ? 51.312 -12.953 59.688 1 31.73 378 PHE A C 1
ATOM 2997 O O . PHE A 1 378 ? 52.219 -12.375 59.094 1 31.73 378 PHE A O 1
ATOM 3004 N N . LEU A 1 379 ? 50.906 -12.031 60.594 1 22.88 379 LEU A N 1
ATOM 3005 C CA . LEU A 1 379 ? 51.969 -11.922 61.625 1 22.88 379 LEU A CA 1
ATOM 3006 C C . LEU A 1 379 ? 52.031 -13.188 62.469 1 22.88 379 LEU A C 1
ATOM 3008 O O . LEU A 1 379 ? 51 -13.742 62.844 1 22.88 379 LEU A O 1
ATOM 3012 N N . MET B 1 1 ? 20.141 -31.844 -24.984 1 51.03 1 MET B N 1
ATOM 3013 C CA . MET B 1 1 ? 18.844 -31.703 -24.312 1 51.03 1 MET B CA 1
ATOM 3014 C C . MET B 1 1 ? 18.672 -32.812 -23.266 1 51.03 1 MET B C 1
ATOM 3016 O O . MET B 1 1 ? 18.781 -34 -23.578 1 51.03 1 MET B O 1
ATOM 3020 N N . GLY B 1 2 ? 18.891 -32.5 -22.016 1 71.19 2 GLY B N 1
ATOM 3021 C CA . GLY B 1 2 ? 19.25 -33.469 -21 1 71.19 2 GLY B CA 1
ATOM 3022 C C . GLY B 1 2 ? 18.094 -34.406 -20.641 1 71.19 2 GLY B C 1
ATOM 3023 O O . GLY B 1 2 ? 16.953 -34.156 -21.016 1 71.19 2 GLY B O 1
ATOM 3024 N N . ARG B 1 3 ? 18.375 -35.625 -20.531 1 88.75 3 ARG B N 1
ATOM 3025 C CA . ARG B 1 3 ? 17.547 -36.719 -20.062 1 88.75 3 ARG B CA 1
ATOM 3026 C C . ARG B 1 3 ? 17.141 -36.531 -18.609 1 88.75 3 ARG B C 1
ATOM 3028 O O . ARG B 1 3 ? 17.984 -36.25 -17.75 1 88.75 3 ARG B O 1
ATOM 3035 N N . ILE B 1 4 ? 15.68 -36.469 -18.375 1 95.69 4 ILE B N 1
ATOM 3036 C CA . ILE B 1 4 ? 15.172 -36.406 -17.016 1 95.69 4 ILE B CA 1
ATOM 3037 C C . ILE B 1 4 ? 14.258 -37.594 -16.734 1 95.69 4 ILE B C 1
ATOM 3039 O O . ILE B 1 4 ? 13.297 -37.844 -17.469 1 95.69 4 ILE B O 1
ATOM 3043 N N . GLU B 1 5 ? 14.625 -38.312 -15.773 1 96.12 5 GLU B N 1
ATOM 3044 C CA . GLU B 1 5 ? 13.836 -39.469 -15.383 1 96.12 5 GLU B CA 1
ATOM 3045 C C . GLU B 1 5 ? 13.375 -39.375 -13.938 1 96.12 5 GLU B C 1
ATOM 3047 O O . GLU B 1 5 ? 14.078 -38.812 -13.094 1 96.12 5 GLU B O 1
ATOM 3052 N N . GLY B 1 6 ? 12.164 -39.844 -13.633 1 95.94 6 GLY B N 1
ATOM 3053 C CA . GLY B 1 6 ? 11.648 -39.844 -12.273 1 95.94 6 GLY B CA 1
ATOM 3054 C C . GLY B 1 6 ? 10.188 -40.25 -12.188 1 95.94 6 GLY B C 1
ATOM 3055 O O . GLY B 1 6 ? 9.57 -40.594 -13.195 1 95.94 6 GLY B O 1
ATOM 3056 N N . THR B 1 7 ? 9.688 -40.344 -11.008 1 97.88 7 THR B N 1
ATOM 3057 C CA . THR B 1 7 ? 8.273 -40.625 -10.781 1 97.88 7 THR B CA 1
ATOM 3058 C C . THR B 1 7 ? 7.422 -39.375 -10.938 1 97.88 7 THR B C 1
ATOM 3060 O O . THR B 1 7 ? 7.773 -38.312 -10.43 1 97.88 7 THR B O 1
ATOM 3063 N N . ALA B 1 8 ? 6.312 -39.562 -11.648 1 98.25 8 ALA B N 1
ATOM 3064 C CA . ALA B 1 8 ? 5.414 -38.406 -11.883 1 98.25 8 ALA B CA 1
ATOM 3065 C C . ALA B 1 8 ? 4.285 -38.406 -10.859 1 98.25 8 ALA B C 1
ATOM 3067 O O . ALA B 1 8 ? 3.766 -39.438 -10.469 1 98.25 8 ALA B O 1
ATOM 3068 N N . TYR B 1 9 ? 4.031 -37.25 -10.43 1 98.5 9 TYR B N 1
ATOM 3069 C CA . TYR B 1 9 ? 2.865 -36.969 -9.586 1 98.5 9 TYR B CA 1
ATOM 3070 C C . TYR B 1 9 ? 1.943 -35.969 -10.234 1 98.5 9 TYR B C 1
ATOM 3072 O O . TYR B 1 9 ? 2.396 -34.906 -10.664 1 98.5 9 TYR B O 1
ATOM 3080 N N . GLN B 1 10 ? 0.675 -36.344 -10.312 1 97.88 10 GLN B N 1
ATOM 3081 C CA . GLN B 1 10 ? -0.267 -35.562 -11.094 1 97.88 10 GLN B CA 1
ATOM 3082 C C . GLN B 1 10 ? -1.486 -35.156 -10.266 1 97.88 10 GLN B C 1
ATOM 3084 O O . GLN B 1 10 ? -1.98 -35.969 -9.469 1 97.88 10 GLN B O 1
ATOM 3089 N N . HIS B 1 11 ? -1.889 -33.906 -10.383 1 95.44 11 HIS B N 1
ATOM 3090 C CA . HIS B 1 11 ? -3.16 -33.438 -9.859 1 95.44 11 HIS B CA 1
ATOM 3091 C C . HIS B 1 11 ? -3.682 -32.25 -10.672 1 95.44 11 HIS B C 1
ATOM 3093 O O . HIS B 1 11 ? -2.898 -31.438 -11.164 1 95.44 11 HIS B O 1
ATOM 3099 N N . ARG B 1 12 ? -4.957 -32.188 -10.781 1 93.06 12 ARG B N 1
ATOM 3100 C CA . ARG B 1 12 ? -5.562 -31.125 -11.57 1 93.06 12 ARG B CA 1
ATOM 3101 C C . ARG B 1 12 ? -5.375 -29.766 -10.898 1 93.06 12 ARG B C 1
ATOM 3103 O O . ARG B 1 12 ? -5.285 -28.734 -11.57 1 93.06 12 ARG B O 1
ATOM 3110 N N . LYS B 1 13 ? -5.402 -29.734 -9.602 1 92.19 13 LYS B N 1
ATOM 3111 C CA . LYS B 1 13 ? -5.164 -28.531 -8.82 1 92.19 13 LYS B CA 1
ATOM 3112 C C . LYS B 1 13 ? -3.74 -28.5 -8.266 1 92.19 13 LYS B C 1
ATOM 3114 O O . LYS B 1 13 ? -3.381 -29.312 -7.422 1 92.19 13 LYS B O 1
ATOM 3119 N N . THR B 1 14 ? -2.977 -27.516 -8.734 1 94.31 14 THR B N 1
ATOM 3120 C CA . THR B 1 14 ? -1.572 -27.406 -8.359 1 94.31 14 THR B CA 1
ATOM 3121 C C . THR B 1 14 ? -1.427 -27.281 -6.844 1 94.31 14 THR B C 1
ATOM 3123 O O . THR B 1 14 ? -0.526 -27.875 -6.246 1 94.31 14 THR B O 1
ATOM 3126 N N . LYS B 1 15 ? -2.375 -26.531 -6.25 1 87.56 15 LYS B N 1
ATOM 3127 C CA . LYS B 1 15 ? -2.312 -26.328 -4.809 1 87.56 15 LYS B CA 1
ATOM 3128 C C . LYS B 1 15 ? -2.428 -27.641 -4.055 1 87.56 15 LYS B C 1
ATOM 3130 O O . LYS B 1 15 ? -1.774 -27.844 -3.029 1 87.56 15 LYS B O 1
ATOM 3135 N N . LYS B 1 16 ? -3.193 -28.531 -4.5 1 88.44 16 LYS B N 1
ATOM 3136 C CA . LYS B 1 16 ? -3.369 -29.844 -3.875 1 88.44 16 LYS B CA 1
ATOM 3137 C C . LYS B 1 16 ? -2.166 -30.734 -4.141 1 88.44 16 LYS B C 1
ATOM 3139 O O . LYS B 1 16 ? -1.734 -31.484 -3.256 1 88.44 16 LYS B O 1
ATOM 3144 N N . LEU B 1 17 ? -1.651 -30.641 -5.309 1 95.25 17 LEU B N 1
ATOM 3145 C CA . LEU B 1 17 ? -0.467 -31.422 -5.652 1 95.25 17 LEU B CA 1
ATOM 3146 C C . LEU B 1 17 ? 0.693 -31.094 -4.723 1 95.25 17 LEU B C 1
ATOM 3148 O O . LEU B 1 17 ? 1.397 -31.984 -4.25 1 95.25 17 LEU B O 1
ATOM 3152 N N . LEU B 1 18 ? 0.831 -29.844 -4.434 1 92.31 18 LEU B N 1
ATOM 3153 C CA . LEU B 1 18 ? 1.968 -29.344 -3.666 1 92.31 18 LEU B CA 1
ATOM 3154 C C . LEU B 1 18 ? 1.906 -29.844 -2.223 1 92.31 18 LEU B C 1
ATOM 3156 O O . LEU B 1 18 ? 2.924 -29.859 -1.525 1 92.31 18 LEU B O 1
ATOM 3160 N N . GLU B 1 19 ? 0.771 -30.25 -1.817 1 85.69 19 GLU B N 1
ATOM 3161 C CA . GLU B 1 19 ? 0.62 -30.734 -0.454 1 85.69 19 GLU B CA 1
ATOM 3162 C C . GLU B 1 19 ? 1.296 -32.094 -0.282 1 85.69 19 GLU B C 1
ATOM 3164 O O . GLU B 1 19 ? 1.738 -32.438 0.815 1 85.69 19 GLU B O 1
ATOM 3169 N N . THR B 1 20 ? 1.381 -32.844 -1.368 1 91.25 20 THR B N 1
ATOM 3170 C CA . THR B 1 20 ? 1.85 -34.219 -1.236 1 91.25 20 THR B CA 1
ATOM 3171 C C . THR B 1 20 ? 3.025 -34.5 -2.172 1 91.25 20 THR B C 1
ATOM 3173 O O . THR B 1 20 ? 3.59 -35.594 -2.176 1 91.25 20 THR B O 1
ATOM 3176 N N . LEU B 1 21 ? 3.43 -33.562 -2.832 1 96.5 21 LEU B N 1
ATOM 3177 C CA . LEU B 1 21 ? 4.457 -33.75 -3.855 1 96.5 21 LEU B CA 1
ATOM 3178 C C . LEU B 1 21 ? 5.812 -34.031 -3.223 1 96.5 21 LEU B C 1
ATOM 3180 O O . LEU B 1 21 ? 6.344 -33.219 -2.473 1 96.5 21 LEU B O 1
ATOM 3184 N N . PRO B 1 22 ? 6.406 -35.156 -3.531 1 96.69 22 PRO B N 1
ATOM 3185 C CA . PRO B 1 22 ? 7.742 -35.469 -3 1 96.69 22 PRO B CA 1
ATOM 3186 C C . PRO B 1 22 ? 8.836 -34.594 -3.633 1 96.69 22 PRO B C 1
ATOM 3188 O O . PRO B 1 22 ? 8.68 -34.156 -4.762 1 96.69 22 PRO B O 1
ATOM 3191 N N . GLU B 1 23 ? 9.914 -34.469 -2.9 1 96.19 23 GLU B N 1
ATOM 3192 C CA . GLU B 1 23 ? 11.062 -33.781 -3.461 1 96.19 23 GLU B CA 1
ATOM 3193 C C . GLU B 1 23 ? 11.68 -34.562 -4.617 1 96.19 23 GLU B C 1
ATOM 3195 O O . GLU B 1 23 ? 11.602 -35.781 -4.648 1 96.19 23 GLU B O 1
ATOM 3200 N N . ARG B 1 24 ? 12.219 -33.844 -5.562 1 95.62 24 ARG B N 1
ATOM 3201 C CA . ARG B 1 24 ? 12.977 -34.406 -6.68 1 95.62 24 ARG B CA 1
ATOM 3202 C C . ARG B 1 24 ? 12.117 -35.312 -7.531 1 95.62 24 ARG B C 1
ATOM 3204 O O . ARG B 1 24 ? 12.578 -36.375 -7.969 1 95.62 24 ARG B O 1
ATOM 3211 N N . SER B 1 25 ? 10.875 -35.062 -7.578 1 97.75 25 SER B N 1
ATOM 3212 C CA . SER B 1 25 ? 9.93 -35.75 -8.453 1 97.75 25 SER B CA 1
ATOM 3213 C C . SER B 1 25 ? 9.609 -34.938 -9.688 1 97.75 25 SER B C 1
ATOM 3215 O O . SER B 1 25 ? 10.188 -33.844 -9.883 1 97.75 25 SER B O 1
ATOM 3217 N N . ILE B 1 26 ? 8.812 -35.531 -10.539 1 98.31 26 ILE B N 1
ATOM 3218 C CA . ILE B 1 26 ? 8.312 -34.812 -11.711 1 98.31 26 ILE B CA 1
ATOM 3219 C C . ILE B 1 26 ? 6.859 -34.406 -11.477 1 98.31 26 ILE B C 1
ATOM 3221 O O . ILE B 1 26 ? 6.004 -35.25 -11.211 1 98.31 26 ILE B O 1
ATOM 3225 N N . ALA B 1 27 ? 6.602 -33.094 -11.539 1 98.62 27 ALA B N 1
ATOM 3226 C CA . ALA B 1 27 ? 5.254 -32.594 -11.305 1 98.62 27 ALA B CA 1
ATOM 3227 C C . ALA B 1 27 ? 4.461 -32.5 -12.602 1 98.62 27 ALA B C 1
ATOM 3229 O O . ALA B 1 27 ? 4.922 -31.906 -13.586 1 98.62 27 ALA B O 1
ATOM 3230 N N . VAL B 1 28 ? 3.316 -33.125 -12.641 1 98.5 28 VAL B N 1
ATOM 3231 C CA . VAL B 1 28 ? 2.379 -33 -13.758 1 98.5 28 VAL B CA 1
ATOM 3232 C C . VAL B 1 28 ? 1.17 -32.188 -13.336 1 98.5 28 VAL B C 1
ATOM 3234 O O . VAL B 1 28 ? 0.382 -32.594 -12.492 1 98.5 28 VAL B O 1
ATOM 3237 N N . ILE B 1 29 ? 1.052 -31 -14.023 1 98.06 29 ILE B N 1
ATOM 3238 C CA . ILE B 1 29 ? 0.041 -30.062 -13.562 1 98.06 29 ILE B CA 1
ATOM 3239 C C . ILE B 1 29 ? -0.85 -29.641 -14.727 1 98.06 29 ILE B C 1
ATOM 3241 O O . ILE B 1 29 ? -0.561 -29.969 -15.883 1 98.06 29 ILE B O 1
ATOM 3245 N N . SER B 1 30 ? -2.004 -29.125 -14.406 1 96.94 30 SER B N 1
ATOM 3246 C CA . SER B 1 30 ? -2.902 -28.438 -15.32 1 96.94 30 SER B CA 1
ATOM 3247 C C . SER B 1 30 ? -3.18 -27 -14.852 1 96.94 30 SER B C 1
ATOM 3249 O O . SER B 1 30 ? -4.211 -26.75 -14.219 1 96.94 30 SER B O 1
ATOM 3251 N N . HIS B 1 31 ? -2.23 -26.156 -15.195 1 96.25 31 HIS B N 1
ATOM 3252 C CA . HIS B 1 31 ? -2.221 -24.797 -14.648 1 96.25 31 HIS B CA 1
ATOM 3253 C C . HIS B 1 31 ? -1.855 -23.781 -15.719 1 96.25 31 HIS B C 1
ATOM 3255 O O . HIS B 1 31 ? -0.676 -23.578 -16.016 1 96.25 31 HIS B O 1
ATOM 3261 N N . GLU B 1 32 ? -2.906 -23.188 -16.234 1 94.94 32 GLU B N 1
ATOM 3262 C CA . GLU B 1 32 ? -2.656 -22.156 -17.25 1 94.94 32 GLU B CA 1
ATOM 3263 C C . GLU B 1 32 ? -2.037 -20.906 -16.625 1 94.94 32 GLU B C 1
ATOM 3265 O O . GLU B 1 32 ? -2.521 -20.406 -15.602 1 94.94 32 GLU B O 1
ATOM 3270 N N . ASN B 1 33 ? -0.916 -20.469 -17.25 1 94.75 33 ASN B N 1
ATOM 3271 C CA . ASN B 1 33 ? -0.223 -19.281 -16.781 1 94.75 33 ASN B CA 1
ATOM 3272 C C . ASN B 1 33 ? 0.22 -19.438 -15.32 1 94.75 33 ASN B C 1
ATOM 3274 O O . ASN B 1 33 ? -0.263 -18.719 -14.438 1 94.75 33 ASN B O 1
ATOM 3278 N N . LEU B 1 34 ? 1.178 -20.281 -15.227 1 95.62 34 LEU B N 1
ATOM 3279 C CA . LEU B 1 34 ? 1.691 -20.641 -13.906 1 95.62 34 LEU B CA 1
ATOM 3280 C C . LEU B 1 34 ? 2.062 -19.406 -13.109 1 95.62 34 LEU B C 1
ATOM 3282 O O . LEU B 1 34 ? 2.814 -18.547 -13.586 1 95.62 34 LEU B O 1
ATOM 3286 N N . ASP B 1 35 ? 1.485 -19.281 -11.891 1 93.38 35 ASP B N 1
ATOM 3287 C CA . ASP B 1 35 ? 1.652 -18.062 -11.109 1 93.38 35 ASP B CA 1
ATOM 3288 C C . ASP B 1 35 ? 2.814 -18.188 -10.133 1 93.38 35 ASP B C 1
ATOM 3290 O O . ASP B 1 35 ? 3.439 -19.234 -10.031 1 93.38 35 ASP B O 1
ATOM 3294 N N . SER B 1 36 ? 3.115 -17.062 -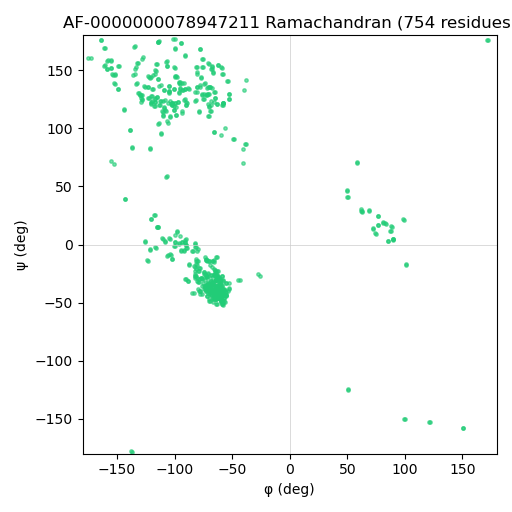9.484 1 94.06 36 SER B N 1
ATOM 3295 C CA 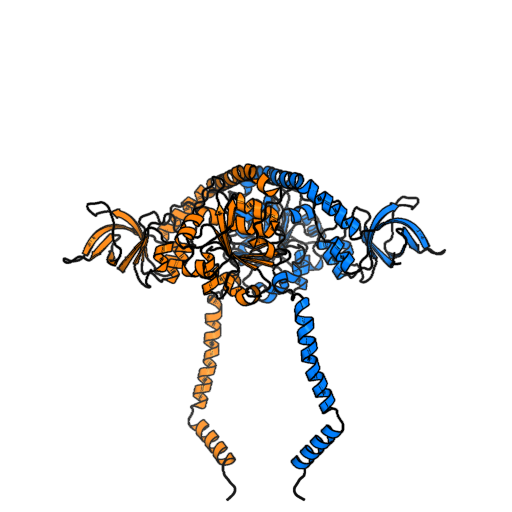. SER B 1 36 ? 4.285 -16.984 -8.617 1 94.06 36 SER B CA 1
ATOM 3296 C C . SER B 1 36 ? 4.148 -17.906 -7.41 1 94.06 36 SER B C 1
ATOM 3298 O O . SER B 1 36 ? 5.137 -18.484 -6.957 1 94.06 36 SER B O 1
ATOM 3300 N N . LEU B 1 37 ? 2.938 -18.047 -6.914 1 91 37 LEU B N 1
ATOM 3301 C CA . LEU B 1 37 ? 2.707 -18.922 -5.762 1 91 37 LEU B CA 1
ATOM 3302 C C . LEU B 1 37 ? 3.016 -20.375 -6.105 1 91 37 LEU B C 1
ATOM 3304 O O . LEU B 1 37 ? 3.672 -21.078 -5.332 1 91 37 LEU B O 1
ATOM 3308 N N . ALA B 1 38 ? 2.516 -20.781 -7.207 1 94.25 38 ALA B N 1
ATOM 3309 C CA . ALA B 1 38 ? 2.783 -22.141 -7.668 1 94.25 38 ALA B CA 1
ATOM 3310 C C . ALA B 1 38 ? 4.273 -22.359 -7.898 1 94.25 38 ALA B C 1
ATOM 3312 O O . ALA B 1 38 ? 4.82 -23.391 -7.527 1 94.25 38 ALA B O 1
ATOM 3313 N N . VAL B 1 39 ? 4.91 -21.406 -8.477 1 96.75 39 VAL B N 1
ATOM 3314 C CA . VAL B 1 39 ? 6.336 -21.484 -8.758 1 96.75 39 VAL B CA 1
ATOM 3315 C C . VAL B 1 39 ? 7.117 -21.609 -7.453 1 96.75 39 VAL B C 1
ATOM 3317 O O . VAL B 1 39 ? 8.016 -22.453 -7.344 1 96.75 39 VAL B O 1
ATOM 3320 N N . GLU B 1 40 ? 6.762 -20.812 -6.508 1 94.31 40 GLU B N 1
ATOM 3321 C CA . GLU B 1 40 ? 7.41 -20.891 -5.203 1 94.31 40 GLU B CA 1
ATOM 3322 C C . GLU B 1 40 ? 7.254 -22.266 -4.586 1 94.31 40 GLU B C 1
ATOM 3324 O O . GLU B 1 40 ? 8.211 -22.812 -4.023 1 94.31 40 GLU B O 1
ATOM 3329 N N . GLY B 1 41 ? 6.102 -22.828 -4.688 1 93.5 41 GLY B N 1
ATOM 3330 C CA . GLY B 1 41 ? 5.855 -24.172 -4.164 1 93.5 41 GLY B CA 1
ATOM 3331 C C . GLY B 1 41 ? 6.668 -25.234 -4.863 1 93.5 41 GLY B C 1
ATOM 3332 O O . GLY B 1 41 ? 7.23 -26.125 -4.215 1 93.5 41 GLY B O 1
ATOM 3333 N N . LEU B 1 42 ? 6.75 -25.109 -6.141 1 97.19 42 LEU B N 1
ATOM 3334 C CA . LEU B 1 42 ? 7.473 -26.094 -6.941 1 97.19 42 LEU B CA 1
ATOM 3335 C C . LEU B 1 42 ? 8.977 -26 -6.695 1 97.19 42 LEU B C 1
ATOM 3337 O O . LEU B 1 42 ? 9.664 -27.016 -6.645 1 97.19 42 LEU B O 1
ATOM 3341 N N . LEU B 1 43 ? 9.453 -24.797 -6.523 1 96.25 43 LEU B N 1
ATOM 3342 C CA . LEU B 1 43 ? 10.852 -24.594 -6.176 1 96.25 43 LEU B CA 1
ATOM 3343 C C . LEU B 1 43 ? 11.18 -25.203 -4.82 1 96.25 43 LEU B C 1
ATOM 3345 O O . LEU B 1 43 ? 12.211 -25.859 -4.66 1 96.25 43 LEU B O 1
ATOM 3349 N N . ALA B 1 44 ? 10.273 -24.984 -3.918 1 93.25 44 ALA B N 1
ATOM 3350 C CA . ALA B 1 44 ? 10.477 -25.484 -2.562 1 93.25 44 ALA B CA 1
ATOM 3351 C C . ALA B 1 44 ? 10.562 -27.016 -2.553 1 93.25 44 ALA B C 1
ATOM 3353 O O . ALA B 1 44 ? 11.281 -27.594 -1.736 1 93.25 44 ALA B O 1
ATOM 3354 N N . ARG B 1 45 ? 9.914 -27.641 -3.5 1 95.81 45 ARG B N 1
ATOM 3355 C CA . ARG B 1 45 ? 9.906 -29.094 -3.586 1 95.81 45 ARG B CA 1
ATOM 3356 C C . ARG B 1 45 ? 11.055 -29.594 -4.449 1 95.81 45 ARG B C 1
ATOM 3358 O O . ARG B 1 45 ? 11.234 -30.812 -4.613 1 95.81 45 ARG B O 1
ATOM 3365 N N . GLN B 1 46 ? 11.797 -28.719 -5.012 1 96.5 46 GLN B N 1
ATOM 3366 C CA . GLN B 1 46 ? 12.953 -29.047 -5.84 1 96.5 46 GLN B CA 1
ATOM 3367 C C . GLN B 1 46 ? 12.594 -30.094 -6.898 1 96.5 46 GLN B C 1
ATOM 3369 O O . GLN B 1 46 ? 13.289 -31.094 -7.039 1 96.5 46 GLN B O 1
ATOM 3374 N N . VAL B 1 47 ? 11.578 -29.906 -7.52 1 98 47 VAL B N 1
ATOM 3375 C CA . VAL B 1 47 ? 11.148 -30.859 -8.523 1 98 47 VAL B CA 1
ATOM 3376 C C . VAL B 1 47 ? 12.188 -30.953 -9.641 1 98 47 VAL B C 1
ATOM 3378 O O . VAL B 1 47 ? 12.914 -29.984 -9.891 1 98 47 VAL B O 1
ATOM 3381 N N . LYS B 1 48 ? 12.211 -32.094 -10.312 1 97.19 48 LYS B N 1
ATOM 3382 C CA . LYS B 1 48 ? 13.141 -32.281 -11.422 1 97.19 48 LYS B CA 1
ATOM 3383 C C . LYS B 1 48 ? 12.633 -31.609 -12.688 1 97.19 48 LYS B C 1
ATOM 3385 O O . LYS B 1 48 ? 13.422 -31.094 -13.484 1 97.19 48 LYS B O 1
ATOM 3390 N N . ALA B 1 49 ? 11.383 -31.719 -12.836 1 98.12 49 ALA B N 1
ATOM 3391 C CA . ALA B 1 49 ? 10.75 -31.156 -14.023 1 98.12 49 ALA B CA 1
ATOM 3392 C C . ALA B 1 49 ? 9.258 -30.922 -13.797 1 98.12 49 ALA B C 1
ATOM 3394 O O . ALA B 1 49 ? 8.672 -31.484 -12.867 1 98.12 49 ALA B O 1
ATOM 3395 N N . ILE B 1 50 ? 8.758 -30.047 -14.586 1 98.44 50 ILE B N 1
ATOM 3396 C CA . ILE B 1 50 ? 7.332 -29.734 -14.586 1 98.44 50 ILE B CA 1
ATOM 3397 C C . ILE B 1 50 ? 6.742 -30.031 -15.969 1 98.44 50 ILE B C 1
ATOM 3399 O O . ILE B 1 50 ? 7.254 -29.562 -16.984 1 98.44 50 ILE B O 1
ATOM 3403 N N . VAL B 1 51 ? 5.762 -30.844 -16 1 98.25 51 VAL B N 1
ATOM 3404 C CA . VAL B 1 51 ? 4.984 -31.109 -17.219 1 98.25 51 VAL B CA 1
ATOM 3405 C C . VAL B 1 51 ? 3.58 -30.531 -17.062 1 98.25 51 VAL B C 1
ATOM 3407 O O . VAL B 1 51 ? 2.805 -30.969 -16.219 1 98.25 51 VAL B O 1
ATOM 3410 N N . ASN B 1 52 ? 3.295 -29.547 -17.875 1 98.31 52 ASN B N 1
ATOM 3411 C CA . ASN B 1 52 ? 2.012 -28.859 -17.797 1 98.31 52 ASN B CA 1
ATOM 3412 C C . ASN B 1 52 ? 1.082 -29.266 -18.938 1 98.31 52 ASN B C 1
ATOM 3414 O O . ASN B 1 52 ? 1.484 -29.266 -20.094 1 98.31 52 ASN B O 1
ATOM 3418 N N . LEU B 1 53 ? -0.096 -29.594 -18.594 1 96.94 53 LEU B N 1
ATOM 3419 C CA . LEU B 1 53 ? -1.092 -29.984 -19.578 1 96.94 53 LEU B CA 1
ATOM 3420 C C . LEU B 1 53 ? -1.713 -28.766 -20.25 1 96.94 53 LEU B C 1
ATOM 3422 O O . LEU B 1 53 ? -2.375 -28.891 -21.281 1 96.94 53 LEU B O 1
ATOM 3426 N N . CYS B 1 54 ? -1.511 -27.578 -19.672 1 95.81 54 CYS B N 1
ATOM 3427 C CA . CYS B 1 54 ? -1.914 -26.281 -20.219 1 95.81 54 CYS B CA 1
ATOM 3428 C C . CYS B 1 54 ? -0.697 -25.438 -20.562 1 95.81 54 CYS B C 1
ATOM 3430 O O . CYS B 1 54 ? 0.441 -25.875 -20.375 1 95.81 54 CYS B O 1
ATOM 3432 N N . SER B 1 55 ? -0.966 -24.281 -21.172 1 96.44 55 SER B N 1
ATOM 3433 C CA . SER B 1 55 ? 0.136 -23.375 -21.438 1 96.44 55 SER B CA 1
ATOM 3434 C C . SER B 1 55 ? 0.703 -22.781 -20.156 1 96.44 55 SER B C 1
ATOM 3436 O O . SER B 1 55 ? -0.001 -22.078 -19.422 1 96.44 55 SER B O 1
ATOM 3438 N N . THR B 1 56 ? 1.991 -23.078 -19.969 1 97.62 56 THR B N 1
ATOM 3439 C CA . THR B 1 56 ? 2.654 -22.594 -18.766 1 97.62 56 THR B CA 1
ATOM 3440 C C . THR B 1 56 ? 2.732 -21.062 -18.781 1 97.62 56 THR B C 1
ATOM 3442 O O . THR B 1 56 ? 2.605 -20.422 -17.734 1 97.62 56 THR B O 1
ATOM 3445 N N . MET B 1 57 ? 3.02 -20.469 -19.906 1 96.75 57 MET B N 1
ATOM 3446 C CA . MET B 1 57 ? 3.027 -19.031 -20.156 1 96.75 57 MET B CA 1
ATOM 3447 C C . MET B 1 57 ? 2.201 -18.688 -21.391 1 96.75 57 MET B C 1
ATOM 3449 O O . MET B 1 57 ? 2.393 -19.281 -22.453 1 96.75 57 MET B O 1
ATOM 3453 N N . ASN B 1 58 ? 1.283 -17.734 -21.234 1 93.31 58 ASN B N 1
ATOM 3454 C CA . ASN B 1 58 ? 0.448 -17.422 -22.391 1 93.31 58 ASN B CA 1
ATOM 3455 C C . ASN B 1 58 ? 0.66 -15.984 -22.859 1 93.31 58 ASN B C 1
ATOM 3457 O O . ASN B 1 58 ? -0.03 -15.516 -23.766 1 93.31 58 ASN B O 1
ATOM 3461 N N . GLY B 1 59 ? 1.514 -15.203 -22.141 1 94.06 59 GLY B N 1
ATOM 3462 C CA . GLY B 1 59 ? 1.886 -13.883 -22.625 1 94.06 59 GLY B CA 1
ATOM 3463 C C . GLY B 1 59 ? 0.939 -12.789 -22.156 1 94.06 59 GLY B C 1
ATOM 3464 O O . GLY B 1 59 ? 0.954 -11.68 -22.688 1 94.06 59 GLY B O 1
ATOM 3465 N N . THR B 1 60 ? 0.134 -13.055 -21.203 1 94.25 60 THR B N 1
ATOM 3466 C CA . THR B 1 60 ? -0.808 -12.07 -20.672 1 94.25 60 THR B CA 1
ATOM 3467 C C . THR B 1 60 ? -0.068 -10.906 -20.016 1 94.25 60 THR B C 1
ATOM 3469 O O . THR B 1 60 ? -0.488 -9.758 -20.141 1 94.25 60 THR B O 1
ATOM 3472 N N . PHE B 1 61 ? 0.921 -11.211 -19.359 1 94.06 61 PHE B N 1
ATOM 3473 C CA . PHE B 1 61 ? 1.781 -10.203 -18.734 1 94.06 61 PHE B CA 1
ATOM 3474 C C . PHE B 1 61 ? 3.221 -10.695 -18.672 1 94.06 61 PHE B C 1
ATOM 3476 O O . PHE B 1 61 ? 3.473 -11.898 -18.672 1 94.06 61 PHE B O 1
ATOM 3483 N N . ARG B 1 62 ? 4.117 -9.758 -18.656 1 94.5 62 ARG B N 1
ATOM 3484 C CA . ARG B 1 62 ? 5.531 -10.094 -18.531 1 94.5 62 ARG B CA 1
ATOM 3485 C C . ARG B 1 62 ? 5.855 -10.586 -17.125 1 94.5 62 ARG B C 1
ATOM 3487 O O . ARG B 1 62 ? 5.391 -10.016 -16.141 1 94.5 62 ARG B O 1
ATOM 3494 N N . HIS B 1 63 ? 6.602 -11.641 -17.062 1 93.25 63 HIS B N 1
ATOM 3495 C CA . HIS B 1 63 ? 7.125 -12.102 -15.781 1 93.25 63 HIS B CA 1
ATOM 3496 C C . HIS B 1 63 ? 8.32 -13.031 -15.977 1 93.25 63 HIS B C 1
ATOM 3498 O O . HIS B 1 63 ? 8.594 -13.461 -17.094 1 93.25 63 HIS B O 1
ATOM 3504 N N . ASP B 1 64 ? 8.977 -13.297 -14.883 1 93.25 64 ASP B N 1
ATOM 3505 C CA . ASP B 1 64 ? 10.172 -14.133 -14.953 1 93.25 64 ASP B CA 1
ATOM 3506 C C . ASP B 1 64 ? 10.016 -15.383 -14.094 1 93.25 64 ASP B C 1
ATOM 3508 O O . ASP B 1 64 ? 11.016 -16 -13.703 1 93.25 64 ASP B O 1
ATOM 3512 N N . PHE B 1 65 ? 8.828 -15.781 -13.797 1 95.75 65 PHE B N 1
ATOM 3513 C CA . PHE B 1 65 ? 8.594 -16.906 -12.891 1 95.75 65 PHE B CA 1
ATOM 3514 C C . PHE B 1 65 ? 9.195 -18.188 -13.453 1 95.75 65 PHE B C 1
ATOM 3516 O O . PHE B 1 65 ? 9.852 -18.938 -12.727 1 95.75 65 PHE B O 1
ATOM 3523 N N . ILE B 1 66 ? 8.992 -18.375 -14.727 1 97.56 66 ILE B N 1
ATOM 3524 C CA . ILE B 1 66 ? 9.445 -19.609 -15.367 1 97.56 66 ILE B CA 1
ATOM 3525 C C . ILE B 1 66 ? 10.961 -19.594 -15.508 1 97.56 66 ILE B C 1
ATOM 3527 O O . ILE B 1 66 ? 11.617 -20.625 -15.367 1 97.56 66 ILE B O 1
ATOM 3531 N N . TYR B 1 67 ? 11.445 -18.438 -15.805 1 96.75 67 TYR B N 1
ATOM 3532 C CA . TYR B 1 67 ? 12.898 -18.297 -15.891 1 96.75 67 TYR B CA 1
ATOM 3533 C C . TYR B 1 67 ? 13.562 -18.672 -14.578 1 96.75 67 TYR B C 1
ATOM 3535 O O . TYR B 1 67 ? 14.641 -19.281 -14.57 1 96.75 67 TYR B O 1
ATOM 3543 N N . GLN B 1 68 ? 13 -18.328 -13.516 1 95.62 68 GLN B N 1
ATOM 3544 C CA . GLN B 1 68 ? 13.508 -18.688 -12.203 1 95.62 68 GLN B CA 1
ATOM 3545 C C . GLN B 1 68 ? 13.617 -20.203 -12.047 1 95.62 68 GLN B C 1
ATOM 3547 O O . GLN B 1 68 ? 14.586 -20.703 -11.484 1 95.62 68 GLN B O 1
ATOM 3552 N N . LEU B 1 69 ? 12.609 -20.891 -12.5 1 97.5 69 LEU B N 1
ATOM 3553 C CA . LEU B 1 69 ? 12.633 -22.344 -12.461 1 97.5 69 LEU B CA 1
ATOM 3554 C C . LEU B 1 69 ? 13.805 -22.891 -13.266 1 97.5 69 LEU B C 1
ATOM 3556 O O . LEU B 1 69 ? 14.531 -23.766 -12.797 1 97.5 69 LEU B O 1
ATOM 3560 N N . LEU B 1 70 ? 14 -22.375 -14.398 1 97.12 70 LEU B N 1
ATOM 3561 C CA . LEU B 1 70 ? 15.07 -22.812 -15.281 1 97.12 70 LEU B CA 1
ATOM 3562 C C . LEU B 1 70 ? 16.438 -22.578 -14.648 1 97.12 70 LEU B C 1
ATOM 3564 O O . LEU B 1 70 ? 17.328 -23.406 -14.766 1 97.12 70 LEU B O 1
ATOM 3568 N N . GLN B 1 71 ? 16.547 -21.469 -13.984 1 95.94 71 GLN B N 1
ATOM 3569 C CA . GLN B 1 71 ? 17.812 -21.125 -13.336 1 95.94 71 GLN B CA 1
ATOM 3570 C C . GLN B 1 71 ? 18.156 -22.109 -12.219 1 95.94 71 GLN B C 1
ATOM 3572 O O . GLN B 1 71 ? 19.328 -22.359 -11.93 1 95.94 71 GLN B O 1
ATOM 3577 N N . GLU B 1 72 ? 17.172 -22.688 -11.68 1 96.06 72 GLU B N 1
ATOM 3578 C CA . GLU B 1 72 ? 17.375 -23.656 -10.609 1 96.06 72 GLU B CA 1
ATOM 3579 C C . GLU B 1 72 ? 17.531 -25.078 -11.164 1 96.06 72 GLU B C 1
ATOM 3581 O O . GLU B 1 72 ? 17.531 -26.047 -10.406 1 96.06 72 GLU B O 1
ATOM 3586 N N . GLY B 1 73 ? 17.547 -25.156 -12.461 1 95.44 73 GLY B N 1
ATOM 3587 C CA . GLY B 1 73 ? 17.781 -26.438 -13.102 1 95.44 73 GLY B CA 1
ATOM 3588 C C . GLY B 1 73 ? 16.516 -27.25 -13.305 1 95.44 73 GLY B C 1
ATOM 3589 O O . GLY B 1 73 ? 16.578 -28.453 -13.578 1 95.44 73 GLY B O 1
ATOM 3590 N N . ILE B 1 74 ? 15.391 -26.703 -13.125 1 97.25 74 ILE B N 1
ATOM 3591 C CA . ILE B 1 74 ? 14.117 -27.391 -13.273 1 97.25 74 ILE B CA 1
ATOM 3592 C C . ILE B 1 74 ? 13.625 -27.25 -14.711 1 97.25 74 ILE B C 1
ATOM 3594 O O . ILE B 1 74 ? 13.43 -26.141 -15.203 1 97.25 74 ILE B O 1
ATOM 3598 N N . GLY B 1 75 ? 13.438 -28.391 -15.398 1 96.44 75 GLY B N 1
ATOM 3599 C CA . GLY B 1 75 ? 12.859 -28.344 -16.734 1 96.44 75 GLY B CA 1
ATOM 3600 C C . GLY B 1 75 ? 11.367 -28.062 -16.734 1 96.44 75 GLY B C 1
ATOM 3601 O O . GLY B 1 75 ? 10.641 -28.547 -15.852 1 96.44 75 GLY B O 1
ATOM 3602 N N . VAL B 1 76 ? 10.945 -27.219 -17.656 1 98.06 76 VAL B N 1
ATOM 3603 C CA . VAL B 1 76 ? 9.531 -26.891 -17.781 1 98.06 76 VAL B CA 1
ATOM 3604 C C . VAL B 1 76 ? 9.031 -27.219 -19.172 1 98.06 76 VAL B C 1
ATOM 3606 O O . VAL B 1 76 ? 9.609 -26.781 -20.172 1 98.06 76 VAL B O 1
ATOM 3609 N N . TYR B 1 77 ? 7.961 -28.016 -19.219 1 97.88 77 TYR B N 1
ATOM 3610 C CA . TYR B 1 77 ? 7.445 -28.516 -20.484 1 97.88 77 TYR B CA 1
ATOM 3611 C C . TYR B 1 77 ? 5.934 -28.344 -20.562 1 97.88 77 TYR B C 1
ATOM 3613 O O . TYR B 1 77 ? 5.227 -28.547 -19.562 1 97.88 77 TYR B O 1
ATOM 3621 N N . ASP B 1 78 ? 5.48 -27.938 -21.719 1 98.06 78 ASP B N 1
ATOM 3622 C CA . ASP B 1 78 ? 4.062 -28.047 -22.047 1 98.06 78 ASP B CA 1
ATOM 3623 C C . ASP B 1 78 ? 3.777 -29.266 -22.906 1 98.06 78 ASP B C 1
ATOM 3625 O O . ASP B 1 78 ? 4.566 -29.609 -23.797 1 98.06 78 ASP B O 1
ATOM 3629 N N . VAL B 1 79 ? 2.637 -29.828 -22.656 1 97.69 79 VAL B N 1
ATOM 3630 C CA . VAL B 1 79 ? 2.209 -30.906 -23.531 1 97.69 79 VAL B CA 1
ATOM 3631 C C . VAL B 1 79 ? 1.648 -30.328 -24.828 1 97.69 79 VAL B C 1
ATOM 3633 O O . VAL B 1 79 ? 0.62 -29.656 -24.828 1 97.69 79 VAL B O 1
ATOM 3636 N N . ALA B 1 80 ? 2.336 -30.625 -25.859 1 96.69 80 ALA B N 1
ATOM 3637 C CA . ALA B 1 80 ? 1.911 -30.125 -27.172 1 96.69 80 ALA B CA 1
ATOM 3638 C C . ALA B 1 80 ? 0.863 -31.047 -27.781 1 96.69 80 ALA B C 1
ATOM 3640 O O . ALA B 1 80 ? -0.083 -30.578 -28.422 1 96.69 80 ALA B O 1
ATOM 3641 N N . GLU B 1 81 ? 1.158 -32.312 -27.594 1 96.25 81 GLU B N 1
ATOM 3642 C CA . GLU B 1 81 ? 0.275 -33.344 -28.188 1 96.25 81 GLU B CA 1
ATOM 3643 C C . GLU B 1 81 ? 0.253 -34.594 -27.344 1 96.25 81 GLU B C 1
ATOM 3645 O O . GLU B 1 81 ? 1.305 -35.094 -26.938 1 96.25 81 GLU B O 1
ATOM 3650 N N . VAL B 1 82 ? -0.971 -35.062 -27.141 1 96.31 82 VAL B N 1
ATOM 3651 C CA . VAL B 1 82 ? -1.121 -36.344 -26.438 1 96.31 82 VAL B CA 1
ATOM 3652 C C . VAL B 1 82 ? -1.194 -37.469 -27.453 1 96.31 82 VAL B C 1
ATOM 3654 O O . VAL B 1 82 ? -1.927 -37.375 -28.438 1 96.31 82 VAL B O 1
ATOM 3657 N N . LEU B 1 83 ? -0.456 -38.5 -27.234 1 94.56 83 LEU B N 1
ATOM 3658 C CA . LEU B 1 83 ? -0.33 -39.594 -28.203 1 94.56 83 LEU B CA 1
ATOM 3659 C C . LEU B 1 83 ? -0.996 -40.844 -27.703 1 94.56 83 LEU B C 1
ATOM 3661 O O . LEU B 1 83 ? -0.938 -41.906 -28.359 1 94.56 83 LEU B O 1
ATOM 3665 N N . THR B 1 84 ? -1.647 -40.781 -26.578 1 91.94 84 THR B N 1
ATOM 3666 C CA . THR B 1 84 ? -2.363 -41.938 -26.078 1 91.94 84 THR B CA 1
ATOM 3667 C C . THR B 1 84 ? -3.664 -42.156 -26.844 1 91.94 84 THR B C 1
ATOM 3669 O O . THR B 1 84 ? -4.242 -41.219 -27.359 1 91.94 84 THR B O 1
ATOM 3672 N N . PRO B 1 85 ? -4.125 -43.406 -26.906 1 89.88 85 PRO B N 1
ATOM 3673 C CA . PRO B 1 85 ? -5.328 -43.688 -27.688 1 89.88 85 PRO B CA 1
ATOM 3674 C C . PRO B 1 85 ? -6.559 -42.938 -27.188 1 89.88 85 PRO B C 1
ATOM 3676 O O . PRO B 1 85 ? -7.402 -42.531 -27.984 1 89.88 85 PRO B O 1
ATOM 3679 N N . ASN B 1 86 ? -6.773 -42.656 -25.875 1 91 86 ASN B N 1
ATOM 3680 C CA . ASN B 1 86 ? -7.941 -41.969 -25.328 1 91 86 ASN B CA 1
ATOM 3681 C C . ASN B 1 86 ? -7.695 -40.469 -25.188 1 91 86 ASN B C 1
ATOM 3683 O O . ASN B 1 86 ? -8.531 -39.75 -24.641 1 91 86 ASN B O 1
ATOM 3687 N N . ASN B 1 87 ? -6.547 -40.125 -25.625 1 91.19 87 ASN B N 1
ATOM 3688 C CA . ASN B 1 87 ? -6.16 -38.719 -25.594 1 91.19 87 ASN B CA 1
ATOM 3689 C C . ASN B 1 87 ? -6.102 -38.188 -24.172 1 91.19 87 ASN B C 1
ATOM 3691 O O . ASN B 1 87 ? -6.469 -37.031 -23.922 1 91.19 87 ASN B O 1
ATOM 3695 N N . GLU B 1 88 ? -5.844 -39.031 -23.266 1 91.56 88 GLU B N 1
ATOM 3696 C CA . GLU B 1 88 ? -5.691 -38.656 -21.859 1 91.56 88 GLU B CA 1
ATOM 3697 C C . GLU B 1 88 ? -4.32 -39.062 -21.312 1 91.56 88 GLU B C 1
ATOM 3699 O O . GLU B 1 88 ? -3.742 -40.062 -21.766 1 91.56 88 GLU B O 1
ATOM 3704 N N . LEU B 1 89 ? -3.852 -38.219 -20.469 1 93.75 89 LEU B N 1
ATOM 3705 C CA . LEU B 1 89 ? -2.572 -38.531 -19.828 1 93.75 89 LEU B CA 1
ATOM 3706 C C . LEU B 1 89 ? -2.748 -38.781 -18.344 1 93.75 89 LEU B C 1
ATOM 3708 O O . LEU B 1 89 ? -3.092 -37.875 -17.578 1 93.75 89 LEU B O 1
ATOM 3712 N N . GLU B 1 90 ? -2.699 -40 -17.953 1 93.12 90 GLU B N 1
ATOM 3713 C CA . GLU B 1 90 ? -2.699 -40.375 -16.547 1 93.12 90 GLU B CA 1
ATOM 3714 C C . GLU B 1 90 ? -1.314 -40.844 -16.109 1 93.12 90 GLU B C 1
ATOM 3716 O O . GLU B 1 90 ? -0.954 -42.031 -16.297 1 93.12 90 GLU B O 1
ATOM 3721 N N . LEU B 1 91 ? -0.656 -40.031 -15.375 1 96 91 LEU B N 1
ATOM 3722 C CA . LEU B 1 91 ? 0.758 -40.281 -15.117 1 96 91 LEU B CA 1
ATOM 3723 C C . LEU B 1 91 ? 1.023 -40.406 -13.625 1 96 91 LEU B C 1
ATOM 3725 O O . LEU B 1 91 ? 2.146 -40.719 -13.211 1 96 91 LEU B O 1
ATOM 3729 N N . ASN B 1 92 ? 0.016 -40.188 -12.805 1 97.06 92 ASN B N 1
ATOM 3730 C CA . ASN B 1 92 ? 0.217 -40.156 -11.359 1 97.06 92 ASN B CA 1
ATOM 3731 C C . ASN B 1 92 ? 0.817 -41.469 -10.836 1 97.06 92 ASN B C 1
ATOM 3733 O O . ASN B 1 92 ? 0.232 -42.531 -11.016 1 97.06 92 ASN B O 1
ATOM 3737 N N . GLY B 1 93 ? 1.958 -41.344 -10.242 1 96.12 93 GLY B N 1
ATOM 3738 C CA . GLY B 1 93 ? 2.609 -42.5 -9.633 1 96.12 93 GLY B CA 1
ATOM 3739 C C . GLY B 1 93 ? 3.441 -43.312 -10.617 1 96.12 93 GLY B C 1
ATOM 3740 O O . GLY B 1 93 ? 4.105 -44.281 -10.234 1 96.12 93 GLY B O 1
ATOM 3741 N N . LYS B 1 94 ? 3.539 -42.906 -11.789 1 96.31 94 LYS B N 1
ATOM 3742 C CA . LYS B 1 94 ? 4.246 -43.688 -12.812 1 96.31 94 LYS B CA 1
ATOM 3743 C C . LYS B 1 94 ? 5.66 -43.125 -13.023 1 96.31 94 LYS B C 1
ATOM 3745 O O . LYS B 1 94 ? 5.918 -41.938 -12.797 1 96.31 94 LYS B O 1
ATOM 3750 N N . LYS B 1 95 ? 6.449 -44.031 -13.422 1 97.06 95 LYS B N 1
ATOM 3751 C CA . LYS B 1 95 ? 7.789 -43.625 -13.828 1 97.06 95 LYS B CA 1
ATOM 3752 C C . LYS B 1 95 ? 7.793 -43.062 -15.25 1 97.06 95 LYS B C 1
ATOM 3754 O O . LYS B 1 95 ? 7.27 -43.719 -16.172 1 97.06 95 LYS B O 1
ATOM 3759 N N . VAL B 1 96 ? 8.414 -41.906 -15.391 1 97.44 96 VAL B N 1
ATOM 3760 C CA . VAL B 1 96 ? 8.383 -41.25 -16.703 1 97.44 96 VAL B CA 1
ATOM 3761 C C . VAL B 1 96 ? 9.781 -40.781 -17.094 1 97.44 96 VAL B C 1
ATOM 3763 O O . VAL B 1 96 ? 10.664 -40.688 -16.234 1 97.44 96 VAL B O 1
ATOM 3766 N N . LEU B 1 97 ? 9.93 -40.656 -18.359 1 96.81 97 LEU B N 1
ATOM 3767 C CA . LEU B 1 97 ? 11.172 -40.188 -18.953 1 96.81 97 LEU B CA 1
ATOM 3768 C C . LEU B 1 97 ? 10.906 -39.062 -19.938 1 96.81 97 LEU B C 1
ATOM 3770 O O . LEU B 1 97 ? 10.016 -39.156 -20.781 1 96.81 97 LEU B O 1
ATOM 3774 N N . LEU B 1 98 ? 11.562 -37.906 -19.672 1 96.88 98 LEU B N 1
ATOM 3775 C CA . LEU B 1 98 ? 11.523 -36.781 -20.594 1 96.88 98 LEU B CA 1
ATOM 3776 C C . LEU B 1 98 ? 12.797 -36.75 -21.453 1 96.88 98 LEU B C 1
ATOM 3778 O O . LEU B 1 98 ? 13.898 -36.625 -20.906 1 96.88 98 LEU B O 1
ATOM 3782 N N . ARG B 1 99 ? 12.625 -36.875 -22.75 1 94.06 99 ARG B N 1
ATOM 3783 C CA . ARG B 1 99 ? 13.758 -36.875 -23.672 1 94.06 99 ARG B CA 1
ATOM 3784 C C . ARG B 1 99 ? 13.352 -36.344 -25.047 1 94.06 99 ARG B C 1
ATOM 3786 O O . ARG B 1 99 ? 12.32 -36.75 -25.594 1 94.06 99 ARG B O 1
ATOM 3793 N N . GLU B 1 100 ? 14.211 -35.5 -25.672 1 86.75 100 GLU B N 1
ATOM 3794 C CA . GLU B 1 100 ? 14.016 -35.031 -27.047 1 86.75 100 GLU B CA 1
ATOM 3795 C C . GLU B 1 100 ? 12.609 -34.469 -27.234 1 86.75 100 GLU B C 1
ATOM 3797 O O . GLU B 1 100 ? 11.906 -34.875 -28.172 1 86.75 100 GLU B O 1
ATOM 3802 N N . ARG B 1 101 ? 12.047 -33.75 -26.359 1 91.44 101 ARG B N 1
ATOM 3803 C CA . ARG B 1 101 ? 10.758 -33.094 -26.438 1 91.44 101 ARG B CA 1
ATOM 3804 C C . ARG B 1 101 ? 9.617 -34.094 -26.438 1 91.44 101 ARG B C 1
ATOM 3806 O O . ARG B 1 101 ? 8.617 -33.906 -27.141 1 91.44 101 ARG B O 1
ATOM 3813 N N . SER B 1 102 ? 9.922 -35.188 -25.797 1 96.62 102 SER B N 1
ATOM 3814 C CA . SER B 1 102 ? 8.898 -36.219 -25.703 1 96.62 102 SER B CA 1
ATOM 3815 C C . SER B 1 102 ? 8.797 -36.75 -24.281 1 96.62 102 SER B C 1
ATOM 3817 O O . SER B 1 102 ? 9.766 -36.719 -23.516 1 96.62 102 SER B O 1
ATOM 3819 N N . LEU B 1 103 ? 7.594 -37.219 -24 1 97.69 103 LEU B N 1
ATOM 3820 C CA . LEU B 1 103 ? 7.312 -37.844 -22.719 1 97.69 103 LEU B CA 1
ATOM 3821 C C . LEU B 1 103 ? 7.086 -39.344 -22.875 1 97.69 103 LEU B C 1
ATOM 3823 O O . LEU B 1 103 ? 6.293 -39.75 -23.719 1 97.69 103 LEU B O 1
ATOM 3827 N N . PHE B 1 104 ? 7.875 -40.062 -22.141 1 97.19 104 PHE B N 1
ATOM 3828 C CA . PHE B 1 104 ? 7.754 -41.531 -22.156 1 97.19 104 PHE B CA 1
ATOM 3829 C C . PHE B 1 104 ? 7.289 -42.062 -20.797 1 97.19 104 PHE B C 1
ATOM 3831 O O . PHE B 1 104 ? 7.633 -41.469 -19.766 1 97.19 104 PHE B O 1
ATOM 3838 N N . VAL B 1 105 ? 6.453 -43.094 -20.812 1 96.62 105 VAL B N 1
ATOM 3839 C CA . VAL B 1 105 ? 6.02 -43.75 -19.594 1 96.62 105 VAL B CA 1
ATOM 3840 C C . VAL B 1 105 ? 6.578 -45.188 -19.562 1 96.62 105 VAL B C 1
ATOM 3842 O O . VAL B 1 105 ? 6.605 -45.844 -20.578 1 96.62 105 VAL B O 1
ATOM 3845 N N . ALA B 1 106 ? 7.039 -45.469 -18.359 1 94.69 106 ALA B N 1
ATOM 3846 C CA . ALA B 1 106 ? 7.574 -46.844 -18.188 1 94.69 106 ALA B CA 1
ATOM 3847 C C . ALA B 1 106 ? 6.469 -47.875 -18.281 1 94.69 106 ALA B C 1
ATOM 3849 O O . ALA B 1 106 ? 5.379 -47.688 -17.734 1 94.69 106 ALA B O 1
ATOM 3850 N N . SER B 1 107 ? 6.758 -48.875 -19 1 88.69 107 SER B N 1
ATOM 3851 C CA . SER B 1 107 ? 5.879 -50.031 -19.141 1 88.69 107 SER B CA 1
ATOM 3852 C C . SER B 1 107 ? 6.664 -51.344 -19.031 1 88.69 107 SER B C 1
ATOM 3854 O O . SER B 1 107 ? 7.879 -51.344 -18.812 1 88.69 107 SER B O 1
ATOM 3856 N N . GLU B 1 108 ? 5.984 -52.469 -18.938 1 87.38 108 GLU B N 1
ATOM 3857 C CA . GLU B 1 108 ? 6.617 -53.781 -18.859 1 87.38 108 GLU B CA 1
ATOM 3858 C C . GLU B 1 108 ? 7.602 -54 -20 1 87.38 108 GLU B C 1
ATOM 3860 O O . GLU B 1 108 ? 8.602 -54.688 -19.844 1 87.38 108 GLU B O 1
ATOM 3865 N N . LYS B 1 109 ? 7.363 -53.469 -21.141 1 89.06 109 LYS B N 1
ATOM 3866 C CA . LYS B 1 109 ? 8.172 -53.719 -22.344 1 89.06 109 LYS B CA 1
ATOM 3867 C C . LYS B 1 109 ? 9.164 -52.562 -22.562 1 89.06 109 LYS B C 1
ATOM 3869 O O . LYS B 1 109 ? 9.773 -52.469 -23.625 1 89.06 109 LYS B O 1
ATOM 3874 N N . GLY B 1 110 ? 9.227 -51.719 -21.625 1 91.06 110 GLY B N 1
ATOM 3875 C CA . GLY B 1 110 ? 10.109 -50.594 -21.766 1 91.06 110 GLY B CA 1
ATOM 3876 C C . GLY B 1 110 ? 9.383 -49.25 -21.656 1 91.06 110 GLY B C 1
ATOM 3877 O O . GLY B 1 110 ? 8.422 -49.125 -20.891 1 91.06 110 GLY B O 1
ATOM 3878 N N . TYR B 1 111 ? 9.93 -48.219 -22.297 1 92.75 111 TYR B N 1
ATOM 3879 C CA . TYR B 1 111 ? 9.312 -46.875 -22.266 1 92.75 111 TYR B CA 1
ATOM 3880 C C . TYR B 1 111 ? 8.453 -46.656 -23.5 1 92.75 111 TYR B C 1
ATOM 3882 O O . TYR B 1 111 ? 8.867 -46.969 -24.625 1 92.75 111 TYR B O 1
ATOM 3890 N N . ARG B 1 112 ? 7.281 -46.219 -23.312 1 94.19 112 ARG B N 1
ATOM 3891 C CA . ARG B 1 112 ? 6.367 -45.875 -24.391 1 94.19 112 ARG B CA 1
ATOM 3892 C C . ARG B 1 112 ? 6.16 -44.375 -24.5 1 94.19 112 ARG B C 1
ATOM 3894 O O . ARG B 1 112 ? 5.902 -43.719 -23.5 1 94.19 112 ARG B O 1
ATOM 3901 N N . LYS B 1 113 ? 6.262 -43.969 -25.75 1 95.31 113 LYS B N 1
ATOM 3902 C CA . LYS B 1 113 ? 6.016 -42.531 -25.969 1 95.31 113 LYS B CA 1
ATOM 3903 C C . LYS B 1 113 ? 4.535 -42.219 -25.812 1 95.31 113 LYS B C 1
ATOM 3905 O O . LYS B 1 113 ? 3.684 -42.812 -26.469 1 95.31 113 LYS B O 1
ATOM 3910 N N . VAL B 1 114 ? 4.293 -41.156 -24.953 1 96.81 114 VAL B N 1
ATOM 3911 C CA . VAL B 1 114 ? 2.881 -40.906 -24.688 1 96.81 114 VAL B CA 1
ATOM 3912 C C . VAL B 1 114 ? 2.521 -39.469 -25.031 1 96.81 114 VAL B C 1
ATOM 3914 O O . VAL B 1 114 ? 1.342 -39.125 -25.125 1 96.81 114 VAL B O 1
ATOM 3917 N N . ALA B 1 115 ? 3.465 -38.594 -25.234 1 97.81 115 ALA B N 1
ATOM 3918 C CA . ALA B 1 115 ? 3.156 -37.188 -25.578 1 97.81 115 ALA B CA 1
ATOM 3919 C C . ALA B 1 115 ? 4.363 -36.5 -26.219 1 97.81 115 ALA B C 1
ATOM 3921 O O . ALA B 1 115 ? 5.504 -36.938 -26.016 1 97.81 115 ALA B O 1
ATOM 3922 N N . ARG B 1 116 ? 4.062 -35.5 -27 1 97.62 116 ARG B N 1
ATOM 3923 C CA . ARG B 1 116 ? 5.059 -34.531 -27.469 1 97.62 116 ARG B CA 1
ATOM 3924 C C . ARG B 1 116 ? 5.082 -33.281 -26.578 1 97.62 116 ARG B C 1
ATOM 3926 O O . ARG B 1 116 ? 4.035 -32.812 -26.141 1 97.62 116 ARG B O 1
ATOM 3933 N N . LEU B 1 117 ? 6.34 -32.812 -26.344 1 97.69 117 LEU B N 1
ATOM 3934 C CA . LEU B 1 117 ? 6.492 -31.734 -25.375 1 97.69 117 LEU B CA 1
ATOM 3935 C C . LEU B 1 117 ? 7.086 -30.5 -26.047 1 97.69 117 LEU B C 1
ATOM 3937 O O . LEU B 1 117 ? 7.797 -30.625 -27.047 1 97.69 117 LEU B O 1
ATOM 3941 N N . GLN B 1 118 ? 6.684 -29.422 -25.609 1 96.94 118 GLN B N 1
ATOM 3942 C CA . GLN B 1 118 ? 7.352 -28.156 -25.891 1 96.94 118 GLN B CA 1
ATOM 3943 C C . GLN B 1 118 ? 8.141 -27.672 -24.688 1 96.94 118 GLN B C 1
ATOM 3945 O O . GLN B 1 118 ? 7.582 -27.484 -23.609 1 96.94 118 GLN B O 1
ATOM 3950 N N . LYS B 1 119 ? 9.375 -27.469 -24.906 1 96.44 119 LYS B N 1
ATOM 3951 C CA . LYS B 1 119 ? 10.258 -27.094 -23.797 1 96.44 119 LYS B CA 1
ATOM 3952 C C . LYS B 1 119 ? 10.383 -25.578 -23.703 1 96.44 119 LYS B C 1
ATOM 3954 O O . LYS B 1 119 ? 10.43 -24.875 -24.719 1 96.44 119 LYS B O 1
ATOM 3959 N N . TYR B 1 120 ? 10.367 -25.109 -22.484 1 97.19 120 TYR B N 1
ATOM 3960 C CA . TYR B 1 120 ? 10.648 -23.703 -22.25 1 97.19 120 TYR B CA 1
ATOM 3961 C C . TYR B 1 120 ? 12.141 -23.453 -22.078 1 97.19 120 TYR B C 1
ATOM 3963 O O . TYR B 1 120 ? 12.836 -24.25 -21.438 1 97.19 120 TYR B O 1
ATOM 3971 N N . ASP B 1 121 ? 12.688 -22.484 -22.703 1 96.31 121 ASP B N 1
ATOM 3972 C CA . ASP B 1 121 ? 14.047 -21.984 -22.516 1 96.31 121 ASP B CA 1
ATOM 3973 C C . ASP B 1 121 ? 14.07 -20.453 -22.5 1 96.31 121 ASP B C 1
ATOM 3975 O O . ASP B 1 121 ? 13.023 -19.812 -22.516 1 96.31 121 ASP B O 1
ATOM 3979 N N . ALA B 1 122 ? 15.219 -19.922 -22.375 1 96.94 122 ALA B N 1
ATOM 3980 C CA . ALA B 1 122 ? 15.352 -18.469 -22.266 1 96.94 122 ALA B CA 1
ATOM 3981 C C . ALA B 1 122 ? 14.766 -17.766 -23.484 1 96.9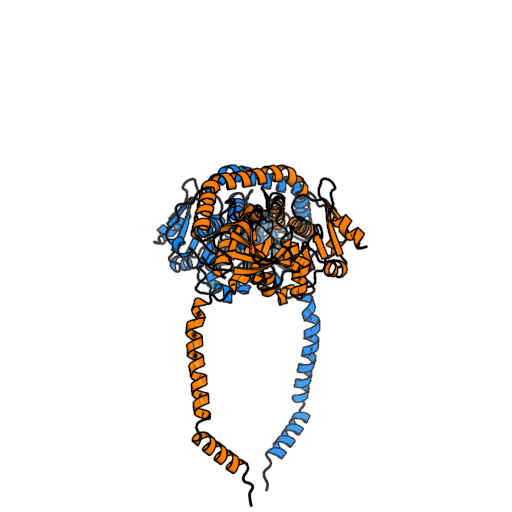4 122 ALA B C 1
ATOM 3983 O O . ALA B 1 122 ? 14.133 -16.719 -23.359 1 96.94 122 ALA B O 1
ATOM 3984 N N . ALA B 1 123 ? 14.953 -18.344 -24.594 1 97.25 123 ALA B N 1
ATOM 3985 C CA . ALA B 1 123 ? 14.5 -17.734 -25.844 1 97.25 123 ALA B CA 1
ATOM 3986 C C . ALA B 1 123 ? 12.977 -17.75 -25.922 1 97.25 123 ALA B C 1
ATOM 3988 O O . ALA B 1 123 ? 12.367 -16.75 -26.328 1 97.25 123 ALA B O 1
ATOM 3989 N N . THR B 1 124 ? 12.414 -18.891 -25.656 1 96.56 124 THR B N 1
ATOM 3990 C CA . THR B 1 124 ? 10.961 -19 -25.672 1 96.56 124 THR B CA 1
ATOM 3991 C C . THR B 1 124 ? 10.328 -18.016 -24.688 1 96.56 124 THR B C 1
ATOM 3993 O O . THR B 1 124 ? 9.328 -17.359 -25 1 96.56 124 THR B O 1
ATOM 3996 N N . ILE B 1 125 ? 10.898 -17.875 -23.531 1 98 125 ILE B N 1
ATOM 3997 C CA . ILE B 1 125 ? 10.398 -16.969 -22.5 1 98 125 ILE B CA 1
ATOM 3998 C C . ILE B 1 125 ? 10.508 -15.523 -22.984 1 98 125 ILE B C 1
ATOM 4000 O O . ILE B 1 125 ? 9.57 -14.734 -22.844 1 98 125 ILE B O 1
ATOM 4004 N N . ALA B 1 126 ? 11.594 -15.195 -23.562 1 97.69 126 ALA B N 1
ATOM 4005 C CA . ALA B 1 126 ? 11.805 -13.852 -24.078 1 97.69 126 ALA B CA 1
ATOM 4006 C C . ALA B 1 126 ? 10.773 -13.5 -25.141 1 97.69 126 ALA B C 1
ATOM 4008 O O . ALA B 1 126 ? 10.273 -12.375 -25.188 1 97.69 126 ALA B O 1
ATOM 4009 N N . GLN B 1 127 ? 10.539 -14.438 -26 1 97.75 127 GLN B N 1
ATOM 4010 C CA . GLN B 1 127 ? 9.57 -14.219 -27.062 1 97.75 127 GLN B CA 1
ATOM 4011 C C . GLN B 1 127 ? 8.172 -13.969 -26.5 1 97.75 127 GLN B C 1
ATOM 4013 O O . GLN B 1 127 ? 7.473 -13.062 -26.953 1 97.75 127 GLN B O 1
ATOM 4018 N N . ILE B 1 128 ? 7.809 -14.758 -25.578 1 97.75 128 ILE B N 1
ATOM 4019 C CA . ILE B 1 128 ? 6.492 -14.617 -24.969 1 97.75 128 ILE B CA 1
ATOM 4020 C C . ILE B 1 128 ? 6.406 -13.273 -24.25 1 97.75 128 ILE B C 1
ATOM 4022 O O . ILE B 1 128 ? 5.395 -12.578 -24.344 1 97.75 128 ILE B O 1
ATOM 4026 N N . ASN B 1 129 ? 7.438 -12.852 -23.562 1 97.56 129 ASN B N 1
ATOM 4027 C CA . ASN B 1 129 ? 7.469 -11.586 -22.844 1 97.56 129 ASN B CA 1
ATOM 4028 C C . ASN B 1 129 ? 7.445 -10.398 -23.797 1 97.56 129 ASN B C 1
ATOM 4030 O O . ASN B 1 129 ? 6.875 -9.352 -23.484 1 97.56 129 ASN B O 1
ATOM 4034 N N . GLN B 1 130 ? 8.062 -10.602 -24.891 1 97.38 130 GLN B N 1
ATOM 4035 C CA . GLN B 1 130 ? 7.996 -9.547 -25.906 1 97.38 130 GLN B CA 1
ATOM 4036 C C . GLN B 1 130 ? 6.562 -9.328 -26.375 1 97.38 130 GLN B C 1
ATOM 4038 O O . GLN B 1 130 ? 6.145 -8.188 -26.594 1 97.38 130 GLN B O 1
ATOM 4043 N N . LYS B 1 131 ? 5.895 -10.375 -26.578 1 96.81 131 LYS B N 1
ATOM 4044 C CA . LYS B 1 131 ? 4.48 -10.273 -26.938 1 96.81 131 LYS B CA 1
ATOM 4045 C C . LYS B 1 131 ? 3.68 -9.594 -25.844 1 96.81 131 LYS B C 1
ATOM 4047 O O . LYS B 1 131 ? 2.826 -8.742 -26.109 1 96.81 131 LYS B O 1
ATOM 4052 N N . ALA B 1 132 ? 3.91 -9.992 -24.609 1 96.56 132 ALA B N 1
ATOM 4053 C CA . ALA B 1 132 ? 3.256 -9.359 -23.469 1 96.56 132 ALA B CA 1
ATOM 4054 C C . ALA B 1 132 ? 3.502 -7.852 -23.453 1 96.56 132 ALA B C 1
ATOM 4056 O O . ALA B 1 132 ? 2.586 -7.066 -23.203 1 96.56 132 ALA B O 1
ATOM 4057 N N . ASP B 1 133 ? 4.727 -7.441 -23.719 1 95.81 133 ASP B N 1
ATOM 4058 C CA . ASP B 1 133 ? 5.094 -6.027 -23.781 1 95.81 133 ASP B CA 1
ATOM 4059 C C . ASP B 1 133 ? 4.32 -5.301 -24.875 1 95.81 133 ASP B C 1
ATOM 4061 O O . ASP B 1 133 ? 3.873 -4.168 -24.672 1 95.81 133 ASP B O 1
ATOM 4065 N N . ALA B 1 134 ? 4.141 -5.914 -25.969 1 96.44 134 ALA B N 1
ATOM 4066 C CA . ALA B 1 134 ? 3.443 -5.324 -27.109 1 96.44 134 ALA B CA 1
ATOM 4067 C C . ALA B 1 134 ? 1.967 -5.102 -26.781 1 96.44 134 ALA B C 1
ATOM 4069 O O . ALA B 1 134 ? 1.364 -4.137 -27.266 1 96.44 134 ALA B O 1
ATOM 4070 N N . ASP B 1 135 ? 1.471 -5.949 -25.984 1 96.62 135 ASP B N 1
ATOM 4071 C CA . ASP B 1 135 ? 0.044 -5.895 -25.688 1 96.62 135 ASP B CA 1
ATOM 4072 C C . ASP B 1 135 ? -0.213 -5.117 -24.391 1 96.62 135 ASP B C 1
ATOM 4074 O O . ASP B 1 135 ? -1.361 -4.973 -23.969 1 96.62 135 ASP B O 1
ATOM 4078 N N . PHE B 1 136 ? 0.793 -4.645 -23.812 1 96.88 136 PHE B N 1
ATOM 4079 C CA . PHE B 1 136 ? 0.698 -4.043 -22.5 1 96.88 136 PHE B CA 1
ATOM 4080 C C . PHE B 1 136 ? -0.26 -2.859 -22.5 1 96.88 136 PHE B C 1
ATOM 4082 O O . PHE B 1 136 ? -1.125 -2.748 -21.625 1 96.88 136 PHE B O 1
ATOM 4089 N N . ALA B 1 137 ? -0.131 -1.95 -23.438 1 97.12 137 ALA B N 1
ATOM 4090 C CA . ALA B 1 137 ? -0.927 -0.726 -23.484 1 97.12 137 ALA B CA 1
ATOM 4091 C C . ALA B 1 137 ? -2.42 -1.042 -23.5 1 97.12 137 ALA B C 1
ATOM 4093 O O . ALA B 1 137 ? -3.182 -0.507 -22.688 1 97.12 137 ALA B O 1
ATOM 4094 N N . GLU B 1 138 ? -2.797 -1.891 -24.328 1 97.31 138 GLU B N 1
ATOM 4095 C CA . GLU B 1 138 ? -4.199 -2.271 -24.453 1 97.31 138 GLU B CA 1
ATOM 4096 C C . GLU B 1 138 ? -4.68 -3.027 -23.219 1 97.31 138 GLU B C 1
ATOM 4098 O O . GLU B 1 138 ? -5.781 -2.781 -22.719 1 97.31 138 GLU B O 1
ATOM 4103 N N . ARG B 1 139 ? -3.879 -3.926 -22.75 1 97.12 139 ARG B N 1
ATOM 4104 C CA . ARG B 1 139 ? -4.246 -4.746 -21.609 1 97.12 139 ARG B CA 1
ATOM 4105 C C . ARG B 1 139 ? -4.395 -3.895 -20.344 1 97.12 139 ARG B C 1
ATOM 4107 O O . ARG B 1 139 ? -5.34 -4.074 -19.578 1 97.12 139 ARG B O 1
ATOM 4114 N N . PHE B 1 140 ? -3.471 -2.969 -20.125 1 97.81 140 PHE B N 1
ATOM 4115 C CA . PHE B 1 140 ? -3.525 -2.104 -18.953 1 97.81 140 PHE B CA 1
ATOM 4116 C C . PHE B 1 140 ? -4.754 -1.202 -19.016 1 97.81 140 PHE B C 1
ATOM 4118 O O . PHE B 1 140 ? -5.441 -1.024 -18 1 97.81 140 PHE B O 1
ATOM 4125 N N . THR B 1 141 ? -5.027 -0.649 -20.156 1 97.81 141 THR B N 1
ATOM 4126 C CA . THR B 1 141 ? -6.199 0.206 -20.328 1 97.81 141 THR B CA 1
ATOM 4127 C C . THR B 1 141 ? -7.484 -0.576 -20.062 1 97.81 141 THR B C 1
ATOM 4129 O O . THR B 1 141 ? -8.383 -0.094 -19.375 1 97.81 141 THR B O 1
ATOM 4132 N N . SER B 1 142 ? -7.531 -1.755 -20.578 1 97.94 142 SER B N 1
ATOM 4133 C CA . SER B 1 142 ? -8.711 -2.594 -20.375 1 97.94 142 SER B CA 1
ATOM 4134 C C . SER B 1 142 ? -8.883 -2.955 -18.906 1 97.94 142 SER B C 1
ATOM 4136 O O . SER B 1 142 ? -10.008 -2.982 -18.391 1 97.94 142 SER B O 1
ATOM 4138 N N . PHE B 1 143 ? -7.828 -3.316 -18.328 1 98.19 143 PHE B N 1
ATOM 4139 C CA . PHE B 1 143 ? -7.852 -3.631 -16.906 1 98.19 143 PHE B CA 1
ATOM 4140 C C . PHE B 1 143 ? -8.367 -2.445 -16.094 1 98.19 143 PHE B C 1
ATOM 4142 O O . PHE B 1 143 ? -9.211 -2.611 -15.211 1 98.19 143 PHE B O 1
ATOM 4149 N N . PHE B 1 144 ? -7.855 -1.25 -16.391 1 98.06 144 PHE B N 1
ATOM 4150 C CA . PHE B 1 144 ? -8.289 -0.022 -15.734 1 98.06 144 PHE B CA 1
ATOM 4151 C C . PHE B 1 144 ? -9.781 0.208 -15.945 1 98.06 144 PHE B C 1
ATOM 4153 O O . PHE B 1 144 ? -10.508 0.493 -14.992 1 98.06 144 PHE B O 1
ATOM 4160 N N . GLU B 1 145 ? -10.203 0.057 -17.125 1 97.44 145 GLU B N 1
ATOM 4161 C CA . GLU B 1 145 ? -11.602 0.302 -17.453 1 97.44 145 GLU B CA 1
ATOM 4162 C C . GLU B 1 145 ? -12.516 -0.695 -16.75 1 97.44 145 GLU B C 1
ATOM 4164 O O . GLU B 1 145 ? -13.578 -0.321 -16.25 1 97.44 145 GLU B O 1
ATOM 4169 N N . ASN B 1 146 ? -12.117 -1.905 -16.766 1 97.75 146 ASN B N 1
ATOM 4170 C CA . ASN B 1 146 ? -12.883 -2.912 -16.047 1 97.75 146 ASN B CA 1
ATOM 4171 C C . ASN B 1 146 ? -12.977 -2.578 -14.555 1 97.75 146 ASN B C 1
ATOM 4173 O O . ASN B 1 146 ? -14.047 -2.672 -13.961 1 97.75 146 ASN B O 1
ATOM 4177 N N . THR B 1 147 ? -11.852 -2.232 -14.008 1 97.69 147 THR B N 1
ATOM 4178 C CA . THR B 1 147 ? -11.805 -1.848 -12.602 1 97.69 147 THR B CA 1
ATOM 4179 C C . THR B 1 147 ? -12.773 -0.701 -12.32 1 97.69 147 THR B C 1
ATOM 4181 O O . THR B 1 147 ? -13.523 -0.739 -11.344 1 97.69 147 THR B O 1
ATOM 4184 N N . TRP B 1 148 ? -12.797 0.172 -13.195 1 94.75 148 TRP B N 1
ATOM 4185 C CA . TRP B 1 148 ? -13.648 1.344 -13.062 1 94.75 148 TRP B CA 1
ATOM 4186 C C . TRP B 1 148 ? -15.125 0.951 -13.125 1 94.75 148 TRP B C 1
ATOM 4188 O O . TRP B 1 148 ? -15.938 1.41 -12.32 1 94.75 148 TRP B O 1
ATOM 4198 N N . ASP B 1 149 ? -15.453 0.223 -14.07 1 95.81 149 ASP B N 1
ATOM 4199 C CA . ASP B 1 149 ? -16.844 -0.168 -14.289 1 95.81 149 ASP B CA 1
ATOM 4200 C C . ASP B 1 149 ? -17.422 -0.868 -13.062 1 95.81 149 ASP B C 1
ATOM 4202 O O . ASP B 1 149 ? -18.547 -0.606 -12.664 1 95.81 149 ASP B O 1
ATOM 4206 N N . TYR B 1 150 ? -16.641 -1.61 -12.5 1 96.12 150 TYR B N 1
ATOM 4207 C CA . TYR B 1 150 ? -17.094 -2.307 -11.305 1 96.12 150 TYR B CA 1
ATOM 4208 C C . TYR B 1 150 ? -17.094 -1.371 -10.102 1 96.12 150 TYR B C 1
ATOM 4210 O O . TYR B 1 150 ? -18.031 -1.386 -9.297 1 96.12 150 TYR B O 1
ATOM 4218 N N . ALA B 1 151 ? -16.094 -0.567 -9.945 1 96.88 151 ALA B N 1
ATOM 4219 C CA . ALA B 1 151 ? -15.969 0.31 -8.789 1 96.88 151 ALA B CA 1
ATOM 4220 C C . ALA B 1 151 ? -17.125 1.31 -8.727 1 96.88 151 ALA B C 1
ATOM 4222 O O . ALA B 1 151 ? -17.594 1.647 -7.637 1 96.88 151 ALA B O 1
ATOM 4223 N N . LYS B 1 152 ? -17.516 1.793 -9.852 1 95.31 152 LYS B N 1
ATOM 4224 C CA . LYS B 1 152 ? -18.609 2.754 -9.914 1 95.31 152 LYS B CA 1
ATOM 4225 C C . LYS B 1 152 ? -19.891 2.168 -9.32 1 95.31 152 LYS B C 1
ATOM 4227 O O . LYS B 1 152 ? -20.672 2.881 -8.68 1 95.31 152 LYS B O 1
ATOM 4232 N N . ASN B 1 153 ? -20.047 0.925 -9.516 1 93.81 153 ASN B N 1
ATOM 4233 C CA . ASN B 1 153 ? -21.25 0.255 -9.016 1 93.81 153 ASN B CA 1
ATOM 4234 C C . ASN B 1 153 ? -21.078 -0.217 -7.578 1 93.81 153 ASN B C 1
ATOM 4236 O O . ASN B 1 153 ? -22.047 -0.46 -6.871 1 93.81 153 ASN B O 1
ATOM 4240 N N . GLU B 1 154 ? -19.875 -0.287 -7.188 1 94.62 154 GLU B N 1
ATOM 4241 C CA . GLU B 1 154 ? -19.578 -0.89 -5.891 1 94.62 154 GLU B CA 1
ATOM 4242 C C . GLU B 1 154 ? -19.297 0.177 -4.836 1 94.62 154 GLU B C 1
ATOM 4244 O O . GLU B 1 154 ? -19.328 -0.108 -3.637 1 94.62 154 GLU B O 1
ATOM 4249 N N . VAL B 1 155 ? -19.094 1.424 -5.195 1 96.81 155 VAL B N 1
ATOM 4250 C CA . VAL B 1 155 ? -18.672 2.492 -4.297 1 96.81 155 VAL B CA 1
ATOM 4251 C C . VAL B 1 155 ? -19.734 2.715 -3.223 1 96.81 155 VAL B C 1
ATOM 4253 O O . VAL B 1 155 ? -19.406 3.053 -2.082 1 96.81 155 VAL B O 1
ATOM 4256 N N . ALA B 1 156 ? -20.969 2.434 -3.459 1 95.12 156 ALA B N 1
ATOM 4257 C CA . ALA B 1 156 ? -22.062 2.633 -2.516 1 95.12 156 ALA B CA 1
ATOM 4258 C C . ALA B 1 156 ? -21.891 1.754 -1.279 1 95.12 156 ALA B C 1
ATOM 4260 O O . ALA B 1 156 ? -22.281 2.141 -0.175 1 95.12 156 ALA B O 1
ATOM 4261 N N . TYR B 1 157 ? -21.266 0.588 -1.431 1 93.94 157 TYR B N 1
ATOM 4262 C CA . TYR B 1 157 ? -21.031 -0.329 -0.319 1 93.94 157 TYR B CA 1
ATOM 4263 C C . TYR B 1 157 ? -20.047 0.261 0.683 1 93.94 157 TYR B C 1
ATOM 4265 O O . TYR B 1 157 ? -19.969 -0.198 1.824 1 93.94 157 TYR B O 1
ATOM 4273 N N . PHE B 1 158 ? -19.359 1.305 0.311 1 96.75 158 PHE B N 1
ATOM 4274 C CA . PHE B 1 158 ? -18.297 1.857 1.141 1 96.75 158 PHE B CA 1
ATOM 4275 C C . PHE B 1 158 ? -18.75 3.143 1.821 1 96.75 158 PHE B C 1
ATOM 4277 O O . PHE B 1 158 ? -17.953 3.812 2.49 1 96.75 158 PHE B O 1
ATOM 4284 N N . THR B 1 159 ? -20.016 3.527 1.689 1 95.94 159 THR B N 1
ATOM 4285 C CA . THR B 1 159 ? -20.453 4.844 2.141 1 95.94 159 THR B CA 1
ATOM 4286 C C . THR B 1 159 ? -21.219 4.734 3.459 1 95.94 159 THR B C 1
ATOM 4288 O O . THR B 1 159 ? -21.516 5.75 4.094 1 95.94 159 THR B O 1
ATOM 4291 N N . GLU B 1 160 ? -21.5 3.539 3.865 1 93.5 160 GLU B N 1
ATOM 4292 C CA . GLU B 1 160 ? -22.219 3.324 5.125 1 93.5 160 GLU B CA 1
ATOM 4293 C C . GLU B 1 160 ? -21.578 2.195 5.93 1 93.5 160 GLU B C 1
ATOM 4295 O O . GLU B 1 160 ? -21.078 1.224 5.359 1 93.5 160 GLU B O 1
ATOM 4300 N N . LYS B 1 161 ? -21.656 2.398 7.188 1 93.38 161 LYS B N 1
ATOM 4301 C CA . LYS B 1 161 ? -21.141 1.348 8.07 1 93.38 161 LYS B CA 1
ATOM 4302 C C . LYS B 1 161 ? -21.969 0.07 7.926 1 93.38 161 LYS B C 1
ATOM 4304 O O . LYS B 1 161 ? -23.188 0.093 8.062 1 93.38 161 LYS B O 1
ATOM 4309 N N . PRO B 1 162 ? -21.25 -1.008 7.648 1 95.38 162 PRO B N 1
ATOM 4310 C CA . PRO B 1 162 ? -21.984 -2.275 7.559 1 95.38 162 PRO B CA 1
ATOM 4311 C C . PRO B 1 162 ? -22.328 -2.859 8.93 1 95.38 162 PRO B C 1
ATOM 4313 O O . PRO B 1 162 ? -21.891 -2.336 9.953 1 95.38 162 PRO B O 1
ATOM 4316 N N . MET B 1 163 ? -23.219 -3.871 8.812 1 94.88 163 MET B N 1
ATOM 4317 C CA . MET B 1 163 ? -23.375 -4.672 10.023 1 94.88 163 MET B CA 1
ATOM 4318 C C . MET B 1 163 ? -22.125 -5.484 10.312 1 94.88 163 MET B C 1
ATOM 4320 O O . MET B 1 163 ? -21.797 -6.41 9.57 1 94.88 163 MET B O 1
ATOM 4324 N N . ILE B 1 164 ? -21.516 -5.184 11.359 1 96.75 164 ILE B N 1
ATOM 4325 C CA . ILE B 1 164 ? -20.25 -5.812 11.703 1 96.75 164 ILE B CA 1
ATOM 4326 C C . ILE B 1 164 ? -20.516 -7.172 12.352 1 96.75 164 ILE B C 1
ATOM 4328 O O . ILE B 1 164 ? -21.219 -7.258 13.359 1 96.75 164 ILE B O 1
ATOM 4332 N N . PRO B 1 165 ? -19.891 -8.211 11.727 1 97.25 165 PRO B N 1
ATOM 4333 C CA . PRO B 1 165 ? -19.984 -9.508 12.406 1 97.25 165 PRO B CA 1
ATOM 4334 C C . PRO B 1 165 ? -19.391 -9.484 13.805 1 97.25 165 PRO B C 1
ATOM 4336 O O . PRO B 1 165 ? -18.406 -8.789 14.047 1 97.25 165 PRO B O 1
ATOM 4339 N N . ASP B 1 166 ? -19.875 -10.344 14.695 1 96.31 166 ASP B N 1
ATOM 4340 C CA . ASP B 1 166 ? -19.484 -10.352 16.094 1 96.31 166 ASP B CA 1
ATOM 4341 C C . ASP B 1 166 ? -18 -10.633 16.25 1 96.31 166 ASP B C 1
ATOM 4343 O O . ASP B 1 166 ? -17.328 -10.047 17.109 1 96.31 166 ASP B O 1
ATOM 4347 N N . LEU B 1 167 ? -17.516 -11.445 15.469 1 96.62 167 LEU B N 1
ATOM 4348 C CA . LEU B 1 167 ? -16.125 -11.859 15.633 1 96.62 167 LEU B CA 1
ATOM 4349 C C . LEU B 1 167 ? -15.188 -10.688 15.375 1 96.62 167 LEU B C 1
ATOM 4351 O O . LEU B 1 167 ? -14.016 -10.734 15.766 1 96.62 167 LEU B O 1
ATOM 4355 N N . PHE B 1 168 ? -15.656 -9.578 14.766 1 97.56 168 PHE B N 1
ATOM 4356 C CA . PHE B 1 168 ? -14.797 -8.445 14.453 1 97.56 168 PHE B CA 1
ATOM 4357 C C . PHE B 1 168 ? -14.852 -7.402 15.562 1 97.56 168 PHE B C 1
ATOM 4359 O O . PHE B 1 168 ? -14.086 -6.43 15.547 1 97.56 168 PHE B O 1
ATOM 4366 N N . ASN B 1 169 ? -15.648 -7.527 16.547 1 96.38 169 ASN B N 1
ATOM 4367 C CA . ASN B 1 169 ? -15.742 -6.578 17.656 1 96.38 169 ASN B CA 1
ATOM 4368 C C . ASN B 1 169 ? -14.406 -6.441 18.375 1 96.38 169 ASN B C 1
ATOM 4370 O O . ASN B 1 169 ? -14.094 -5.379 18.922 1 96.38 169 ASN B O 1
ATOM 4374 N N . VAL B 1 170 ? -13.633 -7.465 18.312 1 96.12 170 VAL B N 1
ATOM 4375 C CA . VAL B 1 170 ? -12.359 -7.496 19.016 1 96.12 170 VAL B CA 1
ATOM 4376 C C . VAL B 1 170 ? -11.359 -6.562 18.344 1 96.12 170 VAL B C 1
ATOM 4378 O O . VAL B 1 170 ? -10.344 -6.191 18.922 1 96.12 170 VAL B O 1
ATOM 4381 N N . CYS B 1 171 ? -11.641 -6.102 17.172 1 97.19 171 CYS B N 1
ATOM 4382 C CA . CYS B 1 171 ? -10.703 -5.305 16.391 1 97.19 171 CYS B CA 1
ATOM 4383 C C . CYS B 1 171 ? -10.742 -3.84 16.812 1 97.19 171 CYS B C 1
ATOM 4385 O O . CYS B 1 171 ? -9.828 -3.072 16.516 1 97.19 171 CYS B O 1
ATOM 4387 N N . LYS B 1 172 ? -11.805 -3.418 17.484 1 96.81 172 LYS B N 1
ATOM 4388 C CA . LYS B 1 172 ? -11.984 -2.012 17.844 1 96.81 172 LYS B CA 1
ATOM 4389 C C . LYS B 1 172 ? -10.828 -1.502 18.688 1 96.81 172 LYS B C 1
ATOM 4391 O O . LYS B 1 172 ? -10.523 -2.062 19.734 1 96.81 172 LYS B O 1
ATOM 4396 N N . GLY B 1 173 ? -10.172 -0.45 18.156 1 95.44 173 GLY B N 1
ATOM 4397 C CA . GLY B 1 173 ? -9.102 0.198 18.891 1 95.44 173 GLY B CA 1
ATOM 4398 C C . GLY B 1 173 ? -7.82 -0.612 18.922 1 95.44 173 GLY B C 1
ATOM 4399 O O . GLY B 1 173 ? -6.895 -0.288 19.672 1 95.44 173 GLY B O 1
ATOM 4400 N N . ARG B 1 174 ? -7.758 -1.688 18.125 1 96.88 174 ARG B N 1
ATOM 4401 C CA . ARG B 1 174 ? -6.598 -2.574 18.156 1 96.88 174 ARG B CA 1
ATOM 4402 C C . ARG B 1 174 ? -5.855 -2.553 16.812 1 96.88 174 ARG B C 1
ATOM 4404 O O . ARG B 1 174 ? -6.395 -2.096 15.805 1 96.88 174 ARG B O 1
ATOM 4411 N N . GLN B 1 175 ? -4.617 -2.883 16.953 1 97.62 175 GLN B N 1
ATOM 4412 C CA . GLN B 1 175 ? -3.871 -3.162 15.727 1 97.62 175 GLN B CA 1
ATOM 4413 C C . GLN B 1 175 ? -4.223 -4.539 15.172 1 97.62 175 GLN B C 1
ATOM 4415 O O . GLN B 1 175 ? -4.484 -5.473 15.93 1 97.62 175 GLN B O 1
ATOM 4420 N N . VAL B 1 176 ? -4.262 -4.621 13.898 1 98.44 176 VAL B N 1
ATOM 4421 C CA . VAL B 1 176 ? -4.715 -5.844 13.242 1 98.44 176 VAL B CA 1
ATOM 4422 C C . VAL B 1 176 ? -3.713 -6.262 12.172 1 98.44 176 VAL B C 1
ATOM 4424 O O . VAL B 1 176 ? -3.275 -5.438 11.367 1 98.44 176 VAL B O 1
ATOM 4427 N N . LEU B 1 177 ? -3.303 -7.52 12.242 1 98.5 177 LEU B N 1
ATOM 4428 C CA . LEU B 1 177 ? -2.52 -8.148 11.188 1 98.5 177 LEU B CA 1
ATOM 4429 C C . LEU B 1 177 ? -3.414 -8.953 10.25 1 98.5 177 LEU B C 1
ATOM 4431 O O . LEU B 1 177 ? -4.18 -9.805 10.703 1 98.5 177 LEU B O 1
ATOM 4435 N N . ILE B 1 178 ? -3.383 -8.633 8.984 1 98.81 178 ILE B N 1
ATOM 4436 C CA . ILE B 1 178 ? -4.098 -9.391 7.961 1 98.81 178 ILE B CA 1
ATOM 4437 C C . ILE B 1 178 ? -3.098 -10.078 7.031 1 98.81 178 ILE B C 1
ATOM 4439 O O . ILE B 1 178 ? -2.295 -9.414 6.371 1 98.81 178 ILE B O 1
ATOM 4443 N N . VAL B 1 179 ? -3.182 -11.391 6.984 1 98.62 179 VAL B N 1
ATOM 4444 C CA . VAL B 1 179 ? -2.225 -12.172 6.207 1 98.62 179 VAL B CA 1
ATOM 4445 C C . VAL B 1 179 ? -2.951 -12.922 5.094 1 98.62 179 VAL B C 1
ATOM 4447 O O . VAL B 1 179 ? -3.918 -13.648 5.352 1 98.62 179 VAL B O 1
ATOM 4450 N N . ALA B 1 180 ? -2.525 -12.656 3.91 1 97.94 180 ALA B N 1
ATOM 4451 C CA . ALA B 1 180 ? -2.979 -13.414 2.744 1 97.94 180 ALA B CA 1
ATOM 4452 C C . ALA B 1 180 ? -1.833 -14.203 2.125 1 97.94 180 ALA B C 1
ATOM 4454 O O . ALA B 1 180 ? -0.697 -14.141 2.6 1 97.94 180 ALA B O 1
ATOM 4455 N N . ARG B 1 181 ? -2.191 -15 1.14 1 94.31 181 ARG B N 1
ATOM 4456 C CA . ARG B 1 181 ? -1.238 -15.984 0.645 1 94.31 181 ARG B CA 1
ATOM 4457 C C . ARG B 1 181 ? -0.698 -15.586 -0.725 1 94.31 181 ARG B C 1
ATOM 4459 O O . ARG B 1 181 ? -0.769 -16.375 -1.677 1 94.31 181 ARG B O 1
ATOM 4466 N N . TYR B 1 182 ? -0.105 -14.445 -0.805 1 93.44 182 TYR B N 1
ATOM 4467 C CA . TYR B 1 182 ? 0.654 -14.102 -2.004 1 93.44 182 TYR B CA 1
ATOM 4468 C C . TYR B 1 182 ? 2.111 -14.523 -1.865 1 93.44 182 TYR B C 1
ATOM 4470 O O . TYR B 1 182 ? 2.574 -14.828 -0.762 1 93.44 182 TYR B O 1
ATOM 4478 N N . ALA B 1 183 ? 2.795 -14.594 -3.008 1 90.56 183 ALA B N 1
ATOM 4479 C CA . ALA B 1 183 ? 4.168 -15.086 -3.053 1 90.56 183 ALA B CA 1
ATOM 4480 C C . ALA B 1 183 ? 5.051 -14.344 -2.053 1 90.56 183 ALA B C 1
ATOM 4482 O O . ALA B 1 183 ? 4.969 -13.117 -1.931 1 90.56 183 ALA B O 1
ATOM 4483 N N . GLY B 1 184 ? 5.77 -15.117 -1.254 1 93.94 184 GLY B N 1
ATOM 4484 C CA . GLY B 1 184 ? 6.758 -14.562 -0.341 1 93.94 184 GLY B CA 1
ATOM 4485 C C . GLY B 1 184 ? 6.184 -14.211 1.018 1 93.94 184 GLY B C 1
ATOM 4486 O O . GLY B 1 184 ? 6.902 -13.734 1.897 1 93.94 184 GLY B O 1
ATOM 4487 N N . PHE B 1 185 ? 4.93 -14.5 1.269 1 96.38 185 PHE B N 1
ATOM 4488 C CA . PHE B 1 185 ? 4.297 -13.992 2.477 1 96.38 185 PHE B CA 1
ATOM 4489 C C . PHE B 1 185 ? 4.918 -14.617 3.721 1 96.38 185 PHE B C 1
ATOM 4491 O O . PHE B 1 185 ? 5.031 -13.961 4.758 1 96.38 185 PHE B O 1
ATOM 4498 N N . GLU B 1 186 ? 5.344 -15.922 3.623 1 95.31 186 GLU B N 1
ATOM 4499 C CA . GLU B 1 186 ? 5.941 -16.547 4.797 1 95.31 186 GLU B CA 1
ATOM 4500 C C . GLU B 1 186 ? 7.277 -15.906 5.148 1 95.31 186 GLU B C 1
ATOM 4502 O O . GLU B 1 186 ? 7.594 -15.727 6.328 1 95.31 186 GLU B O 1
ATOM 4507 N N . GLN B 1 187 ? 8.031 -15.586 4.141 1 95.06 187 GLN B N 1
ATOM 4508 C CA . GLN B 1 187 ? 9.281 -14.875 4.367 1 95.06 187 GLN B CA 1
ATOM 4509 C C . GLN B 1 187 ? 9.031 -13.492 4.969 1 95.06 187 GLN B C 1
ATOM 4511 O O . GLN B 1 187 ? 9.773 -13.047 5.848 1 95.06 187 GLN B O 1
ATOM 4516 N N . ASP B 1 188 ? 8.031 -12.836 4.492 1 96.5 188 ASP B N 1
ATOM 4517 C CA . ASP B 1 188 ? 7.66 -11.531 5.023 1 96.5 188 ASP B CA 1
ATOM 4518 C C . ASP B 1 188 ? 7.281 -11.625 6.5 1 96.5 188 ASP B C 1
ATOM 4520 O O . ASP B 1 188 ? 7.688 -10.789 7.309 1 96.5 188 ASP B O 1
ATOM 4524 N N . LEU B 1 189 ? 6.539 -12.656 6.828 1 96.5 189 LEU B N 1
ATOM 4525 C CA . LEU B 1 189 ? 6.125 -12.867 8.211 1 96.5 189 LEU B CA 1
ATOM 4526 C C . LEU B 1 189 ? 7.336 -13.086 9.109 1 96.5 189 LEU B C 1
ATOM 4528 O O . LEU B 1 189 ? 7.363 -12.609 10.25 1 96.5 189 LEU B O 1
ATOM 4532 N N . ALA B 1 190 ? 8.234 -13.75 8.594 1 94.44 190 ALA B N 1
ATOM 4533 C CA . ALA B 1 190 ? 9.422 -14.094 9.375 1 94.44 190 ALA B CA 1
ATOM 4534 C C . ALA B 1 190 ? 10.195 -12.844 9.781 1 94.44 190 ALA B C 1
ATOM 4536 O O . ALA B 1 190 ? 10.805 -12.805 10.852 1 94.44 190 ALA B O 1
ATOM 4537 N N . VAL B 1 191 ? 10.164 -11.812 8.984 1 92 191 VAL B N 1
ATOM 4538 C CA . VAL B 1 191 ? 10.898 -10.578 9.234 1 92 191 VAL B CA 1
ATOM 4539 C C . VAL B 1 191 ? 10.391 -9.914 10.516 1 92 191 VAL B C 1
ATOM 4541 O O . VAL B 1 191 ? 11.18 -9.391 11.305 1 92 191 VAL B O 1
ATOM 4544 N N . PHE B 1 192 ? 9.055 -9.977 10.75 1 90.62 192 PHE B N 1
ATOM 4545 C CA . PHE B 1 192 ? 8.469 -9.281 11.883 1 90.62 192 PHE B CA 1
ATOM 4546 C C . PHE B 1 192 ? 7.816 -10.273 12.844 1 90.62 192 PHE B C 1
ATOM 4548 O O . PHE B 1 192 ? 6.879 -9.922 13.562 1 90.62 192 PHE B O 1
ATOM 4555 N N . LYS B 1 193 ? 8.305 -11.445 12.797 1 91.25 193 LYS B N 1
ATOM 4556 C CA . LYS B 1 193 ? 7.652 -12.5 13.57 1 91.25 193 LYS B CA 1
ATOM 4557 C C . LYS B 1 193 ? 7.539 -12.109 15.039 1 91.25 193 LYS B C 1
ATOM 4559 O O . LYS B 1 193 ? 6.465 -12.227 15.633 1 91.25 193 LYS B O 1
ATOM 4564 N N . LYS B 1 194 ? 8.555 -11.562 15.602 1 90.56 194 LYS B N 1
ATOM 4565 C CA . LYS B 1 194 ? 8.57 -11.211 17.016 1 90.56 194 LYS B CA 1
ATOM 4566 C C . LYS B 1 194 ? 7.551 -10.117 17.328 1 90.56 194 LYS B C 1
ATOM 4568 O O . LYS B 1 194 ? 6.75 -10.258 18.25 1 90.56 194 LYS B O 1
ATOM 4573 N N . GLU B 1 195 ? 7.504 -9.086 16.531 1 91 195 GLU B N 1
ATOM 4574 C CA . GLU B 1 195 ? 6.617 -7.953 16.766 1 91 195 GLU B CA 1
ATOM 4575 C C . GLU B 1 195 ? 5.164 -8.32 16.484 1 91 195 GLU B C 1
ATOM 4577 O O . GLU B 1 195 ? 4.254 -7.887 17.188 1 91 195 GLU B O 1
ATOM 4582 N N . LEU B 1 196 ? 5.016 -9.156 15.508 1 89.62 196 LEU B N 1
ATOM 4583 C CA . LEU B 1 196 ? 3.67 -9.5 15.062 1 89.62 196 LEU B CA 1
ATOM 4584 C C . LEU B 1 196 ? 3.055 -10.562 15.969 1 89.62 196 LEU B C 1
ATOM 4586 O O . LEU B 1 196 ? 1.842 -10.789 15.938 1 89.62 196 LEU B O 1
ATOM 4590 N N . SER B 1 197 ? 3.893 -11.172 16.766 1 89.44 197 SER B N 1
ATOM 4591 C CA . SER B 1 197 ? 3.414 -12.219 17.672 1 89.44 197 SER B CA 1
ATOM 4592 C C . SER B 1 197 ? 2.85 -11.633 18.953 1 89.44 197 SER B C 1
ATOM 4594 O O . SER B 1 197 ? 2.266 -12.352 19.766 1 89.44 197 SER B O 1
ATOM 4596 N N . LYS B 1 198 ? 2.988 -10.383 19.062 1 90.19 198 LYS B N 1
ATOM 4597 C CA . LYS B 1 198 ? 2.477 -9.727 20.266 1 90.19 198 LYS B CA 1
ATOM 4598 C C . LYS B 1 198 ? 0.982 -9.984 20.438 1 90.19 198 LYS B C 1
ATOM 4600 O O . LYS B 1 198 ? 0.234 -9.992 19.453 1 90.19 198 LYS B O 1
ATOM 4605 N N . ARG B 1 199 ? 0.53 -10.086 21.641 1 83.19 199 ARG B N 1
ATOM 4606 C CA . ARG B 1 199 ? -0.828 -10.508 21.969 1 83.19 199 ARG B CA 1
ATOM 4607 C C . ARG B 1 199 ? -1.833 -9.406 21.672 1 83.19 199 ARG B C 1
ATOM 4609 O O . ARG B 1 199 ? -3.002 -9.68 21.391 1 83.19 199 ARG B O 1
ATOM 4616 N N . ASN B 1 200 ? -1.37 -8.305 21.703 1 89.62 200 ASN B N 1
ATOM 4617 C CA . ASN B 1 200 ? -2.299 -7.188 21.531 1 89.62 200 ASN B CA 1
ATOM 4618 C C . ASN B 1 200 ? -2.611 -6.938 20.062 1 89.62 200 ASN B C 1
ATOM 4620 O O . ASN B 1 200 ? -3.467 -6.113 19.734 1 89.62 200 ASN B O 1
ATOM 4624 N N . ILE B 1 201 ? -2.01 -7.684 19.203 1 96.5 201 ILE B N 1
ATOM 4625 C CA . ILE B 1 201 ? -2.295 -7.574 17.781 1 96.5 201 ILE B CA 1
ATOM 4626 C C . ILE B 1 201 ? -3.26 -8.68 17.359 1 96.5 201 ILE B C 1
ATOM 4628 O O . ILE B 1 201 ? -2.998 -9.859 17.594 1 96.5 201 ILE B O 1
ATOM 4632 N N . ILE B 1 202 ? -4.395 -8.281 16.812 1 98.12 202 ILE B N 1
ATOM 4633 C CA . ILE B 1 202 ? -5.348 -9.266 16.312 1 98.12 202 ILE B CA 1
ATOM 4634 C C . ILE B 1 202 ? -4.848 -9.828 14.977 1 98.12 202 ILE B C 1
ATOM 4636 O O . ILE B 1 202 ? -4.477 -9.07 14.078 1 98.12 202 ILE B O 1
ATOM 4640 N N . LYS B 1 203 ? -4.812 -11.141 14.875 1 98.5 203 LYS B N 1
ATOM 4641 C CA . LYS B 1 203 ? -4.273 -11.797 13.688 1 98.5 203 LYS B CA 1
ATOM 4642 C C . LYS B 1 203 ? -5.379 -12.453 12.867 1 98.5 203 LYS B C 1
ATOM 4644 O O . LYS B 1 203 ? -6.043 -13.375 13.336 1 98.5 203 LYS B O 1
ATOM 4649 N N . ILE B 1 204 ? -5.539 -11.961 11.633 1 98.75 204 ILE B N 1
ATOM 4650 C CA . ILE B 1 204 ? -6.543 -12.477 10.703 1 98.75 204 ILE B CA 1
ATOM 4651 C C . ILE B 1 204 ? -5.852 -13.188 9.547 1 98.75 204 ILE B C 1
ATOM 4653 O O . ILE B 1 204 ? -5.016 -12.602 8.859 1 98.75 204 ILE B O 1
ATOM 4657 N N . ALA B 1 205 ? -6.164 -14.422 9.32 1 98.81 205 ALA B N 1
ATOM 4658 C CA . ALA B 1 205 ? -5.668 -15.172 8.172 1 98.81 205 ALA B CA 1
ATOM 4659 C C . ALA B 1 205 ? -6.723 -15.25 7.074 1 98.81 205 ALA B C 1
ATOM 4661 O O . ALA B 1 205 ? -7.898 -15.508 7.348 1 98.81 205 ALA B O 1
ATOM 4662 N N . VAL B 1 206 ? -6.281 -14.992 5.887 1 98.38 206 VAL B N 1
ATOM 4663 C CA . VAL B 1 206 ? -7.164 -15.148 4.734 1 98.38 206 VAL B CA 1
ATOM 4664 C C . VAL B 1 206 ? -6.906 -16.484 4.059 1 98.38 206 VAL B C 1
ATOM 4666 O O . VAL B 1 206 ? -5.844 -16.703 3.471 1 98.38 206 VAL B O 1
ATOM 4669 N N . ASP B 1 207 ? -7.805 -17.328 4.141 1 95.19 207 ASP B N 1
ATOM 4670 C CA . ASP B 1 207 ? -7.797 -18.641 3.512 1 95.19 207 ASP B CA 1
ATOM 4671 C C . ASP B 1 207 ? -6.504 -19.391 3.82 1 95.19 207 ASP B C 1
ATOM 4673 O O . ASP B 1 207 ? -6.141 -19.562 4.984 1 95.19 207 ASP B O 1
ATOM 4677 N N . GLY B 1 208 ? -5.832 -19.797 2.799 1 93.69 208 GLY B N 1
ATOM 4678 C CA . GLY B 1 208 ? -4.684 -20.688 2.928 1 93.69 208 GLY B CA 1
ATOM 4679 C C . GLY B 1 208 ? -3.533 -20.062 3.695 1 93.69 208 GLY B C 1
ATOM 4680 O O . GLY B 1 208 ? -2.627 -20.766 4.145 1 93.69 208 GLY B O 1
ATOM 4681 N N . ALA B 1 209 ? -3.58 -18.797 3.951 1 97.19 209 ALA B N 1
ATOM 4682 C CA . ALA B 1 209 ? -2.529 -18.156 4.73 1 97.19 209 ALA B CA 1
ATOM 4683 C C . ALA B 1 209 ? -2.512 -18.672 6.164 1 97.19 209 ALA B C 1
ATOM 4685 O O . ALA B 1 209 ? -1.484 -18.609 6.844 1 97.19 209 ALA B O 1
ATOM 4686 N N . ALA B 1 210 ? -3.613 -19.203 6.559 1 98 210 ALA B N 1
ATOM 4687 C CA . ALA B 1 210 ? -3.727 -19.719 7.918 1 98 210 ALA B CA 1
ATOM 4688 C C . ALA B 1 210 ? -2.703 -20.828 8.164 1 98 210 ALA B C 1
ATOM 4690 O O . ALA B 1 210 ? -2.004 -20.812 9.18 1 98 210 ALA B O 1
ATOM 4691 N N . ASP B 1 211 ? -2.607 -21.719 7.242 1 95.56 211 ASP B N 1
ATOM 4692 C CA . ASP B 1 211 ? -1.654 -22.812 7.383 1 95.56 211 ASP B CA 1
ATOM 4693 C C . ASP B 1 211 ? -0.222 -22.281 7.461 1 95.56 211 ASP B C 1
ATOM 4695 O O . ASP B 1 211 ? 0.576 -22.766 8.266 1 95.56 211 ASP B O 1
ATOM 4699 N N . GLY B 1 212 ? 0.087 -21.328 6.602 1 94.5 212 GLY B N 1
ATOM 4700 C CA . GLY B 1 212 ? 1.415 -20.734 6.609 1 94.5 212 GLY B CA 1
ATOM 4701 C C . GLY B 1 212 ? 1.744 -20.016 7.906 1 94.5 212 GLY B C 1
ATOM 4702 O O . GLY B 1 212 ? 2.869 -20.109 8.398 1 94.5 212 GLY B O 1
ATOM 4703 N N . MET B 1 213 ? 0.778 -19.328 8.438 1 97.31 213 MET B N 1
ATOM 4704 C CA . MET B 1 213 ? 0.963 -18.641 9.711 1 97.31 213 MET B CA 1
ATOM 4705 C C . MET B 1 213 ? 1.271 -19.625 10.828 1 97.31 213 MET B C 1
ATOM 4707 O O . MET B 1 213 ? 2.191 -19.406 11.617 1 97.31 213 MET B O 1
ATOM 4711 N N . ILE B 1 214 ? 0.561 -20.672 10.805 1 95.94 214 ILE B N 1
ATOM 4712 C CA . ILE B 1 214 ? 0.771 -21.703 11.828 1 95.94 214 ILE B CA 1
ATOM 4713 C C . ILE B 1 214 ? 2.176 -22.281 11.688 1 95.94 214 ILE B C 1
ATOM 4715 O O . ILE B 1 214 ? 2.877 -22.469 12.688 1 95.94 214 ILE B O 1
ATOM 4719 N N . ARG B 1 215 ? 2.588 -22.5 10.461 1 92.38 215 ARG B N 1
ATOM 4720 C CA . ARG B 1 215 ? 3.926 -23.016 10.219 1 92.38 215 ARG B CA 1
ATOM 4721 C C . ARG B 1 215 ? 4.996 -22.062 10.734 1 92.38 215 ARG B C 1
ATOM 4723 O O . ARG B 1 215 ? 6.07 -22.5 11.156 1 92.38 215 ARG B O 1
ATOM 4730 N N . GLN B 1 216 ? 4.695 -20.812 10.758 1 92.5 216 GLN B N 1
ATOM 4731 C CA . GLN B 1 216 ? 5.637 -19.797 11.227 1 92.5 216 GLN B CA 1
ATOM 4732 C C . GLN B 1 216 ? 5.492 -19.562 12.734 1 92.5 216 GLN B C 1
ATOM 4734 O O . GLN B 1 216 ? 6.133 -18.672 13.289 1 92.5 216 GLN B O 1
ATOM 4739 N N . GLY B 1 217 ? 4.602 -20.266 13.32 1 92.38 217 GLY B N 1
ATOM 4740 C CA . GLY B 1 217 ? 4.402 -20.141 14.758 1 92.38 217 GLY B CA 1
ATOM 4741 C C . GLY B 1 217 ? 3.51 -18.969 15.133 1 92.38 217 GLY B C 1
ATOM 4742 O O . GLY B 1 217 ? 3.57 -18.469 16.25 1 92.38 217 GLY B O 1
ATOM 4743 N N . LEU B 1 218 ? 2.771 -18.484 14.219 1 95.25 218 LEU B N 1
ATOM 4744 C CA . LEU B 1 218 ? 1.823 -17.391 14.43 1 95.25 218 LEU B CA 1
ATOM 4745 C C . LEU B 1 218 ? 0.387 -17.891 14.289 1 95.25 218 LEU B C 1
ATOM 4747 O O . LEU B 1 218 ? -0.174 -17.859 13.195 1 95.25 218 LEU B O 1
ATOM 4751 N N . LYS B 1 219 ? -0.205 -18.203 15.32 1 95.44 219 LYS B N 1
ATOM 4752 C CA . LYS B 1 219 ? -1.575 -18.703 15.25 1 95.44 219 LYS B CA 1
ATOM 4753 C C . LYS B 1 219 ? -2.561 -17.578 14.984 1 95.44 219 LYS B C 1
ATOM 4755 O O . LYS B 1 219 ? -2.625 -16.609 15.742 1 95.44 219 LYS B O 1
ATOM 4760 N N . PRO B 1 220 ? -3.342 -17.688 13.977 1 97.75 220 PRO B N 1
ATOM 4761 C CA . PRO B 1 220 ? -4.355 -16.656 13.742 1 97.75 220 PRO B CA 1
ATOM 4762 C C . PRO B 1 220 ? -5.457 -16.656 14.797 1 97.75 220 PRO B C 1
ATOM 4764 O O . PRO B 1 220 ? -5.766 -17.688 15.375 1 97.75 220 PRO B O 1
ATOM 4767 N N . ASP B 1 221 ? -6.023 -15.469 15.008 1 97.81 221 ASP B N 1
ATOM 4768 C CA . ASP B 1 221 ? -7.199 -15.336 15.867 1 97.81 221 ASP B CA 1
ATOM 4769 C C . ASP B 1 221 ? -8.477 -15.688 15.109 1 97.81 221 ASP B C 1
ATOM 4771 O O . ASP B 1 221 ? -9.461 -16.141 15.703 1 97.81 221 ASP B O 1
ATOM 4775 N N . MET B 1 222 ? -8.484 -15.516 13.828 1 98.19 222 MET B N 1
ATOM 4776 C CA . MET B 1 222 ? -9.641 -15.828 12.992 1 98.19 222 MET B CA 1
ATOM 4777 C C . MET B 1 222 ? -9.219 -16.109 11.555 1 98.19 222 MET B C 1
ATOM 4779 O O . MET B 1 222 ? -8.133 -15.711 11.133 1 98.19 222 MET B O 1
ATOM 4783 N N . ILE B 1 223 ? -10.062 -16.812 10.836 1 98.5 223 ILE B N 1
ATOM 4784 C CA . ILE B 1 223 ? -9.883 -17.109 9.422 1 98.5 223 ILE B CA 1
ATOM 4785 C C . ILE B 1 223 ? -11.047 -16.516 8.617 1 98.5 223 ILE B C 1
ATOM 4787 O O . ILE B 1 223 ? -12.203 -16.609 9.031 1 98.5 223 ILE B O 1
ATOM 4791 N N . ILE B 1 224 ? -10.664 -15.867 7.52 1 98.19 224 ILE B N 1
ATOM 4792 C CA . ILE B 1 224 ? -11.664 -15.32 6.605 1 98.19 224 ILE B CA 1
ATOM 4793 C C . ILE B 1 224 ? -11.453 -15.898 5.207 1 98.19 224 ILE B C 1
ATOM 4795 O O . ILE B 1 224 ? -10.32 -16.047 4.75 1 98.19 224 ILE B O 1
ATOM 4799 N N . GLY B 1 225 ? -12.492 -16.297 4.551 1 96.5 225 GLY B N 1
ATOM 4800 C CA . GLY B 1 225 ? -12.383 -16.719 3.164 1 96.5 225 GLY B CA 1
ATOM 4801 C C . GLY B 1 225 ? -13.406 -17.766 2.781 1 96.5 225 GLY B C 1
ATOM 4802 O O . GLY B 1 225 ? -14.508 -17.812 3.342 1 96.5 225 GLY B O 1
ATOM 4803 N N . ASP B 1 226 ? -13.141 -18.516 1.756 1 92.44 226 ASP B N 1
ATOM 4804 C CA . ASP B 1 226 ? -14.023 -19.609 1.35 1 92.44 226 ASP B CA 1
ATOM 4805 C C . ASP B 1 226 ? -13.5 -20.953 1.847 1 92.44 226 ASP B C 1
ATOM 4807 O O . ASP B 1 226 ? -14.086 -22 1.552 1 92.44 226 ASP B O 1
ATOM 4811 N N . MET B 1 227 ? -12.43 -21.047 2.5 1 92.88 227 MET B N 1
ATOM 4812 C CA . MET B 1 227 ? -11.914 -22.172 3.283 1 92.88 227 MET B CA 1
ATOM 4813 C C . MET B 1 227 ? -11.438 -23.297 2.373 1 92.88 227 MET B C 1
ATOM 4815 O O . MET B 1 227 ? -11.133 -24.391 2.846 1 92.88 227 MET B O 1
ATOM 4819 N N . ASP B 1 228 ? -11.281 -23.016 1.118 1 87.56 228 ASP B N 1
ATOM 4820 C CA . ASP B 1 228 ? -10.992 -24.109 0.197 1 87.56 228 ASP B CA 1
ATOM 4821 C C . ASP B 1 228 ? -9.508 -24.469 0.223 1 87.56 228 ASP B C 1
ATOM 4823 O O . ASP B 1 228 ? -9.125 -25.578 -0.162 1 87.56 228 ASP B O 1
ATOM 4827 N N . SER B 1 229 ? -8.695 -23.594 0.741 1 88.88 229 SER B N 1
ATOM 4828 C CA . SER B 1 229 ? -7.258 -23.828 0.706 1 88.88 229 SER B CA 1
ATOM 4829 C C . SER B 1 229 ? -6.691 -23.984 2.113 1 88.88 229 SER B C 1
ATOM 4831 O O . SER B 1 229 ? -5.477 -23.875 2.312 1 88.88 229 SER B O 1
ATOM 4833 N N . VAL B 1 230 ? -7.562 -24.188 3.041 1 94.25 230 VAL B N 1
ATOM 4834 C CA . VAL B 1 230 ? -7.133 -24.359 4.426 1 94.25 230 VAL B CA 1
ATOM 4835 C C . VAL B 1 230 ? -7.219 -25.828 4.82 1 94.25 230 VAL B C 1
ATOM 4837 O O . VAL B 1 230 ? -8.195 -26.516 4.488 1 94.25 230 VAL B O 1
ATOM 4840 N N . THR B 1 231 ? -6.207 -26.312 5.492 1 93.5 231 THR B N 1
ATOM 4841 C CA . THR B 1 231 ? -6.234 -27.703 5.941 1 93.5 231 THR B CA 1
ATOM 4842 C C . THR B 1 231 ? -7.309 -27.906 7.004 1 93.5 231 THR B C 1
ATOM 4844 O O . THR B 1 231 ? -7.672 -26.969 7.715 1 93.5 231 THR B O 1
ATOM 4847 N N . GLU B 1 232 ? -7.797 -29.172 7.07 1 95.06 232 GLU B N 1
ATOM 4848 C CA . GLU B 1 232 ? -8.797 -29.5 8.086 1 95.06 232 GLU B CA 1
ATOM 4849 C C . GLU B 1 232 ? -8.25 -29.25 9.492 1 95.06 232 GLU B C 1
ATOM 4851 O O . GLU B 1 232 ? -8.969 -28.75 10.359 1 95.06 232 GLU B O 1
ATOM 4856 N N . GLN B 1 233 ? -7.066 -29.609 9.703 1 95.88 233 GLN B N 1
ATOM 4857 C CA . GLN B 1 233 ? -6.434 -29.438 11.008 1 95.88 233 GLN B CA 1
ATOM 4858 C C . GLN B 1 233 ? -6.453 -27.969 11.43 1 95.88 233 GLN B C 1
ATOM 4860 O O . GLN B 1 233 ? -6.793 -27.656 12.57 1 95.88 233 GLN B O 1
ATOM 4865 N N . THR B 1 234 ? -6.148 -27.125 10.539 1 96.94 234 THR B N 1
ATOM 4866 C CA . THR B 1 234 ? -6.117 -25.688 10.805 1 96.94 234 THR B CA 1
ATOM 4867 C C . THR B 1 234 ? -7.523 -25.141 11.047 1 96.94 234 THR B C 1
ATOM 4869 O O . THR B 1 234 ? -7.742 -24.344 11.945 1 96.94 234 THR B O 1
ATOM 4872 N N . LEU B 1 235 ? -8.477 -25.594 10.305 1 97.25 235 LEU B N 1
ATOM 4873 C CA . LEU B 1 235 ? -9.859 -25.156 10.453 1 97.25 235 LEU B CA 1
ATOM 4874 C C . LEU B 1 235 ? -10.398 -25.531 11.836 1 97.25 235 LEU B C 1
ATOM 4876 O O . LEU B 1 235 ? -11.172 -24.766 12.422 1 97.25 235 LEU B O 1
ATOM 4880 N N . ARG B 1 236 ? -9.969 -26.625 12.305 1 97 236 ARG B N 1
ATOM 4881 C CA . ARG B 1 236 ? -10.43 -27.094 13.609 1 97 236 ARG B CA 1
ATOM 4882 C C . ARG B 1 236 ? -9.727 -26.328 14.734 1 97 236 ARG B C 1
ATOM 4884 O O . ARG B 1 236 ? -10.312 -26.094 15.797 1 97 236 ARG B O 1
ATOM 4891 N N . ALA B 1 237 ? -8.562 -25.906 14.445 1 96.5 237 ALA B N 1
ATOM 4892 C CA . ALA B 1 237 ? -7.734 -25.281 15.461 1 96.5 237 ALA B CA 1
ATOM 4893 C C . ALA B 1 237 ? -8.148 -23.828 15.68 1 96.5 237 ALA B C 1
ATOM 4895 O O . ALA B 1 237 ? -7.883 -23.234 16.734 1 96.5 237 ALA B O 1
ATOM 4896 N N . ILE B 1 238 ? -8.766 -23.172 14.773 1 97.25 238 ILE B N 1
ATOM 4897 C CA . ILE B 1 238 ? -9.141 -21.766 14.852 1 97.25 238 ILE B CA 1
ATOM 4898 C C . ILE B 1 238 ? -10.656 -21.641 14.992 1 97.25 238 ILE B C 1
ATOM 4900 O O . ILE B 1 238 ? -11.391 -21.875 14.031 1 97.25 238 ILE B O 1
ATOM 4904 N N . PRO B 1 239 ? -11.109 -21.219 16.078 1 94.06 239 PRO B N 1
ATOM 4905 C CA . PRO B 1 239 ? -12.555 -21.25 16.359 1 94.06 239 PRO B CA 1
ATOM 4906 C C . PRO B 1 239 ? -13.312 -20.141 15.633 1 94.06 239 PRO B C 1
ATOM 4908 O O . PRO B 1 239 ? -14.508 -20.281 15.359 1 94.06 239 PRO B O 1
ATOM 4911 N N . LYS B 1 240 ? -12.742 -19.031 15.367 1 97.69 240 LYS B N 1
ATOM 4912 C CA . LYS B 1 240 ? -13.438 -17.922 14.719 1 97.69 240 LYS B CA 1
ATOM 4913 C C . LYS B 1 240 ? -13.234 -17.953 13.203 1 97.69 240 LYS B C 1
ATOM 4915 O O . LYS B 1 240 ? -12.109 -17.812 12.719 1 97.69 240 LYS B O 1
ATOM 4920 N N . ARG B 1 241 ? -14.336 -18.172 12.516 1 97.94 241 ARG B N 1
ATOM 4921 C CA . ARG B 1 241 ? -14.305 -18.312 11.062 1 97.94 241 ARG B CA 1
ATOM 4922 C C . ARG B 1 241 ? -15.375 -17.438 10.414 1 97.94 241 ARG B C 1
ATOM 4924 O O . ARG B 1 241 ? -16.516 -17.422 10.867 1 97.94 241 ARG B O 1
ATOM 4931 N N . LEU B 1 242 ? -14.977 -16.656 9.422 1 97.88 242 LEU B N 1
ATOM 4932 C CA . LEU B 1 242 ? -15.914 -15.875 8.633 1 97.88 242 LEU B CA 1
ATOM 4933 C C . LEU B 1 242 ? -15.883 -16.297 7.164 1 97.88 242 LEU B C 1
ATOM 4935 O O . LEU B 1 242 ? -14.852 -16.188 6.5 1 97.88 242 LEU B O 1
ATOM 4939 N N . VAL B 1 243 ? -17.016 -16.75 6.684 1 97.12 243 VAL B N 1
ATOM 4940 C CA . VAL B 1 243 ? -17.125 -17.188 5.293 1 97.12 243 VAL B CA 1
ATOM 4941 C C . VAL B 1 243 ? -17.516 -16 4.414 1 97.12 243 VAL B C 1
ATOM 4943 O O . VAL B 1 243 ? -18.531 -15.336 4.68 1 97.12 243 VAL B O 1
ATOM 4946 N N . HIS B 1 244 ? -16.672 -15.711 3.445 1 95.06 244 HIS B N 1
ATOM 4947 C CA . HIS B 1 244 ? -16.969 -14.703 2.438 1 95.06 244 HIS B CA 1
ATOM 4948 C C . HIS B 1 244 ? -18.078 -15.172 1.501 1 95.06 244 HIS B C 1
ATOM 4950 O O . HIS B 1 244 ? -17.891 -16.094 0.707 1 95.06 244 HIS B O 1
ATOM 4956 N N . GLN B 1 245 ? -19.219 -14.516 1.632 1 91.69 245 GLN B N 1
ATOM 4957 C CA . GLN B 1 245 ? -20.359 -14.797 0.775 1 91.69 245 GLN B CA 1
ATOM 4958 C C . GLN B 1 245 ? -20.406 -13.844 -0.415 1 91.69 245 GLN B C 1
ATOM 4960 O O . GLN B 1 245 ? -20.266 -12.633 -0.25 1 91.69 245 GLN B O 1
ATOM 4965 N N . TYR B 1 246 ? -20.656 -14.508 -1.553 1 84.75 246 TYR B N 1
ATOM 4966 C CA . TYR B 1 246 ? -20.812 -13.656 -2.727 1 84.75 246 TYR B CA 1
ATOM 4967 C C . TYR B 1 246 ? -22.172 -12.969 -2.721 1 84.75 246 TYR B C 1
ATOM 4969 O O . TYR B 1 246 ? -23.109 -13.438 -2.066 1 84.75 246 TYR B O 1
ATOM 4977 N N . ILE B 1 247 ? -22.219 -11.891 -3.492 1 81.69 247 ILE B N 1
ATOM 4978 C CA . ILE B 1 247 ? -23.422 -11.078 -3.488 1 81.69 247 ILE B CA 1
ATOM 4979 C C . ILE B 1 247 ? -24.594 -11.891 -4.047 1 81.69 247 ILE B C 1
ATOM 4981 O O . ILE B 1 247 ? -25.75 -11.695 -3.643 1 81.69 247 ILE B O 1
ATOM 4985 N N . ASN B 1 248 ? -24.266 -12.844 -4.836 1 82.81 248 ASN B N 1
ATOM 4986 C CA . ASN B 1 248 ? -25.328 -13.664 -5.406 1 82.81 248 ASN B CA 1
ATOM 4987 C C . ASN B 1 248 ? -25.781 -14.758 -4.441 1 82.81 248 ASN B C 1
ATOM 4989 O O . ASN B 1 248 ? -26.641 -15.57 -4.773 1 82.81 248 ASN B O 1
ATOM 4993 N N . GLY B 1 249 ? -25.203 -14.797 -3.268 1 80 249 GLY B N 1
ATOM 4994 C CA . GLY B 1 249 ? -25.656 -15.711 -2.232 1 80 249 GLY B CA 1
ATOM 4995 C C . GLY B 1 249 ? -24.781 -16.938 -2.107 1 80 249 GLY B C 1
ATOM 4996 O O . GLY B 1 249 ? -24.875 -17.688 -1.122 1 80 249 GLY B O 1
ATOM 4997 N N . GLY B 1 250 ? -24 -17.203 -3.092 1 82.94 250 GLY B N 1
ATOM 4998 C CA . GLY B 1 250 ? -23.125 -18.344 -3.023 1 82.94 250 GLY B CA 1
ATOM 4999 C C . GLY B 1 250 ? -22.062 -18.234 -1.941 1 82.94 250 GLY B C 1
ATOM 5000 O O . GLY B 1 250 ? -21.484 -17.156 -1.754 1 82.94 250 GLY B O 1
ATOM 5001 N N . ALA B 1 251 ? -21.984 -19.375 -1.142 1 84.81 251 ALA B N 1
ATOM 5002 C CA . ALA B 1 251 ? -20.969 -19.453 -0.093 1 84.81 251 ALA B CA 1
ATOM 5003 C C . ALA B 1 251 ? -20.312 -20.828 -0.062 1 84.81 251 ALA B C 1
ATOM 5005 O O . ALA B 1 251 ? -20.609 -21.641 0.805 1 84.81 251 ALA B O 1
ATOM 5006 N N . PRO B 1 252 ? -19.359 -20.984 -0.89 1 82.69 252 PRO B N 1
ATOM 5007 C CA . PRO B 1 252 ? -18.734 -22.297 -0.994 1 82.69 252 PRO B CA 1
ATOM 5008 C C . PRO B 1 252 ? -18.109 -22.766 0.318 1 82.69 252 PRO B C 1
ATOM 5010 O O . PRO B 1 252 ? -18.125 -23.953 0.637 1 82.69 252 PRO B O 1
ATOM 5013 N N . GLY B 1 253 ? -17.672 -21.891 1.061 1 89.81 253 GLY B N 1
ATOM 5014 C CA . GLY B 1 253 ? -17 -22.219 2.309 1 89.81 253 GLY B CA 1
ATOM 5015 C C . GLY B 1 253 ? -17.922 -22.828 3.344 1 89.81 253 GLY B C 1
ATOM 5016 O O . GLY B 1 253 ? -17.484 -23.609 4.18 1 89.81 253 GLY B O 1
ATOM 5017 N N . ILE B 1 254 ? -19.203 -22.5 3.244 1 92.31 254 ILE B N 1
ATOM 5018 C CA . ILE B 1 254 ? -20.172 -22.969 4.234 1 92.31 254 ILE B CA 1
ATOM 5019 C C . ILE B 1 254 ? -20.375 -24.469 4.09 1 92.31 254 ILE B C 1
ATOM 5021 O O . ILE B 1 254 ? -20.453 -25.203 5.086 1 92.31 254 ILE B O 1
ATOM 5025 N N . LYS B 1 255 ? -20.453 -24.922 2.912 1 91.62 255 LYS B N 1
ATOM 5026 C CA . LYS B 1 255 ? -20.641 -26.344 2.66 1 91.62 255 LYS B CA 1
ATOM 5027 C C . LYS B 1 255 ? -19.484 -27.172 3.221 1 91.62 255 LYS B C 1
ATOM 5029 O O . LYS B 1 255 ? -19.703 -28.219 3.838 1 91.62 255 LYS B O 1
ATOM 5034 N N . ARG B 1 256 ? -18.359 -26.672 2.975 1 93.12 256 ARG B N 1
ATOM 5035 C CA . ARG B 1 256 ? -17.188 -27.375 3.469 1 93.12 256 ARG B CA 1
ATOM 5036 C C . ARG B 1 256 ? -17.172 -27.406 4.996 1 93.12 256 ARG B C 1
ATOM 5038 O O . ARG B 1 256 ? -16.906 -28.453 5.594 1 93.12 256 ARG B O 1
ATOM 5045 N N . LEU B 1 257 ? -17.438 -26.359 5.613 1 95.94 257 LEU B N 1
ATOM 5046 C CA . LEU B 1 257 ? -17.422 -26.266 7.066 1 95.94 257 LEU B CA 1
ATOM 5047 C C . LEU B 1 257 ? -18.516 -27.141 7.68 1 95.94 257 LEU B C 1
ATOM 5049 O O . LEU B 1 257 ? -18.281 -27.812 8.68 1 95.94 257 LEU B O 1
ATOM 5053 N N . GLN B 1 258 ? -19.641 -27.141 7.059 1 95 258 GLN B N 1
ATOM 5054 C CA . GLN B 1 258 ? -20.734 -27.984 7.531 1 95 258 GLN B CA 1
ATOM 5055 C C . GLN B 1 258 ? -20.359 -29.453 7.465 1 95 258 GLN B C 1
ATOM 5057 O O . GLN B 1 258 ? -20.672 -30.219 8.391 1 95 258 GLN B O 1
ATOM 5062 N N . ALA B 1 259 ? -19.75 -29.781 6.449 1 95.12 259 ALA B N 1
ATOM 5063 C CA . ALA B 1 259 ? -19.328 -31.172 6.277 1 95.12 259 ALA B CA 1
ATOM 5064 C C . ALA B 1 259 ? -18.328 -31.578 7.359 1 95.12 259 ALA B C 1
ATOM 5066 O O . ALA B 1 259 ? -18.266 -32.75 7.75 1 95.12 259 ALA B O 1
ATOM 5067 N N . LEU B 1 260 ? -17.578 -30.656 7.883 1 95.94 260 LEU B N 1
ATOM 5068 C CA . LEU B 1 260 ? -16.578 -30.906 8.914 1 95.94 260 LEU B CA 1
ATOM 5069 C C . LEU B 1 260 ? -17.188 -30.734 10.305 1 95.94 260 LEU B C 1
ATOM 5071 O O . LEU B 1 260 ? -16.5 -30.938 11.312 1 95.94 260 LEU B O 1
ATOM 5075 N N . GLY B 1 261 ? -18.453 -30.297 10.367 1 96.81 261 GLY B N 1
ATOM 5076 C CA . GLY B 1 261 ? -19.109 -30.062 11.648 1 96.81 261 GLY B CA 1
ATOM 5077 C C . GLY B 1 261 ? -18.672 -28.766 12.32 1 96.81 261 GLY B C 1
ATOM 5078 O O . GLY B 1 261 ? -18.688 -28.672 13.547 1 96.81 261 GLY B O 1
ATOM 5079 N N . LEU B 1 262 ? -18.219 -27.859 11.547 1 97.06 262 LEU B N 1
ATOM 5080 C CA . LEU B 1 262 ? -17.719 -26.594 12.078 1 97.06 262 LEU B CA 1
ATOM 5081 C C . LEU B 1 262 ? -18.703 -25.469 11.789 1 97.06 262 LEU B C 1
ATOM 5083 O O . LEU B 1 262 ? -19.469 -25.531 10.836 1 97.06 262 LEU B O 1
ATOM 5087 N N . THR B 1 263 ? -18.688 -24.438 12.617 1 95.56 263 THR B N 1
ATOM 5088 C CA . THR B 1 263 ? -19.562 -23.281 12.461 1 95.56 263 THR B CA 1
ATOM 5089 C C . THR B 1 263 ? -18.781 -22.062 11.984 1 95.56 263 THR B C 1
ATOM 5091 O O . THR B 1 263 ? -17.547 -22.031 12.094 1 95.56 263 THR B O 1
ATOM 5094 N N . ALA B 1 264 ? -19.5 -21.125 11.375 1 96 264 ALA B N 1
ATOM 5095 C CA . ALA B 1 264 ? -18.891 -19.875 10.906 1 96 264 ALA B CA 1
ATOM 5096 C C . ALA B 1 264 ? -19.938 -18.781 10.742 1 96 264 ALA B C 1
ATOM 5098 O O . ALA B 1 264 ? -21.125 -19.062 10.602 1 96 264 ALA B O 1
ATOM 5099 N N . GLU B 1 265 ? -19.516 -17.531 10.906 1 95.06 265 GLU B N 1
ATOM 5100 C CA . GLU B 1 265 ? -20.312 -16.406 10.445 1 95.06 265 GLU B CA 1
ATOM 5101 C C . GLU B 1 265 ? -20.125 -16.172 8.945 1 95.06 265 GLU B C 1
ATOM 5103 O O . GLU B 1 265 ? -19.141 -16.625 8.359 1 95.06 265 GLU B O 1
ATOM 5108 N N . THR B 1 266 ? -21.172 -15.586 8.297 1 94.62 266 THR B N 1
ATOM 5109 C CA . THR B 1 266 ? -21.094 -15.258 6.875 1 94.62 266 THR B CA 1
ATOM 5110 C C . THR B 1 266 ? -21.188 -13.75 6.656 1 94.62 266 THR B C 1
ATOM 5112 O O . THR B 1 266 ? -21.797 -13.047 7.469 1 94.62 266 THR B O 1
ATOM 5115 N N . PHE B 1 267 ? -20.562 -13.258 5.625 1 95.75 267 PHE B N 1
ATOM 5116 C CA . PHE B 1 267 ? -20.625 -11.852 5.27 1 95.75 267 PHE B CA 1
ATOM 5117 C C . PHE B 1 267 ? -20.625 -11.672 3.754 1 95.75 267 PHE B C 1
ATOM 5119 O O . PHE B 1 267 ? -19.656 -12.055 3.086 1 95.75 267 PHE B O 1
ATOM 5126 N N . PRO B 1 268 ? -21.719 -11.125 3.207 1 94.19 268 PRO B N 1
ATOM 5127 C CA . PRO B 1 268 ? -21.75 -10.844 1.771 1 94.19 268 PRO B CA 1
ATOM 5128 C C . PRO B 1 268 ? -20.906 -9.625 1.396 1 94.19 268 PRO B C 1
ATOM 5130 O O . PRO B 1 268 ? -21 -8.578 2.035 1 94.19 268 PRO B O 1
ATOM 5133 N N . PHE B 1 269 ? -20.125 -9.758 0.512 1 92.56 269 PHE B N 1
ATOM 5134 C CA . PHE B 1 269 ? -19.297 -8.625 0.109 1 92.56 269 PHE B CA 1
ATOM 5135 C C . PHE B 1 269 ? -18.844 -8.766 -1.34 1 92.56 269 PHE B C 1
ATOM 5137 O O . PHE B 1 269 ? -18.719 -9.883 -1.849 1 92.56 269 PHE B O 1
ATOM 5144 N N . ILE B 1 270 ? -18.672 -7.57 -1.798 1 88.19 270 ILE B N 1
ATOM 5145 C CA . ILE B 1 270 ? -18.094 -7.473 -3.135 1 88.19 270 ILE B CA 1
ATOM 5146 C C . ILE B 1 270 ? -16.578 -7.648 -3.057 1 88.19 270 ILE B C 1
ATOM 5148 O O . ILE B 1 270 ? -16 -7.598 -1.971 1 88.19 270 ILE B O 1
ATOM 5152 N N . GLY B 1 271 ? -15.906 -8.219 -4.02 1 90.06 271 GLY B N 1
ATOM 5153 C CA . GLY B 1 271 ? -14.453 -8.273 -4.098 1 90.06 271 GLY B CA 1
ATOM 5154 C C . GLY B 1 271 ? -13.875 -9.602 -3.639 1 90.06 271 GLY B C 1
ATOM 5155 O O . GLY B 1 271 ? -14.547 -10.633 -3.721 1 90.06 271 GLY B O 1
ATOM 5156 N N . THR B 1 272 ? -12.586 -9.492 -3.078 1 93.56 272 THR B N 1
ATOM 5157 C CA . THR B 1 272 ? -11.867 -10.688 -2.652 1 93.56 272 THR B CA 1
ATOM 5158 C C . THR B 1 272 ? -11.984 -10.875 -1.142 1 93.56 272 THR B C 1
ATOM 5160 O O . THR B 1 272 ? -12.477 -9.992 -0.436 1 93.56 272 THR B O 1
ATOM 5163 N N . SER B 1 273 ? -11.562 -12.07 -0.651 1 95.88 273 SER B N 1
ATOM 5164 C CA . SER B 1 273 ? -11.547 -12.312 0.787 1 95.88 273 SER B CA 1
ATOM 5165 C C . SER B 1 273 ? -10.562 -11.383 1.497 1 95.88 273 SER B C 1
ATOM 5167 O O . SER B 1 273 ? -10.789 -11.008 2.648 1 95.88 273 SER B O 1
ATOM 5169 N N . GLU B 1 274 ? -9.5 -11.008 0.823 1 97.38 274 GLU B N 1
ATOM 5170 C CA . GLU B 1 274 ? -8.594 -9.992 1.352 1 97.38 274 GLU B CA 1
ATOM 5171 C C . GLU B 1 274 ? -9.328 -8.672 1.604 1 97.38 274 GLU B C 1
ATOM 5173 O O . GLU B 1 274 ? -9.148 -8.047 2.646 1 97.38 274 GLU B O 1
ATOM 5178 N N . ASP B 1 275 ? -10.156 -8.297 0.668 1 97.31 275 ASP B N 1
ATOM 5179 C CA . ASP B 1 275 ? -10.922 -7.055 0.76 1 97.31 275 ASP B CA 1
ATOM 5180 C C . ASP B 1 275 ? -11.883 -7.086 1.943 1 97.31 275 ASP B C 1
ATOM 5182 O O . ASP B 1 275 ? -12.039 -6.09 2.652 1 97.31 275 ASP B O 1
ATOM 5186 N N . VAL B 1 276 ? -12.492 -8.242 2.121 1 97.44 276 VAL B N 1
ATOM 5187 C CA . VAL B 1 276 ? -13.422 -8.406 3.24 1 97.44 276 VAL B CA 1
ATOM 5188 C C . VAL B 1 276 ? -12.688 -8.156 4.555 1 97.44 276 VAL B C 1
ATOM 5190 O O . VAL B 1 276 ? -13.188 -7.445 5.43 1 97.44 276 VAL B O 1
ATOM 5193 N N . ALA B 1 277 ? -11.547 -8.734 4.66 1 98.5 277 ALA B N 1
ATOM 5194 C CA . ALA B 1 277 ? -10.758 -8.594 5.883 1 98.5 277 ALA B CA 1
ATOM 5195 C C . ALA B 1 277 ? -10.406 -7.133 6.148 1 98.5 277 ALA B C 1
ATOM 5197 O O . ALA B 1 277 ? -10.594 -6.637 7.262 1 98.5 277 ALA B O 1
ATOM 5198 N N . VAL B 1 278 ? -9.953 -6.402 5.156 1 98.5 278 VAL B N 1
ATOM 5199 C CA . VAL B 1 278 ? -9.57 -5.004 5.281 1 98.5 278 VAL B CA 1
ATOM 5200 C C . VAL B 1 278 ? -10.797 -4.148 5.586 1 98.5 278 VAL B C 1
ATOM 5202 O O . VAL B 1 278 ? -10.766 -3.307 6.484 1 98.5 278 VAL B O 1
ATOM 5205 N N . TYR B 1 279 ? -11.859 -4.418 4.832 1 98.38 279 TYR B N 1
ATOM 5206 C CA . TYR B 1 279 ? -13.102 -3.664 4.938 1 98.38 279 TYR B CA 1
ATOM 5207 C C . TYR B 1 279 ? -13.688 -3.766 6.34 1 98.38 279 TYR B C 1
ATOM 5209 O O . TYR B 1 279 ? -14 -2.748 6.965 1 98.38 279 TYR B O 1
ATOM 5217 N N . LEU B 1 280 ? -13.773 -4.961 6.82 1 98.44 280 LEU B N 1
ATOM 5218 C CA . LEU B 1 280 ? -14.391 -5.184 8.125 1 98.44 280 LEU B CA 1
ATOM 5219 C C . LEU B 1 280 ? -13.484 -4.699 9.25 1 98.44 280 LEU B C 1
ATOM 5221 O O . LEU B 1 280 ? -13.961 -4.148 10.242 1 98.44 280 LEU B O 1
ATOM 5225 N N . ALA B 1 281 ? -12.172 -4.926 9.125 1 98.56 281 ALA B N 1
ATOM 5226 C CA . ALA B 1 281 ? -11.258 -4.414 10.141 1 98.56 281 ALA B CA 1
ATOM 5227 C C . ALA B 1 281 ? -11.336 -2.895 10.234 1 98.56 281 ALA B C 1
ATOM 5229 O O . ALA B 1 281 ? -11.359 -2.336 11.336 1 98.56 281 ALA B O 1
ATOM 5230 N N . TYR B 1 282 ? -11.453 -2.189 9.125 1 98.06 282 TYR B N 1
ATOM 5231 C CA . TYR B 1 282 ? -11.555 -0.736 9.07 1 98.06 282 TYR B CA 1
ATOM 5232 C C . TYR B 1 282 ? -12.828 -0.255 9.766 1 98.06 282 TYR B C 1
ATOM 5234 O O . TYR B 1 282 ? -12.766 0.587 10.664 1 98.06 282 TYR B O 1
ATOM 5242 N N . TRP B 1 283 ? -13.906 -0.836 9.391 1 97.62 283 TRP B N 1
ATOM 5243 C CA . TRP B 1 283 ? -15.203 -0.368 9.875 1 97.62 283 TRP B CA 1
ATOM 5244 C C . TRP B 1 283 ? -15.422 -0.782 11.328 1 97.62 283 TRP B C 1
ATOM 5246 O O . TRP B 1 283 ? -16.25 -0.196 12.031 1 97.62 283 TRP B O 1
ATOM 5256 N N . SER B 1 284 ? -14.711 -1.836 11.727 1 97.75 284 SER B N 1
ATOM 5257 C CA . SER B 1 284 ? -14.797 -2.246 13.125 1 97.75 284 SER B CA 1
ATOM 5258 C C . SER B 1 284 ? -14.062 -1.263 14.031 1 97.75 284 SER B C 1
ATOM 5260 O O . SER B 1 284 ? -14.203 -1.323 15.258 1 97.75 284 SER B O 1
ATOM 5262 N N . GLY B 1 285 ? -13.25 -0.393 13.445 1 96.5 285 GLY B N 1
ATOM 5263 C CA . GLY B 1 285 ? -12.57 0.625 14.227 1 96.5 285 GLY B CA 1
ATOM 5264 C C . GLY B 1 285 ? -11.141 0.253 14.578 1 96.5 285 GLY B C 1
ATOM 5265 O O . GLY B 1 285 ? -10.594 0.737 15.578 1 96.5 285 GLY B O 1
ATOM 5266 N N . ALA B 1 286 ? -10.547 -0.661 13.812 1 97.75 286 ALA B N 1
ATOM 5267 C CA . ALA B 1 286 ? -9.141 -0.984 14.031 1 97.75 286 ALA B CA 1
ATOM 5268 C C . ALA B 1 286 ? -8.273 0.272 13.992 1 97.75 286 ALA B C 1
ATOM 5270 O O . ALA B 1 286 ? -8.508 1.165 13.172 1 97.75 286 ALA B O 1
ATOM 5271 N N . GLU B 1 287 ? -7.285 0.327 14.875 1 96.19 287 GLU B N 1
ATOM 5272 C CA . GLU B 1 287 ? -6.387 1.475 14.945 1 96.19 287 GLU B CA 1
ATOM 5273 C C . GLU B 1 287 ? -5.438 1.509 13.75 1 96.19 287 GLU B C 1
ATOM 5275 O O . GLU B 1 287 ? -5.172 2.574 13.195 1 96.19 287 GLU B O 1
ATOM 5280 N N . HIS B 1 288 ? -4.93 0.378 13.477 1 97.56 288 HIS B N 1
ATOM 5281 C CA . HIS B 1 288 ? -3.967 0.256 12.391 1 97.56 288 HIS B CA 1
ATOM 5282 C C . HIS B 1 288 ? -3.971 -1.152 11.805 1 97.56 288 HIS B C 1
ATOM 5284 O O . HIS B 1 288 ? -4.191 -2.129 12.523 1 97.56 288 HIS B O 1
ATOM 5290 N N . LEU B 1 289 ? -3.74 -1.247 10.492 1 98.56 289 LEU B N 1
ATOM 5291 C CA . LEU B 1 289 ? -3.738 -2.523 9.781 1 98.56 289 LEU B CA 1
ATOM 5292 C C . LEU B 1 289 ? -2.363 -2.814 9.188 1 98.56 289 LEU B C 1
ATOM 5294 O O . LEU B 1 289 ? -1.796 -1.979 8.484 1 98.56 289 LEU B O 1
ATOM 5298 N N . TYR B 1 290 ? -1.831 -3.945 9.516 1 98.38 290 TYR B N 1
ATOM 5299 C CA . TYR B 1 290 ? -0.643 -4.477 8.859 1 98.38 290 TYR B CA 1
ATOM 5300 C C . TYR B 1 290 ? -1.014 -5.562 7.855 1 98.38 290 TYR B C 1
ATOM 5302 O O . TYR B 1 290 ? -1.617 -6.574 8.227 1 98.38 290 TYR B O 1
ATOM 5310 N N . LEU B 1 291 ? -0.642 -5.352 6.609 1 98.62 291 LEU B N 1
ATOM 5311 C CA . LEU B 1 291 ? -0.944 -6.328 5.566 1 98.62 291 LEU B CA 1
ATOM 5312 C C . LEU B 1 291 ? 0.304 -7.113 5.18 1 98.62 291 LEU B C 1
ATOM 5314 O O . LEU B 1 291 ? 1.377 -6.531 5 1 98.62 291 LEU B O 1
ATOM 5318 N N . VAL B 1 292 ? 0.156 -8.383 5.117 1 98.19 292 VAL B N 1
ATOM 5319 C CA . VAL B 1 292 ? 1.198 -9.266 4.613 1 98.19 292 VAL B CA 1
ATOM 5320 C C . VAL B 1 292 ? 0.616 -10.195 3.555 1 98.19 292 VAL B C 1
ATOM 5322 O O . VAL B 1 292 ? -0.405 -10.852 3.783 1 98.19 292 VAL B O 1
ATOM 5325 N N . GLY B 1 293 ? 1.243 -10.18 2.43 1 97.19 293 GLY B N 1
ATOM 5326 C CA . GLY B 1 293 ? 0.844 -11.109 1.386 1 97.19 293 GLY B CA 1
ATOM 5327 C C . GLY B 1 293 ? -0.433 -10.695 0.677 1 97.19 293 GLY B C 1
ATOM 5328 O O . GLY B 1 293 ? -1.073 -11.516 0.016 1 97.19 293 GLY B O 1
ATOM 5329 N N . CYS B 1 294 ? -0.88 -9.453 0.783 1 97.69 294 CYS B N 1
ATOM 5330 C CA . CYS B 1 294 ? -2.082 -8.961 0.118 1 97.69 294 CYS B CA 1
ATOM 5331 C C . CYS B 1 294 ? -1.749 -8.383 -1.252 1 97.69 294 CYS B C 1
ATOM 5333 O O . CYS B 1 294 ? -0.777 -7.637 -1.396 1 97.69 294 CYS B O 1
ATOM 5335 N N . ARG B 1 295 ? -2.52 -8.758 -2.188 1 95.75 295 ARG B N 1
ATOM 5336 C CA . ARG B 1 295 ? -2.301 -8.289 -3.553 1 95.75 295 ARG B CA 1
ATOM 5337 C C . ARG B 1 295 ? -2.812 -6.859 -3.73 1 95.75 295 ARG B C 1
ATOM 5339 O O . ARG B 1 295 ? -3.852 -6.496 -3.178 1 95.75 295 ARG B O 1
ATOM 5346 N N . PHE B 1 296 ? -2.004 -6.043 -4.395 1 95.5 296 PHE B N 1
ATOM 5347 C CA . PHE B 1 296 ? -2.447 -4.707 -4.773 1 95.5 296 PHE B CA 1
ATOM 5348 C C . PHE B 1 296 ? -1.711 -4.227 -6.02 1 95.5 296 PHE B C 1
ATOM 5350 O O . PHE B 1 296 ? -0.897 -3.303 -5.949 1 95.5 296 PHE B O 1
ATOM 5357 N N . GLY B 1 297 ? -1.944 -4.773 -7.145 1 95.81 297 GLY B N 1
ATOM 5358 C CA . GLY B 1 297 ? -1.337 -4.379 -8.406 1 95.81 297 GLY B CA 1
ATOM 5359 C C . GLY B 1 297 ? -1.938 -5.09 -9.609 1 95.81 297 GLY B C 1
ATOM 5360 O O . GLY B 1 297 ? -2.461 -6.199 -9.477 1 95.81 297 GLY B O 1
ATOM 5361 N N . TYR B 1 298 ? -1.681 -4.445 -10.641 1 96.31 298 TYR B N 1
ATOM 5362 C CA . TYR B 1 298 ? -2.182 -4.898 -11.938 1 96.31 298 TYR B CA 1
ATOM 5363 C C . TYR B 1 298 ? -1.699 -6.309 -12.242 1 96.31 298 TYR B C 1
ATOM 5365 O O . TYR B 1 298 ? -2.506 -7.199 -12.523 1 96.31 298 TYR B O 1
ATOM 5373 N N . LYS B 1 299 ? -0.494 -6.578 -12.133 1 95.56 299 LYS B N 1
ATOM 5374 C CA . LYS B 1 299 ? 0.09 -7.871 -12.477 1 95.56 299 LYS B CA 1
ATOM 5375 C C . LYS B 1 299 ? -0.374 -8.961 -11.516 1 95.56 299 LYS B C 1
ATOM 5377 O O . LYS B 1 299 ? -0.65 -10.086 -11.93 1 95.56 299 LYS B O 1
ATOM 5382 N N . GLU B 1 300 ? -0.483 -8.633 -10.305 1 95.56 300 GLU B N 1
ATOM 5383 C CA . GLU B 1 300 ? -0.894 -9.602 -9.289 1 95.56 300 GLU B CA 1
ATOM 5384 C C . GLU B 1 300 ? -2.318 -10.086 -9.539 1 95.56 300 GLU B C 1
ATOM 5386 O O . GLU B 1 300 ? -2.621 -11.266 -9.336 1 95.56 300 GLU B O 1
ATOM 5391 N N . PHE B 1 301 ? -3.119 -9.172 -9.953 1 96.56 301 PHE B N 1
ATOM 5392 C CA . PHE B 1 301 ? -4.504 -9.555 -10.203 1 96.56 301 PHE B CA 1
ATOM 5393 C C . PHE B 1 301 ? -4.621 -10.367 -11.484 1 96.56 301 PHE B C 1
ATOM 5395 O O . PHE B 1 301 ? -5.395 -11.32 -11.547 1 96.56 301 PHE B O 1
ATOM 5402 N N . LEU B 1 302 ? -3.826 -10.023 -12.461 1 94.88 302 LEU B N 1
ATOM 5403 C CA . LEU B 1 302 ? -3.816 -10.828 -13.672 1 94.88 302 LEU B CA 1
ATOM 5404 C C . LEU B 1 302 ? -3.33 -12.242 -13.383 1 94.88 302 LEU B C 1
ATOM 5406 O O . LEU B 1 302 ? -3.84 -13.211 -13.953 1 94.88 302 LEU B O 1
ATOM 5410 N N . GLU B 1 303 ? -2.373 -12.273 -12.523 1 92.19 303 GLU B N 1
ATOM 5411 C CA . GLU B 1 303 ? -1.847 -13.578 -12.125 1 92.19 303 GLU B CA 1
ATOM 5412 C C . GLU B 1 303 ? -2.947 -14.461 -11.547 1 92.19 303 GLU B C 1
ATOM 5414 O O . GLU B 1 303 ? -2.924 -15.68 -11.719 1 92.19 303 GLU B O 1
ATOM 5419 N N . LYS B 1 304 ? -3.861 -13.891 -10.953 1 89.31 304 LYS B N 1
ATOM 5420 C CA . LYS B 1 304 ? -4.957 -14.625 -10.32 1 89.31 304 LYS B CA 1
ATOM 5421 C C . LYS B 1 304 ? -6.121 -14.812 -11.289 1 89.31 304 LYS B C 1
ATOM 5423 O O . LYS B 1 304 ? -7.176 -15.32 -10.906 1 89.31 304 LYS B O 1
ATOM 5428 N N . GLY B 1 305 ? -5.953 -14.344 -12.469 1 90 305 GLY B N 1
ATOM 5429 C CA . GLY B 1 305 ? -6.988 -14.5 -13.477 1 90 305 GLY B CA 1
ATOM 5430 C C . GLY B 1 305 ? -8.102 -13.477 -13.359 1 90 305 GLY B C 1
ATOM 5431 O O . GLY B 1 305 ? -9.219 -13.711 -13.82 1 90 305 GLY B O 1
ATOM 5432 N N . ARG B 1 306 ? -7.789 -12.422 -12.656 1 93.06 306 ARG B N 1
ATOM 5433 C CA . ARG B 1 306 ? -8.773 -11.352 -12.5 1 93.06 306 ARG B CA 1
ATOM 5434 C C . ARG B 1 306 ? -8.516 -10.219 -13.484 1 93.06 306 ARG B C 1
ATOM 5436 O O . ARG B 1 306 ? -7.367 -9.859 -13.742 1 93.06 306 ARG B O 1
ATOM 5443 N N . SER B 1 307 ? -9.648 -9.625 -13.961 1 95.12 307 SER B N 1
ATOM 5444 C CA . SER B 1 307 ? -9.547 -8.594 -14.984 1 95.12 307 SER B CA 1
ATOM 5445 C C . SER B 1 307 ? -9.656 -7.199 -14.383 1 95.12 307 SER B C 1
ATOM 5447 O O . SER B 1 307 ? -9.695 -6.203 -15.102 1 95.12 307 SER B O 1
ATOM 5449 N N . GLY B 1 308 ? -9.781 -7.141 -13.078 1 96 308 GLY B N 1
ATOM 5450 C CA . GLY B 1 308 ? -9.883 -5.875 -12.367 1 96 308 GLY B CA 1
ATOM 5451 C C . GLY B 1 308 ? -9.633 -6.004 -10.883 1 96 308 GLY B C 1
ATOM 5452 O O . GLY B 1 308 ? -9.367 -7.102 -10.383 1 96 308 GLY B O 1
ATOM 5453 N N . MET B 1 309 ? -9.648 -4.871 -10.25 1 97.62 309 MET B N 1
ATOM 5454 C CA . MET B 1 309 ? -9.336 -4.844 -8.828 1 97.62 309 MET B CA 1
ATOM 5455 C C . MET B 1 309 ? -10.203 -3.812 -8.102 1 97.62 309 MET B C 1
ATOM 5457 O O . MET B 1 309 ? -9.727 -3.123 -7.199 1 97.62 309 MET B O 1
ATOM 5461 N N . ALA B 1 310 ? -11.438 -3.695 -8.461 1 97.19 310 ALA B N 1
ATOM 5462 C CA . ALA B 1 310 ? -12.344 -2.658 -7.988 1 97.19 310 ALA B CA 1
ATOM 5463 C C . ALA B 1 310 ? -12.469 -2.688 -6.465 1 97.19 310 ALA B C 1
ATOM 5465 O O . ALA B 1 310 ? -12.242 -1.674 -5.801 1 97.19 310 ALA B O 1
ATOM 5466 N N . GLY B 1 311 ? -12.766 -3.863 -5.91 1 96.31 311 GLY B N 1
ATOM 5467 C CA . GLY B 1 311 ? -12.922 -3.984 -4.469 1 96.31 311 GLY B CA 1
ATOM 5468 C C . GLY B 1 311 ? -11.672 -3.596 -3.701 1 96.31 311 GLY B C 1
ATOM 5469 O O . GLY B 1 311 ? -11.742 -2.861 -2.713 1 96.31 311 GLY B O 1
ATOM 5470 N N . SER B 1 312 ? -10.531 -4.059 -4.191 1 97.19 312 SER B N 1
ATOM 5471 C CA . SER B 1 312 ? -9.258 -3.77 -3.531 1 97.19 312 SER B CA 1
ATOM 5472 C C . SER B 1 312 ? -8.93 -2.281 -3.588 1 97.19 312 SER B C 1
ATOM 5474 O O . SER B 1 312 ? -8.422 -1.714 -2.617 1 97.19 312 SER B O 1
ATOM 5476 N N . LEU B 1 313 ? -9.203 -1.685 -4.699 1 97.31 313 LEU B N 1
ATOM 5477 C CA . LEU B 1 313 ? -8.961 -0.256 -4.875 1 97.31 313 LEU B CA 1
ATOM 5478 C C . LEU B 1 313 ? -9.805 0.562 -3.904 1 97.31 313 LEU B C 1
ATOM 5480 O O . LEU B 1 313 ? -9.3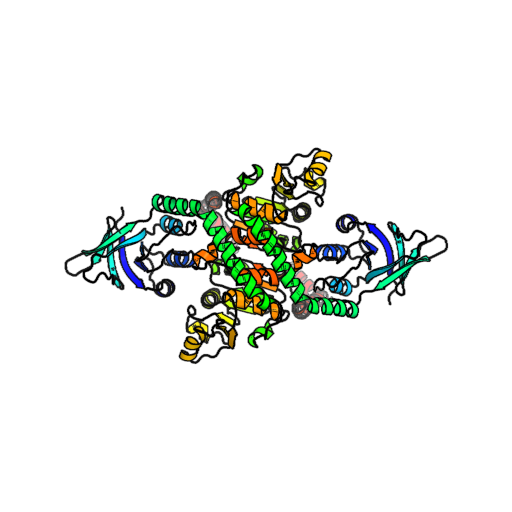05 1.481 -3.256 1 97.31 313 LEU B O 1
ATOM 5484 N N . LEU B 1 314 ? -11.039 0.248 -3.791 1 97.81 314 LEU B N 1
ATOM 5485 C CA . LEU B 1 314 ? -11.945 0.973 -2.906 1 97.81 314 LEU B CA 1
ATOM 5486 C C . LEU B 1 314 ? -11.562 0.761 -1.445 1 97.81 314 LEU B C 1
ATOM 5488 O O . LEU B 1 314 ? -11.617 1.697 -0.644 1 97.81 314 LEU B O 1
ATOM 5492 N N . CYS B 1 315 ? -11.148 -0.447 -1.113 1 97.75 315 CYS B N 1
ATOM 5493 C CA . CYS B 1 315 ? -10.703 -0.732 0.248 1 97.75 315 CYS B CA 1
ATOM 5494 C C . CYS B 1 315 ? -9.492 0.11 0.616 1 97.75 315 CYS B C 1
ATOM 5496 O O . CYS B 1 315 ? -9.438 0.694 1.699 1 97.75 315 CYS B O 1
ATOM 5498 N N . ARG B 1 316 ? -8.578 0.185 -0.308 1 97.25 316 ARG B N 1
ATOM 5499 C CA . ARG B 1 316 ? -7.355 0.93 -0.028 1 97.25 316 ARG B CA 1
ATOM 5500 C C . ARG B 1 316 ? -7.621 2.432 -0.015 1 97.25 316 ARG B C 1
ATOM 5502 O O . ARG B 1 316 ? -7.02 3.166 0.772 1 97.25 316 ARG B O 1
ATOM 5509 N N . MET B 1 317 ? -8.477 2.893 -0.86 1 97.69 317 MET B N 1
ATOM 5510 C CA . MET B 1 317 ? -8.875 4.297 -0.852 1 97.69 317 MET B CA 1
ATOM 5511 C C . MET B 1 317 ? -9.484 4.684 0.492 1 97.69 317 MET B C 1
ATOM 5513 O O . MET B 1 317 ? -9.172 5.742 1.037 1 97.69 317 MET B O 1
ATOM 5517 N N . GLN B 1 318 ? -10.266 3.809 1.012 1 97.56 318 GLN B N 1
ATOM 5518 C CA . GLN B 1 318 ? -10.992 4.09 2.244 1 97.56 318 GLN B CA 1
ATOM 5519 C C . GLN B 1 318 ? -10.086 3.951 3.465 1 97.56 318 GLN B C 1
ATOM 5521 O O . GLN B 1 318 ? -10.102 4.805 4.355 1 97.56 318 GLN B O 1
ATOM 5526 N N . ALA B 1 319 ? -9.211 2.936 3.475 1 97.5 319 ALA B N 1
ATOM 5527 C CA . ALA B 1 319 ? -8.492 2.572 4.691 1 97.5 319 ALA B CA 1
ATOM 5528 C C . ALA B 1 319 ? -7.023 2.963 4.598 1 97.5 319 ALA B C 1
ATOM 5530 O O . ALA B 1 319 ? -6.254 2.734 5.535 1 97.5 319 ALA B O 1
ATOM 5531 N N . GLY B 1 320 ? -6.621 3.58 3.539 1 96.12 320 GLY B N 1
ATOM 5532 C CA . GLY B 1 320 ? -5.219 3.766 3.209 1 96.12 320 GLY B CA 1
ATOM 5533 C C . GLY B 1 320 ? -4.43 4.438 4.316 1 96.12 320 GLY B C 1
ATOM 5534 O O . GLY B 1 320 ? -3.271 4.09 4.559 1 96.12 320 GLY B O 1
ATOM 5535 N N . GLU B 1 321 ? -5.02 5.336 5.082 1 94.44 321 GLU B N 1
ATOM 5536 C CA . GLU B 1 321 ? -4.301 6.105 6.094 1 94.44 321 GLU B CA 1
ATOM 5537 C C . GLU B 1 321 ? -3.889 5.223 7.266 1 94.44 321 GLU B C 1
ATOM 5539 O O . GLU B 1 321 ? -2.998 5.582 8.039 1 94.44 321 GLU B O 1
ATOM 5544 N N . ARG B 1 322 ? -4.488 4.039 7.312 1 96.56 322 ARG B N 1
ATOM 5545 C CA . ARG B 1 322 ? -4.246 3.156 8.453 1 96.56 322 ARG B CA 1
ATOM 5546 C C . ARG B 1 322 ? -3.51 1.894 8.016 1 96.56 322 ARG B C 1
ATOM 5548 O O . ARG B 1 322 ? -3.469 0.909 8.758 1 96.56 322 ARG B O 1
ATOM 5555 N N . ILE B 1 323 ? -2.945 1.895 6.848 1 98.19 323 ILE B N 1
ATOM 5556 C CA . ILE B 1 323 ? -2.424 0.632 6.336 1 98.19 323 ILE B CA 1
ATOM 5557 C C . ILE B 1 323 ? -0.906 0.717 6.203 1 98.19 323 ILE B C 1
ATOM 5559 O O . ILE B 1 323 ? -0.376 1.698 5.676 1 98.19 323 ILE B O 1
ATOM 5563 N N . THR B 1 324 ? -0.242 -0.225 6.789 1 98.12 324 THR B N 1
ATOM 5564 C CA . THR B 1 324 ? 1.119 -0.607 6.43 1 98.12 324 THR B CA 1
ATOM 5565 C C . THR B 1 324 ? 1.12 -1.888 5.598 1 98.12 324 THR B C 1
ATOM 5567 O O . THR B 1 324 ? 0.582 -2.91 6.023 1 98.12 324 THR B O 1
ATOM 5570 N N . ASP B 1 325 ? 1.647 -1.803 4.395 1 98.25 325 ASP B N 1
ATOM 5571 C CA . ASP B 1 325 ? 1.685 -2.971 3.52 1 98.25 325 ASP B CA 1
ATOM 5572 C C . ASP B 1 325 ? 3.09 -3.566 3.457 1 98.25 325 ASP B C 1
ATOM 5574 O O . ASP B 1 325 ? 3.963 -3.039 2.766 1 98.25 325 ASP B O 1
ATOM 5578 N N . LEU B 1 326 ? 3.277 -4.727 4.031 1 97.81 326 LEU B N 1
ATOM 5579 C CA . LEU B 1 326 ? 4.602 -5.289 4.266 1 97.81 326 LEU B CA 1
ATOM 5580 C C . LEU B 1 326 ? 4.973 -6.289 3.174 1 97.81 326 LEU B C 1
ATOM 5582 O O . LEU B 1 326 ? 5.977 -6.992 3.285 1 97.81 326 LEU B O 1
ATOM 5586 N N . LYS B 1 327 ? 4.199 -6.32 2.143 1 97.31 327 LYS B N 1
ATOM 5587 C CA . LYS B 1 327 ? 4.492 -7.219 1.03 1 97.31 327 LYS B CA 1
ATOM 5588 C C . LYS B 1 327 ? 5.879 -6.949 0.457 1 97.31 327 LYS B C 1
ATOM 5590 O O . LYS B 1 327 ? 6.191 -5.82 0.071 1 97.31 327 LYS B O 1
ATOM 5595 N N . GLY B 1 328 ? 6.711 -7.996 0.471 1 96.44 328 GLY B N 1
ATOM 5596 C CA . GLY B 1 328 ? 8.031 -7.902 -0.132 1 96.44 328 GLY B CA 1
ATOM 5597 C C . GLY B 1 328 ? 9.094 -7.426 0.835 1 96.44 328 GLY B C 1
ATOM 5598 O O . GLY B 1 328 ? 10.266 -7.297 0.467 1 96.44 328 GLY B O 1
ATOM 5599 N N . ILE B 1 329 ? 8.773 -7.242 2.119 1 96.88 329 ILE B N 1
ATOM 5600 C CA . ILE B 1 329 ? 9.688 -6.652 3.086 1 96.88 329 ILE B CA 1
ATOM 5601 C C . ILE B 1 329 ? 10.906 -7.562 3.26 1 96.88 329 ILE B C 1
ATOM 5603 O O . ILE B 1 329 ? 12 -7.09 3.582 1 96.88 329 ILE B O 1
ATOM 5607 N N . HIS B 1 330 ? 10.766 -8.844 3.016 1 95.81 330 HIS B N 1
ATOM 5608 C CA . HIS B 1 330 ? 11.867 -9.781 3.186 1 95.81 330 HIS B CA 1
ATOM 5609 C C . HIS B 1 330 ? 13.016 -9.461 2.236 1 95.81 330 HIS B C 1
ATOM 5611 O O . HIS B 1 330 ? 14.164 -9.828 2.496 1 95.81 330 HIS B O 1
ATOM 5617 N N . ARG B 1 331 ? 12.75 -8.789 1.167 1 94.19 331 ARG B N 1
ATOM 5618 C CA . ARG B 1 331 ? 13.75 -8.461 0.159 1 94.19 331 ARG B CA 1
ATOM 5619 C C . ARG B 1 331 ? 14.797 -7.504 0.72 1 94.19 331 ARG B C 1
ATOM 5621 O O . ARG B 1 331 ? 15.914 -7.434 0.213 1 94.19 331 ARG B O 1
ATOM 5628 N N . LEU B 1 332 ? 14.367 -6.758 1.71 1 93.25 332 LEU B N 1
ATOM 5629 C CA . LEU B 1 332 ? 15.273 -5.805 2.342 1 93.25 332 LEU B CA 1
ATOM 5630 C C . LEU B 1 332 ? 16.422 -6.523 3.039 1 93.25 332 LEU B C 1
ATOM 5632 O O . LEU B 1 332 ? 17.484 -5.938 3.271 1 93.25 332 LEU B O 1
ATOM 5636 N N . TYR B 1 333 ? 16.266 -7.742 3.393 1 88.88 333 TYR B N 1
ATOM 5637 C CA . TYR B 1 333 ? 17.234 -8.492 4.18 1 88.88 333 TYR B CA 1
ATOM 5638 C C . TYR B 1 333 ? 17.969 -9.508 3.314 1 88.88 333 TYR B C 1
ATOM 5640 O O . TYR B 1 333 ? 18.844 -10.234 3.803 1 88.88 333 TYR B O 1
ATOM 5648 N N . ARG B 1 334 ? 17.5 -9.641 2.188 1 72.5 334 ARG B N 1
ATOM 5649 C CA . ARG B 1 334 ? 18.172 -10.594 1.3 1 72.5 334 ARG B CA 1
ATOM 5650 C C . ARG B 1 334 ? 19.578 -10.125 0.954 1 72.5 334 ARG B C 1
ATOM 5652 O O . ARG B 1 334 ? 19.797 -8.938 0.689 1 72.5 334 ARG B O 1
ATOM 5659 N N . HIS B 1 335 ? 20.609 -10.727 1.789 1 56.09 335 HIS B N 1
ATOM 5660 C CA . HIS B 1 335 ? 22.016 -10.508 1.48 1 56.09 335 HIS B CA 1
ATOM 5661 C C . HIS B 1 335 ? 22.297 -10.75 0.001 1 56.09 335 HIS B C 1
ATOM 5663 O O . HIS B 1 335 ? 21.906 -11.781 -0.551 1 56.09 335 HIS B O 1
ATOM 5669 N N . HIS B 1 336 ? 22.219 -9.828 -0.763 1 48.97 336 HIS B N 1
ATOM 5670 C CA . HIS B 1 336 ? 22.859 -10.094 -2.045 1 48.97 336 HIS B CA 1
ATOM 5671 C C . HIS B 1 336 ? 24.141 -10.883 -1.86 1 48.97 336 HIS B C 1
ATOM 5673 O O . HIS B 1 336 ? 25.062 -10.43 -1.168 1 48.97 336 HIS B O 1
ATOM 5679 N N . GLN B 1 337 ? 24.078 -12.141 -1.799 1 41.31 337 GLN B N 1
ATOM 5680 C CA . GLN B 1 337 ? 25.203 -13.055 -1.847 1 41.31 337 GLN B CA 1
ATOM 5681 C C . GLN B 1 337 ? 26.391 -12.438 -2.604 1 41.31 337 GLN B C 1
ATOM 5683 O O . GLN B 1 337 ? 27.484 -12.984 -2.596 1 41.31 337 GLN B O 1
ATOM 5688 N N . GLN B 1 338 ? 26.297 -11.57 -3.494 1 39.31 338 GLN B N 1
ATOM 5689 C CA . GLN B 1 338 ? 27.547 -11.328 -4.191 1 39.31 338 GLN B CA 1
ATOM 5690 C C . GLN B 1 338 ? 28.609 -10.789 -3.238 1 39.31 338 GLN B C 1
ATOM 5692 O O . GLN B 1 338 ? 29.797 -11.016 -3.438 1 39.31 338 GLN B O 1
ATOM 5697 N N . GLU B 1 339 ? 28.203 -9.945 -2.24 1 38.44 339 GLU B N 1
ATOM 5698 C CA . GLU B 1 339 ? 29.359 -9.266 -1.658 1 38.44 339 GLU B CA 1
ATOM 5699 C C . GLU B 1 339 ? 29.922 -10.055 -0.478 1 38.44 339 GLU B C 1
ATOM 5701 O O . GLU B 1 339 ? 31.078 -9.867 -0.094 1 38.44 339 GLU B O 1
ATOM 5706 N N . MET B 1 340 ? 29.203 -10.797 0.257 1 37.81 340 MET B N 1
ATOM 5707 C CA . MET B 1 340 ? 29.859 -11.414 1.407 1 37.81 340 MET B CA 1
ATOM 5708 C C . MET B 1 340 ? 30.688 -12.625 0.98 1 37.81 340 MET B C 1
ATOM 5710 O O . MET B 1 340 ? 31.328 -13.273 1.812 1 37.81 340 MET B O 1
ATOM 5714 N N . GLY B 1 341 ? 30.469 -13.227 -0.145 1 35.59 341 GLY B N 1
ATOM 5715 C CA . GLY B 1 341 ? 31.359 -14.32 -0.481 1 35.59 341 GLY B CA 1
ATOM 5716 C C . GLY B 1 341 ? 32.844 -13.945 -0.411 1 35.59 341 GLY B C 1
ATOM 5717 O O . GLY B 1 341 ? 33.688 -14.789 -0.144 1 35.59 341 GLY B O 1
ATOM 5718 N N . SER B 1 342 ? 33.188 -12.711 -0.846 1 36.78 342 SER B N 1
ATOM 5719 C CA . SER B 1 342 ? 34.625 -12.484 -0.96 1 36.78 342 SER B CA 1
ATOM 5720 C C . SER B 1 342 ? 35.25 -12.148 0.394 1 36.78 342 SER B C 1
ATOM 5722 O O . SER B 1 342 ? 36.375 -12.492 0.663 1 36.78 342 SER B O 1
ATOM 5724 N N . GLU B 1 343 ? 34.438 -11.484 1.265 1 37.19 343 GLU B N 1
ATOM 5725 C CA . GLU B 1 343 ? 35.25 -10.969 2.365 1 37.19 343 GLU B CA 1
ATOM 5726 C C . GLU B 1 343 ? 35.344 -11.992 3.496 1 37.19 343 GLU B C 1
ATOM 5728 O O . GLU B 1 343 ? 36.281 -11.984 4.27 1 37.19 343 GLU B O 1
ATOM 5733 N N . TRP B 1 344 ? 34.281 -12.852 3.656 1 36.16 344 TRP B N 1
ATOM 5734 C CA . TRP B 1 344 ? 34.406 -13.75 4.801 1 36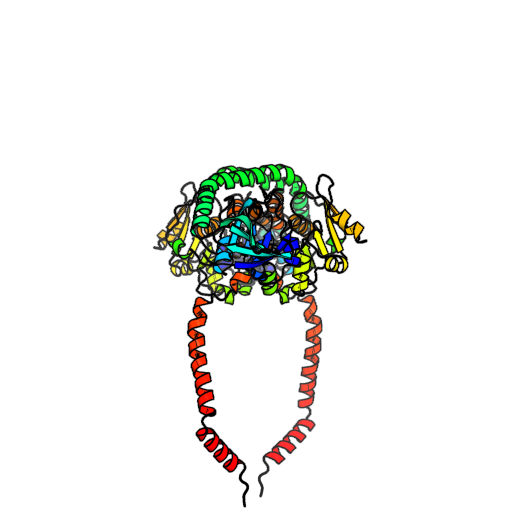.16 344 TRP B CA 1
ATOM 5735 C C . TRP B 1 344 ? 35.281 -14.945 4.461 1 36.16 344 TRP B C 1
ATOM 5737 O O . TRP B 1 344 ? 35.688 -15.703 5.348 1 36.16 344 TRP B O 1
ATOM 5747 N N . MET B 1 345 ? 35.438 -15.258 3.172 1 32.97 345 MET B N 1
ATOM 5748 C CA . MET B 1 345 ? 36.375 -16.344 2.889 1 32.97 345 MET B CA 1
ATOM 5749 C C . MET B 1 345 ? 37.781 -15.992 3.383 1 32.97 345 MET B C 1
ATOM 5751 O O . MET B 1 345 ? 38.531 -16.875 3.791 1 32.97 345 MET B O 1
ATOM 5755 N N . TRP B 1 346 ? 38.031 -14.68 3.297 1 35.12 346 TRP B N 1
ATOM 5756 C CA . TRP B 1 346 ? 39.406 -14.359 3.607 1 35.12 346 TRP B CA 1
ATOM 5757 C C . TRP B 1 346 ? 39.656 -14.312 5.117 1 35.12 346 TRP B C 1
ATOM 5759 O O . TRP B 1 346 ? 40.781 -14.383 5.582 1 35.12 346 TRP B O 1
ATOM 5769 N N . ARG B 1 347 ? 38.562 -13.961 5.832 1 36.75 347 ARG B N 1
ATOM 5770 C CA . ARG B 1 347 ? 38.906 -13.719 7.23 1 36.75 347 ARG B CA 1
ATOM 5771 C C . ARG B 1 347 ? 38.969 -15.031 8.008 1 36.75 347 ARG B C 1
ATOM 5773 O O . ARG B 1 347 ? 39.469 -15.055 9.141 1 36.75 347 ARG B O 1
ATOM 5780 N N . LEU B 1 348 ? 38.219 -15.945 7.5 1 34.09 348 LEU B N 1
ATOM 5781 C CA . LEU B 1 348 ? 38.281 -17.203 8.219 1 34.09 348 LEU B CA 1
ATOM 5782 C C . LEU B 1 348 ? 39.594 -17.906 7.953 1 34.09 348 LEU B C 1
ATOM 5784 O O . LEU B 1 348 ? 39.875 -18.984 8.508 1 34.09 348 LEU B O 1
ATOM 5788 N N . ALA B 1 349 ? 40.25 -17.359 7.004 1 35.59 349 ALA B N 1
ATOM 5789 C CA . ALA B 1 349 ? 41.531 -18.016 6.73 1 35.59 349 ALA B CA 1
ATOM 5790 C C . ALA B 1 349 ? 42.469 -17.906 7.918 1 35.59 349 ALA B C 1
ATOM 5792 O O . ALA B 1 349 ? 43.219 -18.844 8.211 1 35.59 349 ALA B O 1
ATOM 5793 N N . PRO B 1 350 ? 42.312 -16.641 8.555 1 38.19 350 PRO B N 1
ATOM 5794 C CA . PRO B 1 350 ? 43.406 -16.562 9.531 1 38.19 350 PRO B CA 1
ATOM 5795 C C . PRO B 1 350 ? 43.188 -17.469 10.742 1 38.19 350 PRO B C 1
ATOM 5797 O O . PRO B 1 350 ? 44.156 -17.781 11.453 1 38.19 350 PRO B O 1
ATOM 5800 N N . VAL B 1 351 ? 41.906 -17.719 11.023 1 39.19 351 VAL B N 1
ATOM 5801 C CA . VAL B 1 351 ? 41.719 -18.469 12.258 1 39.19 351 VAL B CA 1
ATOM 5802 C C . VAL B 1 351 ? 42.281 -19.891 12.094 1 39.19 351 VAL B C 1
ATOM 5804 O O . VAL B 1 351 ? 42.688 -20.516 13.062 1 39.19 351 VAL B O 1
ATOM 5807 N N . GLY B 1 352 ? 42.125 -20.375 10.852 1 35.22 352 GLY B N 1
ATOM 5808 C CA . GLY B 1 352 ? 42.75 -21.672 10.633 1 35.22 352 GLY B CA 1
ATOM 5809 C C . GLY B 1 352 ? 44.25 -21.641 10.828 1 35.22 352 GLY B C 1
ATOM 5810 O O . GLY B 1 352 ? 44.875 -22.688 11.07 1 35.22 352 GLY B O 1
ATOM 5811 N N . ALA B 1 353 ? 44.812 -20.406 10.531 1 37.31 353 ALA B N 1
ATOM 5812 C CA . ALA B 1 353 ? 46.25 -20.328 10.672 1 37.31 353 ALA B CA 1
ATOM 5813 C C . ALA B 1 353 ? 46.688 -20.375 12.141 1 37.31 353 ALA B C 1
ATOM 5815 O O . ALA B 1 353 ? 47.719 -20.953 12.477 1 37.31 353 ALA B O 1
ATOM 5816 N N . CYS B 1 354 ? 45.75 -19.734 12.945 1 39.09 354 CYS B N 1
ATOM 5817 C CA . CYS B 1 354 ? 46.219 -19.719 14.336 1 39.09 354 CYS B CA 1
ATOM 5818 C C . CYS B 1 354 ? 46.094 -21.094 14.969 1 39.09 354 CYS B C 1
ATOM 5820 O O . CYS B 1 354 ? 46.812 -21.422 15.891 1 39.09 354 CYS B O 1
ATOM 5822 N N . SER B 1 355 ? 45.062 -21.844 14.477 1 39.25 355 SER B N 1
ATOM 5823 C CA . SER B 1 355 ? 44.938 -23.156 15.086 1 39.25 355 SER B CA 1
ATOM 5824 C C . SER B 1 355 ? 46.094 -24.078 14.703 1 39.25 355 SER B C 1
ATOM 5826 O O . SER B 1 355 ? 46.469 -24.953 15.477 1 39.25 355 SER B O 1
ATOM 5828 N N . VAL B 1 356 ? 46.625 -23.812 13.516 1 41.69 356 VAL B N 1
ATOM 5829 C CA . VAL B 1 356 ? 47.781 -24.625 13.125 1 41.69 356 VAL B CA 1
ATOM 5830 C C . VAL B 1 356 ? 48.969 -24.312 14.016 1 41.69 356 VAL B C 1
ATOM 5832 O O . VAL B 1 356 ? 49.781 -25.172 14.289 1 41.69 356 VAL B O 1
ATOM 5835 N N . LEU B 1 357 ? 48.969 -23 14.406 1 42.19 357 LEU B N 1
ATOM 5836 C CA . LEU B 1 357 ? 50.125 -22.625 15.242 1 42.19 357 LEU B CA 1
ATOM 5837 C C . LEU B 1 357 ? 50.031 -23.297 16.609 1 42.19 357 LEU B C 1
ATOM 5839 O O . LEU B 1 357 ? 51.062 -23.672 17.188 1 42.19 357 LEU B O 1
ATOM 5843 N N . LEU B 1 358 ? 48.844 -23.375 17.125 1 45.47 358 LEU B N 1
ATOM 5844 C CA . LEU B 1 358 ? 48.688 -23.953 18.453 1 45.47 358 LEU B CA 1
ATOM 5845 C C . LEU B 1 358 ? 48.938 -25.453 18.406 1 45.47 358 LEU B C 1
ATOM 5847 O O . LEU B 1 358 ? 49.25 -26.062 19.438 1 45.47 358 LEU B O 1
ATOM 5851 N N . LEU B 1 359 ? 48.75 -26.047 17.25 1 44.19 359 LEU B N 1
ATOM 5852 C CA . LEU B 1 359 ? 49.031 -27.484 17.125 1 44.19 359 LEU B CA 1
ATOM 5853 C C . LEU B 1 359 ? 50.531 -27.734 16.953 1 44.19 359 LEU B C 1
ATOM 5855 O O . LEU B 1 359 ? 50.938 -28.875 16.688 1 44.19 359 LEU B O 1
ATOM 5859 N N . HIS B 1 360 ? 51.344 -26.562 16.859 1 45.84 360 HIS B N 1
ATOM 5860 C CA . HIS B 1 360 ? 52.781 -26.844 16.719 1 45.84 360 HIS B CA 1
ATOM 5861 C C . HIS B 1 360 ? 53.344 -27.438 18 1 45.84 360 HIS B C 1
ATOM 5863 O O . HIS B 1 360 ? 53.031 -26.969 19.109 1 45.84 360 HIS B O 1
ATOM 5869 N N . PRO B 1 361 ? 53.969 -28.625 17.984 1 48.91 361 PRO B N 1
ATOM 5870 C CA . PRO B 1 361 ? 54.469 -29.422 19.109 1 48.91 361 PRO B CA 1
ATOM 5871 C C . PRO B 1 361 ? 55.219 -28.594 20.125 1 48.91 361 PRO B C 1
ATOM 5873 O O . PRO B 1 361 ? 55.312 -28.969 21.297 1 48.91 361 PRO B O 1
ATOM 5876 N N . ARG B 1 362 ? 55.875 -27.516 19.688 1 50 362 ARG B N 1
ATOM 5877 C CA . ARG B 1 362 ? 56.719 -26.766 20.609 1 50 362 ARG B CA 1
ATOM 5878 C C . ARG B 1 362 ? 55.906 -25.922 21.562 1 50 362 ARG B C 1
ATOM 5880 O O . ARG B 1 362 ? 56.281 -25.703 22.719 1 50 362 ARG B O 1
ATOM 5887 N N . VAL B 1 363 ? 54.75 -25.438 21.016 1 49.44 363 VAL B N 1
ATOM 5888 C CA . VAL B 1 363 ? 53.906 -24.609 21.859 1 49.44 363 VAL B CA 1
ATOM 5889 C C . VAL B 1 363 ? 53.25 -25.484 22.922 1 49.44 363 VAL B C 1
ATOM 5891 O O . VAL B 1 363 ? 53.062 -25.078 24.062 1 49.44 363 VAL B O 1
ATOM 5894 N N . ALA B 1 364 ? 52.938 -26.812 22.609 1 51.72 364 ALA B N 1
ATOM 5895 C CA . ALA B 1 364 ? 52.406 -27.75 23.609 1 51.72 364 ALA B CA 1
ATOM 5896 C C . ALA B 1 364 ? 53.406 -27.922 24.75 1 51.72 364 ALA B C 1
ATOM 5898 O O . ALA B 1 364 ? 53 -28.016 25.922 1 51.72 364 ALA B O 1
ATOM 5899 N N . PHE B 1 365 ? 54.75 -27.891 24.359 1 54.12 365 PHE B N 1
ATOM 5900 C CA . PHE B 1 365 ? 55.781 -28.062 25.359 1 54.12 365 PHE B CA 1
ATOM 5901 C C . PHE B 1 365 ? 55.781 -26.906 26.344 1 54.12 365 PHE B C 1
ATOM 5903 O O . PHE B 1 365 ? 55.875 -27.109 27.562 1 54.12 365 PHE B O 1
ATOM 5910 N N . VAL B 1 366 ? 55.594 -25.656 25.828 1 54.31 366 VAL B N 1
ATOM 5911 C CA . VAL B 1 366 ? 55.625 -24.5 26.719 1 54.31 366 VAL B CA 1
ATOM 5912 C C . VAL B 1 366 ? 54.406 -24.5 27.625 1 54.31 366 VAL B C 1
ATOM 5914 O O . VAL B 1 366 ? 54.5 -24.234 28.828 1 54.31 366 VAL B O 1
ATOM 5917 N N . ILE B 1 367 ? 53.312 -25.016 27.094 1 55.47 367 ILE B N 1
ATOM 5918 C CA . ILE B 1 367 ? 52.125 -25.062 27.922 1 55.47 367 ILE B CA 1
ATOM 5919 C C . ILE B 1 367 ? 52.25 -26.141 28.984 1 55.47 367 ILE B C 1
ATOM 5921 O O . ILE B 1 367 ? 51.906 -25.938 30.141 1 55.47 367 ILE B O 1
ATOM 5925 N N . SER B 1 368 ? 52.906 -27.297 28.578 1 56.66 368 SER B N 1
ATOM 5926 C CA . SER B 1 368 ? 53.156 -28.328 29.594 1 56.66 368 SER B CA 1
ATOM 5927 C C . SER B 1 368 ? 54.094 -27.828 30.672 1 56.66 368 SER B C 1
ATOM 5929 O O . SER B 1 368 ? 53.938 -28.156 31.844 1 56.66 368 SER B O 1
ATOM 5931 N N . LEU B 1 369 ? 55.062 -27 30.297 1 54.06 369 LEU B N 1
ATOM 5932 C CA . LEU B 1 369 ? 56 -26.453 31.281 1 54.06 369 LEU B CA 1
ATOM 5933 C C . LEU B 1 369 ? 55.281 -25.469 32.219 1 54.06 369 LEU B C 1
ATOM 5935 O O . LEU B 1 369 ? 55.5 -25.484 33.406 1 54.06 369 LEU B O 1
ATOM 5939 N N . LEU B 1 370 ? 54.375 -24.688 31.641 1 51.03 370 LEU B N 1
ATOM 5940 C CA . LEU B 1 370 ? 53.656 -23.75 32.469 1 51.03 370 LEU B CA 1
ATOM 5941 C C . LEU B 1 370 ? 52.656 -24.469 33.375 1 51.03 370 LEU B C 1
ATOM 5943 O O . LEU B 1 370 ? 52.5 -24.109 34.562 1 51.03 370 LEU B O 1
ATOM 5947 N N . TRP B 1 371 ? 52.062 -25.562 32.906 1 49.84 371 TRP B N 1
ATOM 5948 C CA . TRP B 1 371 ? 51.156 -26.359 33.719 1 49.84 371 TRP B CA 1
ATOM 5949 C C . TRP B 1 371 ? 51.938 -27.016 34.875 1 49.84 371 TRP B C 1
ATOM 5951 O O . TRP B 1 371 ? 51.469 -27.031 36 1 49.84 371 TRP B O 1
ATOM 5961 N N . SER B 1 372 ? 53.125 -27.625 34.531 1 50.94 372 SER B N 1
ATOM 5962 C CA . SER B 1 372 ? 53.906 -28.234 35.594 1 50.94 372 SER B CA 1
ATOM 5963 C C . SER B 1 372 ? 54.312 -27.203 36.625 1 50.94 372 SER B C 1
ATOM 5965 O O . SER B 1 372 ? 54.438 -27.531 37.812 1 50.94 372 SER B O 1
ATOM 5967 N N . TRP B 1 373 ? 54.719 -26.016 36.188 1 47.72 373 TRP B N 1
ATOM 5968 C CA . TRP B 1 373 ? 55.062 -24.984 37.156 1 47.72 373 TRP B CA 1
ATOM 5969 C C . TRP B 1 373 ? 53.875 -24.641 38.031 1 47.72 373 TRP B C 1
ATOM 5971 O O . TRP B 1 373 ? 54.031 -24.5 39.25 1 47.72 373 TRP B O 1
ATOM 5981 N N . VAL B 1 374 ? 52.688 -24.562 37.438 1 47.88 374 VAL B N 1
ATOM 5982 C CA . VAL B 1 374 ? 51.531 -24.219 38.25 1 47.88 374 VAL B CA 1
ATOM 5983 C C . VAL B 1 374 ? 51.188 -25.375 39.156 1 47.88 374 VAL B C 1
ATOM 5985 O O . VAL B 1 374 ? 50.844 -25.172 40.344 1 47.88 374 VAL B O 1
ATOM 5988 N N . MET B 1 375 ? 51.25 -26.609 38.625 1 46.88 375 MET B N 1
ATOM 5989 C CA . MET B 1 375 ? 50.844 -27.703 39.531 1 46.88 375 MET B CA 1
ATOM 5990 C C . MET B 1 375 ? 52 -28.078 40.438 1 46.88 375 MET B C 1
ATOM 5992 O O . MET B 1 375 ? 51.875 -29 41.25 1 46.88 375 MET B O 1
ATOM 5996 N N . GLY B 1 376 ? 53.25 -27.859 40.062 1 44.59 376 GLY B N 1
ATOM 5997 C CA . GLY B 1 376 ? 54.281 -28.406 40.906 1 44.59 376 GLY B CA 1
ATOM 5998 C C . GLY B 1 376 ? 54.25 -27.891 42.344 1 44.59 376 GLY B C 1
ATOM 5999 O O . GLY B 1 376 ? 54.219 -26.672 42.562 1 44.59 376 GLY B O 1
ATOM 6000 N N . GLY B 1 377 ? 53.562 -28.688 43.156 1 36.12 377 GLY B N 1
ATOM 6001 C CA . GLY B 1 377 ? 53.625 -28.703 44.594 1 36.12 377 GLY B CA 1
ATOM 6002 C C . GLY B 1 377 ? 55.031 -28.516 45.156 1 36.12 377 GLY B C 1
ATOM 6003 O O . GLY B 1 377 ? 56 -28.797 44.469 1 36.12 377 GLY B O 1
ATOM 6004 N N . PHE B 1 378 ? 55.312 -27.688 46.125 1 31.58 378 PHE B N 1
ATOM 6005 C CA . PHE B 1 378 ? 56.344 -27.672 47.156 1 31.58 378 PHE B CA 1
ATOM 6006 C C . PHE B 1 378 ? 56.562 -29.078 47.719 1 31.58 378 PHE B C 1
ATOM 6008 O O . PHE B 1 378 ? 55.656 -29.656 48.312 1 31.58 378 PHE B O 1
ATOM 6015 N N . LEU B 1 379 ? 57.344 -30.016 47.125 1 21.41 379 LEU B N 1
ATOM 6016 C CA . LEU B 1 379 ? 58.062 -30.797 48.125 1 21.41 379 LEU B CA 1
ATOM 6017 C C . LEU B 1 379 ? 59.062 -29.938 48.875 1 21.41 379 LEU B C 1
ATOM 6019 O O . LEU B 1 379 ? 59.75 -29.125 48.281 1 21.41 379 LEU B O 1
#

InterPro domains:
  IPR007371 Thiamin pyrophosphokinase, catalytic domain [PF04263] (195-238)
  IPR022215 SteA-like C-terminal [PF12555] (327-374)
  IPR036759 Thiamin pyrophosphokinase, catalytic domain superfamily [G3DSA:3.40.50.10240] (169-248)
  IPR036759 Thiamin pyrophosphokinase, catalytic domain superfamily [SSF63999] (142-332)
  IPR047795 Putative cytokinetic ring protein SteA-like [NF040608] (4-375)

Radius of gyration: 32.6 Å; Cα contacts (8 Å, |Δi|>4): 1402; chains: 2; bounding box: 84×104×90 Å

Secondary structure (DSSP, 8-state):
---EEEEEEE-SSHHHHHHHPPTT-EEEE--SS--HHHHHHHHHTT-SEEEESS-S--SSS---HHHHHHHTT-EEEEEEEE-STTS----TT-EEEEETTEEEEEETTEEEEEEEEEE--HHHHHHHHHHHHHTHHHHHHHHHHHHHHHHHHHGGGGSS-----GGGGGGTTSEEEEE---TTHHHHHHHTHHHHT-TTEEEEEETTHHHHHHHTT---SEEEE--TTS-HHHHHH---EEEEE-TTS--HHHHHHHHTT---EEEE-SS-HHHHHHHHHHHTT-SEEEEES---SHHHHHHTT-S--HHHHHHHHHHGGGEEE-TTGGGGS---HHHHHHHHHHHHHHHHHHHHHHTSHHHHHHHHHHHHHHH----/---EEEEEEE-SSHHHHHHHPPTT-EEEE--SS--HHHHHHHHHTT-SEEEESS-S--SSS---HHHHHHHTT-EEEEEEEE-STTS----TT-EEEEETTEEEEEETTEEEEEEEEEE--HHHHHHHHHHHHHTHHHHHHHHHHHHHHHHHHHGGGGSS-----GGGGGGTTSEEEEE---TTHHHHHHHTHHHHT-TTEEEEEETTHHHHHHHTT---SEEEE--TTS-HHHHHH---EEEEE-TTS--HHHHHHHHTT---EEEE-SS-HHHHHHHHHHHTT-SEEEEES---SHHHHHHTT-S--HHHHHHHHHHGGGEEE-TTGGGGS---HHHHHHHHHHHHHHHHHHHHHHTSHHHHHHHHHHHHHHH----

Solvent-accessible surface area (backbone atoms only — not comparable to full-atom values): 39970 Å² total; per-residue (Å²): 126,74,78,46,74,38,45,25,45,55,34,69,48,58,74,64,37,64,73,70,53,59,64,60,20,27,42,34,33,51,44,67,39,60,36,58,50,58,46,52,52,46,58,74,29,46,35,49,29,37,41,21,68,30,51,49,71,78,32,83,58,66,78,58,60,67,57,53,40,46,75,72,65,24,46,45,29,25,54,72,41,67,60,35,94,84,61,60,86,85,49,57,75,32,47,33,36,38,46,88,50,27,35,26,36,63,50,97,92,40,70,42,77,40,30,37,38,43,72,63,48,73,65,57,51,50,53,36,33,50,52,8,59,71,44,37,38,62,51,52,52,48,31,52,51,45,16,46,63,48,29,72,72,48,50,69,71,72,45,52,86,71,89,74,60,74,87,45,61,76,32,43,73,21,39,33,37,41,31,28,72,34,68,62,26,65,55,29,46,59,73,43,41,75,65,64,60,39,82,73,40,46,33,38,15,28,31,42,20,42,53,52,31,45,74,72,71,41,72,52,60,28,40,32,19,46,53,82,61,40,52,70,70,54,58,70,70,34,78,41,35,37,29,49,18,36,78,88,64,53,42,74,21,52,59,56,32,52,74,70,72,48,74,65,50,77,45,71,44,76,64,49,48,66,32,48,53,53,46,50,40,49,75,41,40,32,62,32,37,38,34,31,14,63,83,58,19,51,64,52,30,46,55,70,73,37,65,46,50,30,40,50,50,53,40,39,36,70,43,21,79,37,42,23,35,41,31,68,52,40,62,69,67,55,70,66,63,74,64,58,58,64,57,54,58,58,56,53,46,54,55,56,50,49,52,53,50,58,66,32,70,66,50,47,48,51,48,50,49,50,47,45,59,69,63,54,67,89,126,124,75,79,47,74,38,45,24,43,55,34,68,48,58,74,62,36,64,74,69,53,60,65,60,21,26,42,35,34,50,44,67,40,62,35,60,49,58,47,51,53,45,56,74,30,46,35,50,29,37,40,21,66,30,51,50,72,78,33,84,58,66,78,59,62,67,56,53,40,47,74,72,65,26,48,45,31,26,52,71,39,68,60,35,96,83,61,59,87,87,49,59,76,34,47,35,36,41,46,88,50,26,34,26,37,64,49,96,94,40,73,41,76,38,30,35,38,42,72,65,49,74,64,57,50,49,52,38,32,50,51,8,58,71,45,37,39,62,51,53,52,48,30,50,49,45,16,45,61,48,28,72,72,47,51,68,72,73,47,52,86,71,88,74,59,74,86,44,61,75,33,44,73,21,40,33,37,41,32,27,70,35,67,63,26,66,55,27,46,60,73,43,42,74,64,65,58,39,82,76,40,46,32,37,14,28,29,41,20,41,54,51,30,44,76,71,71,41,74,51,61,27,38,32,18,45,54,82,60,39,52,69,70,54,58,69,70,33,77,41,36,38,30,47,17,36,80,87,64,52,41,74,21,54,60,57,33,50,74,71,72,48,74,65,49,76,47,70,43,75,66,48,48,67,32,47,53,52,46,50,38,51,72,40,40,32,60,32,38,39,33,31,15,63,83,56,20,51,65,52,32,45,54,72,74,38,63,47,51,28,41,53,50,53,39,38,35,71,43,22,82,36,44,22,36,42,30,67,52,40,62,70,66,55,71,64,63,76,64,57,60,64,58,54,60,57,57,56,48,53,57,57,51,51,53,53,52,63,66,33,70,66,55,50,49,54,50,50,51,52,48,47,60,69,62,55,69,87,123

Foldseek 3Di:
DDKDKAAEAEDADLLVCLVPPAAQHEYEYADAQAFQLSLVSCVVSNYQEYEYQYHNAQLQAADCSVVVCVVSNYKYKYFPAFDDPVRDDDRHGFIWMDDPQFIWTQDPVGTDTTTGIDTDDPVNSVVSNVSSVVCVVVLVVQLVVVLVVVLVVALVVQPDQDDADPLLLLQAAAEEEEEEDARCLLLLCLVCVPVCQDPRYAYEYEALVQVSCVVSVRHHQEYWELNPSHDLVSQVVHQEYEFEAEPVGDTNSCVVCVVSVHDYHYDYDDFHRSLVVLSNSVSSHHQAYEYTNDDDDDVVCVSVVHSYHNSVVSSCVNCVVRYDYSYPVSVVVPPPVPPPVPPVVVVVVVVVVVVVVCVPPVVVVVVVVVVCVVPVDDD/DDKDKAAEAEDADLLVSLVDPAAQHEYEYADAQAFQLSLVSCVVSNYQEYEYQYHNAQLQAADCSVVVCVVSNYKYKYFPAFADPVRDDDRHGFIWMDDPQFIWTQDPVGTDTTTGIDTDDPVNSVVSNVSSVVCVVVLVVQLVVVLVVVLVVALVVQPDQDDADPLLLLQAAAEEEEEEDAPCLLLLCLVCVPVCQDPRYAYEYEALVQVSCVVSVRHHQEYWELNPSHDLVSQVVHQEYEFEAEPVGDTNSCVVCVVSVHDYHYDYDDFHRSLVVLSNSVSSHHQAYEYTNDDDDDVVCVSVVHSYHNSVVSSCVNCVVRYDYSYPVSVVVPPPVPPPVPPVVVVVVVVVVVVVVCPPPVVVVVVVVVVCVVPVDDD

pLDDT: mean 88.77, std 17.61, range [21.41, 98.81]

Nearest PDB structures (foldseek):
  8sd5-assembly1_A  TM=6.089E-01  e=3.128E-07  Methanocaldococcus jannaschii
  8sd5-assembly3_C  TM=6.098E-01  e=2.983E-06  Methanocaldococcus jannaschii
  8hi5-assembly1_A  TM=3.087E-01  e=3.913E-01  Roseiflexus castenholzii DSM 13941
  6k8u-assembly1_B  TM=2.328E-01  e=3.496E-01  Erythrobacter dokdonensis DSW-74
  6k8u-assembly1_A  TM=1.891E-01  e=1.142E+00  Erythrobacter dokdonensis DSW-74

Sequence (758 aa):
MGRIEGTAYQHRKTKKLLETLPERSIAVISHENLDSLAVEGLLARQVKAIVNLCSTMNGTFRHDFIYQLLQEGIGVYDVAEVLTPNNELELNGKKVLLRERSLFVASEKGYRKVARLQKYDAATIAQINQKADADFAERFTSFFENTWDYAKNEVAYFTEKPMIPDLFNVCKGRQVLIVARYAGFEQDLAVFKKELSKRNIIKIAVDGAADGMIRQGLKPDMIIGDMDSVTEQTLRAIPKRLVHQYINGGAPGIKRLQALGLTAETFPFIGTSEDVAVYLAYWSGAEHLYLVGCRFGYKEFLEKGRSGMAGSLLCRMQAGERITDLKGIHRLYRHHQQEMGSEWMWRLAPVGACSVLLLHPRVAFVISLLWSWVMGGFLMGRIEGTAYQHRKTKKLLETLPERSIAVISHENLDSLAVEGLLARQVKAIVNLCSTMNGTFRHDFIYQLLQEGIGVYDVAEVLTPNNELELNGKKVLLRERSLFVASEKGYRKVARLQKYDAATIAQINQKADADFAERFTSFFENTWDYAKNEVAYFTEKPMIPDLFNVCKGRQVLIVARYAGFEQDLAVFKKELSKRNIIKIAVDGAADGMIRQGLKPDMIIGDMDSVTEQTLRAIPKRLVHQYINGGAPGIKRLQALGLTAETFPFIGTSEDVAVYLAYWSGAEHLYLVGCRFGYKEFLEKGRSGMAGSLLCRMQAGERITDLKGIHRLYRHHQQEMGSEWMWRLAPVGACSVLLLHPRVAFVISLLWSWVMGGFL

Organism: Halalkalibacterium halodurans (strain ATCC BAA-125 / DSM 18197 / FERM 7344 / JCM 9153 / C-125) (NCBI:txid272558)